Protein 2ELR (pdb70)

Solvent-accessible surface area: 3101 Å² total; per-residue (Å²): 104,93,112,44,99,129,40,191,64,50,45,3,67,100,70,49,116,136,29,191,54,141,51,76,16,124,70,19,78,113,125,71,93,84,154,100

Sequence (36 aa):
GSSGSSGKTHLCDMCGKKFKSKGTLKSHKLLHTADGGSSGSSGKTHLCDMCGKKFKSKGTLKSHKLLHTADGGSSGSSGKTHLCDMCGKKFKSKGTLKSHKLLHTADGGSSGSSGKTHLCDMCGKKFKSKGTLKSHKLLHTADGGSSGSSGKTHLCDMCGKKFKSKGTLKSHKLLHTADGGSSGSSGKTHLCDMCGKKFKSKGTLKSHKLLHTADGGSSGSSGKTHLCDMCGKKFKSKGTLKSHKLLHTADGGSSGSSGKTHLCDMCGKKFKSKGTLKSHKLLHTADGGSSGSSGKTHLCDMCGKKFKSKGTLKSHKLLHTADGGSSGSSGKTHLCDMCGKKFKSKGTLKSHKLLHTADGGSSGSSGKTHLCDMCGKKFKSKGTLKSHKLLHTADGGSSGSSGKTHLCDMCGKKFKSKGTLKSHKLLHTADGGSSGSSGKTHLCDMCGKKFKSKGTLKSHKLLHTADGGSSGSSGKTHLCDMCGKKFKSKGTLKSHKLLHTADGGSSGSSGKTHLCDMCGKKFKSKGTLKSHKLLHTADGGSSGSSGKTHLCDMCGKKFKSKGTLKSHKLLHTADGGSSGSSGKTHLCDMCGKKFKSKGTLKSHKLLHTADGGSSGSSGKTHLCDMCGKKFKSKGTLKSHKLLHTADGGSSGSSGKTHLCDMCGKKFKSKGTLKSHKLLHTADGGSSGSSGKTHLCDMCGKKFKSKGTLKSHKLLHTADG

Nearest PDB structures (foldseek):
  2rut-assembly1_A  TM=7.197E-01  e=2.600E-02  Homo sapiens
  2emf-assembly1_A  TM=7.683E-01  e=9.326E-02  Homo sapiens
  2emi-assembly1_A  TM=7.069E-01  e=5.675E-02  Homo sapiens
  2ept-assembly1_A  TM=6.782E-01  e=3.980E-02  Homo sapiens
  2ruw-assembly1_A  TM=5.891E-01  e=2.185E-01  Homo sapiens

Organism: Homo sapiens (NCBI:txid9606)

GO terms:
  GO:0005515 protein binding (F, IPI)

InterPro domains:
  IPR013087 Zinc finger C2H2-type [PF00096] (271-293)
  IPR013087 Zinc finger C2H2-type [PF00096] (909-931)
  IPR013087 Zinc finger C2H2-type [PF00096] (939-959)
  IPR013087 Zinc finger C2H2-type [PS00028] (273-293)
  IPR013087 Zinc finger C2H2-type [PS00028] (328-349)
  IPR013087 Zinc finger C2H2-type [PS00028] (356-377)
  IPR013087 Zinc finger C2H2-type [PS00028] (406-426)
  IPR013087 Zinc finger C2H2-type [PS00028] (460-481)
  IPR013087 Zinc finger C2H2-type [PS00028] (744-764)
  IPR013087 Zinc finger C2H2-type [PS00028] (832-853)
  IPR013087 Zinc finger C2H2-type [PS00028] (939-959)
  IPR013087 Zinc finger C2H2-type [PS00028] (996-1017)
  IPR013087 Zinc finger C2H2-type [PS00028] (1043-1064)
  IPR013087 Zinc finger C2H2-type [PS50157] (116-146)
  IPR013087 Zinc finger C2H2-type [PS50157] (271-298)
  IPR013087 Zinc finger C2H2-type [PS50157] (299-326)
  IPR013087 Zinc finger C2H2-type [PS50157] (354-382)
  IPR013087 Zinc finger C2H2-type [PS50157] (404-431)
  IPR013087 Zinc finger C2H2-type [PS50157] (432-454)
  IPR013087 Zinc finger C2H2-type [PS50157] (458-486)

Structure (mmCIF, N/CA/C/O backbone):
data_2ELR
#
_entry.id   2ELR
#
loop_
_entity.id
_entity.type
_entity.pdbx_description
1 polymer 'Zinc finger protein 406'
2 non-polymer 'ZINC ION'
#
loop_
_atom_site.group_PDB
_atom_site.id
_atom_site.type_symbol
_atom_site.label_atom_id
_atom_site.label_alt_id
_atom_site.label_comp_id
_atom_site.label_asym_id
_atom_site.label_entity_id
_atom_site.label_seq_id
_atom_site.pdbx_PDB_ins_code
_atom_site.Cartn_x
_atom_site.Cartn_y
_atom_site.Cartn_z
_atom_site.occupancy
_atom_site.B_iso_or_equiv
_atom_site.auth_seq_id
_atom_site.auth_comp_id
_atom_site.auth_asym_id
_atom_site.auth_atom_id
_atom_site.pdbx_PDB_model_num
ATOM 1 N N . GLY A 1 1 ? 8.840 -7.373 -5.045 1.00 0.00 1 GLY A N 1
ATOM 2 C CA . GLY A 1 1 ? 7.476 -7.302 -5.535 1.00 0.00 1 GLY A CA 1
ATOM 3 C C . GLY A 1 1 ? 7.214 -8.278 -6.665 1.00 0.00 1 GLY A C 1
ATOM 4 O O . GLY A 1 1 ? 7.763 -8.134 -7.757 1.00 0.00 1 GLY A O 1
ATOM 8 N N . SER A 1 2 ? 6.375 -9.275 -6.402 1.00 0.00 2 SER A N 1
ATOM 9 C CA . SER A 1 2 ? 6.047 -10.282 -7.404 1.00 0.00 2 SER A CA 1
ATOM 10 C C . SER A 1 2 ? 4.619 -10.099 -7.910 1.00 0.00 2 SER A C 1
ATOM 11 O O . SER A 1 2 ? 3.679 -9.986 -7.123 1.00 0.00 2 SER A O 1
ATOM 19 N N . SER A 1 3 ? 4.465 -10.070 -9.230 1.00 0.00 3 SER A N 1
ATOM 20 C CA . SER A 1 3 ? 3.154 -9.897 -9.843 1.00 0.00 3 SER A CA 1
ATOM 21 C C . SER A 1 3 ? 2.219 -11.039 -9.459 1.00 0.00 3 SER A C 1
ATOM 22 O O . SER A 1 3 ? 2.433 -12.188 -9.845 1.00 0.00 3 SER A O 1
ATOM 30 N N . GLY A 1 4 ? 1.180 -10.715 -8.695 1.00 0.00 4 GLY A N 1
ATOM 31 C CA . GLY A 1 4 ? 0.228 -11.724 -8.270 1.00 0.00 4 GLY A CA 1
ATOM 32 C C . GLY A 1 4 ? -0.767 -12.077 -9.358 1.00 0.00 4 GLY A C 1
ATOM 33 O O . GLY A 1 4 ? -0.548 -11.773 -10.531 1.00 0.00 4 GLY A O 1
ATOM 37 N N . SER A 1 5 ? -1.863 -12.721 -8.969 1.00 0.00 5 SER A N 1
ATOM 38 C CA . SER A 1 5 ? -2.893 -13.120 -9.921 1.00 0.00 5 SER A CA 1
ATOM 39 C C . SER A 1 5 ? -4.034 -12.108 -9.943 1.00 0.00 5 SER A C 1
ATOM 40 O O . SER A 1 5 ? -4.500 -11.658 -8.897 1.00 0.00 5 SER A O 1
ATOM 48 N N . SER A 1 6 ? -4.480 -11.755 -11.145 1.00 0.00 6 SER A N 1
ATOM 49 C CA . SER A 1 6 ? -5.564 -10.793 -11.305 1.00 0.00 6 SER A CA 1
ATOM 50 C C . SER A 1 6 ? -6.758 -11.169 -10.434 1.00 0.00 6 SER A C 1
ATOM 51 O O . SER A 1 6 ? -7.599 -11.976 -10.828 1.00 0.00 6 SER A O 1
ATOM 59 N N . GLY A 1 7 ? -6.825 -10.578 -9.245 1.00 0.00 7 GLY A N 1
ATOM 60 C CA . GLY A 1 7 ? -7.919 -10.864 -8.335 1.00 0.00 7 GLY A CA 1
ATOM 61 C C . GLY A 1 7 ? -8.618 -9.607 -7.856 1.00 0.00 7 GLY A C 1
ATOM 62 O O . GLY A 1 7 ? -7.985 -8.708 -7.301 1.00 0.00 7 GLY A O 1
ATOM 66 N N . LYS A 1 8 ? -9.927 -9.541 -8.071 1.00 0.00 8 LYS A N 1
ATOM 67 C CA . LYS A 1 8 ? -10.714 -8.385 -7.658 1.00 0.00 8 LYS A CA 1
ATOM 68 C C . LYS A 1 8 ? -10.170 -7.792 -6.362 1.00 0.00 8 LYS A C 1
ATOM 69 O O . LYS A 1 8 ? -9.887 -6.596 -6.285 1.00 0.00 8 LYS A O 1
ATOM 88 N N . THR A 1 9 ? -10.025 -8.636 -5.345 1.00 0.00 9 THR A N 1
ATOM 89 C CA . THR A 1 9 ? -9.515 -8.195 -4.053 1.00 0.00 9 THR A CA 1
ATOM 90 C C . THR A 1 9 ? -8.231 -7.390 -4.214 1.00 0.00 9 THR A C 1
ATOM 91 O O . THR A 1 9 ? -7.163 -7.950 -4.467 1.00 0.00 9 THR A O 1
ATOM 102 N N . HIS A 1 10 ? -8.340 -6.074 -4.065 1.00 0.00 10 HIS A N 1
ATOM 103 C CA . HIS A 1 10 ? -7.185 -5.191 -4.194 1.00 0.00 10 HIS A CA 1
ATOM 104 C C . HIS A 1 10 ? -5.957 -5.804 -3.528 1.00 0.00 10 HIS A C 1
ATOM 105 O O . HIS A 1 10 ? -5.762 -5.672 -2.318 1.00 0.00 10 HIS A O 1
ATOM 119 N N . LEU A 1 11 ? -5.132 -6.475 -4.323 1.00 0.00 11 LEU A N 1
ATOM 120 C CA . LEU A 1 11 ? -3.922 -7.109 -3.811 1.00 0.00 11 LEU A CA 1
ATOM 121 C C . LEU A 1 11 ? -2.696 -6.245 -4.087 1.00 0.00 11 LEU A C 1
ATOM 122 O O . LEU A 1 11 ? -2.574 -5.644 -5.155 1.00 0.00 11 LEU A O 1
ATOM 138 N N . CYS A 1 12 ? -1.788 -6.189 -3.118 1.00 0.00 12 CYS A N 1
ATOM 139 C CA . CYS A 1 12 ? -0.569 -5.400 -3.256 1.00 0.00 12 CYS A CA 1
ATOM 140 C C . CYS A 1 12 ? 0.616 -6.290 -3.619 1.00 0.00 12 CYS A C 1
ATOM 141 O O . CYS A 1 12 ? 1.070 -7.098 -2.809 1.00 0.00 12 CYS A O 1
ATOM 148 N N . ASP A 1 13 ? 1.112 -6.135 -4.842 1.00 0.00 13 ASP A N 1
ATOM 149 C CA . ASP A 1 13 ? 2.245 -6.923 -5.313 1.00 0.00 13 ASP A CA 1
ATOM 150 C C . ASP A 1 13 ? 3.555 -6.382 -4.748 1.00 0.00 13 ASP A C 1
ATOM 151 O O . ASP A 1 13 ? 4.594 -7.037 -4.826 1.00 0.00 13 ASP A O 1
ATOM 160 N N . MET A 1 14 ? 3.498 -5.182 -4.180 1.00 0.00 14 MET A N 1
ATOM 161 C CA . MET A 1 14 ? 4.680 -4.553 -3.602 1.00 0.00 14 MET A CA 1
ATOM 162 C C . MET A 1 14 ? 5.125 -5.287 -2.342 1.00 0.00 14 MET A C 1
ATOM 163 O O . MET A 1 14 ? 6.315 -5.534 -2.142 1.00 0.00 14 MET A O 1
ATOM 177 N N . CYS A 1 15 ? 4.162 -5.635 -1.494 1.00 0.00 15 CYS A N 1
ATOM 178 C CA . CYS A 1 15 ? 4.455 -6.340 -0.252 1.00 0.00 15 CYS A CA 1
ATOM 179 C C . CYS A 1 15 ? 3.700 -7.665 -0.188 1.00 0.00 15 CYS A C 1
ATOM 180 O O . CYS A 1 15 ? 4.254 -8.689 0.209 1.00 0.00 15 CYS A O 1
ATOM 187 N N . GLY A 1 16 ? 2.430 -7.636 -0.583 1.00 0.00 16 GLY A N 1
ATOM 188 C CA . GLY A 1 16 ? 1.620 -8.840 -0.564 1.00 0.00 16 GLY A CA 1
ATOM 189 C C . GLY A 1 16 ? 0.412 -8.710 0.342 1.00 0.00 16 GLY A C 1
ATOM 190 O O . GLY A 1 16 ? -0.074 -9.701 0.887 1.00 0.00 16 GLY A O 1
ATOM 194 N N . LYS A 1 17 ? -0.074 -7.485 0.506 1.00 0.00 17 LYS A N 1
ATOM 195 C CA . LYS A 1 17 ? -1.233 -7.227 1.353 1.00 0.00 17 LYS A CA 1
ATOM 196 C C . LYS A 1 17 ? -2.507 -7.135 0.519 1.00 0.00 17 LYS A C 1
ATOM 197 O O . LYS A 1 17 ? -2.513 -6.545 -0.561 1.00 0.00 17 LYS A O 1
ATOM 216 N N . LYS A 1 18 ? -3.586 -7.721 1.028 1.00 0.00 18 LYS A N 1
ATOM 217 C CA . LYS A 1 18 ? -4.867 -7.703 0.332 1.00 0.00 18 LYS A CA 1
ATOM 218 C C . LYS A 1 18 ? -5.849 -6.765 1.025 1.00 0.00 18 LYS A C 1
ATOM 219 O O . LYS A 1 18 ? -5.915 -6.716 2.254 1.00 0.00 18 LYS A O 1
ATOM 238 N N . PHE A 1 19 ? -6.613 -6.023 0.230 1.00 0.00 19 PHE A N 1
ATOM 239 C CA . PHE A 1 19 ? -7.593 -5.086 0.768 1.00 0.00 19 PHE A CA 1
ATOM 240 C C . PHE A 1 19 ? -8.933 -5.231 0.052 1.00 0.00 19 PHE A C 1
ATOM 241 O O . PHE A 1 19 ? -8.990 -5.637 -1.108 1.00 0.00 19 PHE A O 1
ATOM 258 N N . LYS A 1 20 ? -10.011 -4.895 0.754 1.00 0.00 20 LYS A N 1
ATOM 259 C CA . LYS A 1 20 ? -11.351 -4.986 0.188 1.00 0.00 20 LYS A CA 1
ATOM 260 C C . LYS A 1 20 ? -11.722 -3.698 -0.542 1.00 0.00 20 LYS A C 1
ATOM 261 O O . LYS A 1 20 ? -12.371 -3.731 -1.587 1.00 0.00 20 LYS A O 1
ATOM 280 N N . SER A 1 21 ? -11.304 -2.566 0.015 1.00 0.00 21 SER A N 1
ATOM 281 C CA . SER A 1 21 ? -11.594 -1.268 -0.581 1.00 0.00 21 SER A CA 1
ATOM 282 C C . SER A 1 21 ? -10.336 -0.656 -1.190 1.00 0.00 21 SER A C 1
ATOM 283 O O . SER A 1 21 ? -9.232 -1.170 -1.010 1.00 0.00 21 SER A O 1
ATOM 291 N N . LYS A 1 22 ? -10.511 0.446 -1.912 1.00 0.00 22 LYS A N 1
ATOM 292 C CA . LYS A 1 22 ? -9.392 1.131 -2.547 1.00 0.00 22 LYS A CA 1
ATOM 293 C C . LYS A 1 22 ? -8.714 2.087 -1.571 1.00 0.00 22 LYS A C 1
ATOM 294 O O . LYS A 1 22 ? -7.532 1.942 -1.265 1.00 0.00 22 LYS A O 1
ATOM 313 N N . GLY A 1 23 ? -9.473 3.065 -1.085 1.00 0.00 23 GLY A N 1
ATOM 314 C CA . GLY A 1 23 ? -8.929 4.030 -0.147 1.00 0.00 23 GLY A CA 1
ATOM 315 C C . GLY A 1 23 ? -7.958 3.402 0.833 1.00 0.00 23 GLY A C 1
ATOM 316 O O . GLY A 1 23 ? -6.909 3.972 1.132 1.00 0.00 23 GLY A O 1
ATOM 320 N N . THR A 1 24 ? -8.309 2.223 1.338 1.00 0.00 24 THR A N 1
ATOM 321 C CA . THR A 1 24 ? -7.463 1.518 2.293 1.00 0.00 24 THR A CA 1
ATOM 322 C C . THR A 1 24 ? -6.132 1.126 1.663 1.00 0.00 24 THR A C 1
ATOM 323 O O . THR A 1 24 ? -5.066 1.419 2.206 1.00 0.00 24 THR A O 1
ATOM 334 N N . LEU A 1 25 ? -6.199 0.462 0.514 1.00 0.00 25 LEU A N 1
ATOM 335 C CA . LEU A 1 25 ? -4.997 0.030 -0.191 1.00 0.00 25 LEU A CA 1
ATOM 336 C C . LEU A 1 25 ? -4.147 1.228 -0.603 1.00 0.00 25 LEU A C 1
ATOM 337 O O . LEU A 1 25 ? -2.917 1.169 -0.576 1.00 0.00 25 LEU A O 1
ATOM 353 N N . LYS A 1 26 ? -4.810 2.315 -0.982 1.00 0.00 26 LYS A N 1
ATOM 354 C CA . LYS A 1 26 ? -4.117 3.529 -1.396 1.00 0.00 26 LYS A CA 1
ATOM 355 C C . LYS A 1 26 ? -3.201 4.037 -0.288 1.00 0.00 26 LYS A C 1
ATOM 356 O O . LYS A 1 26 ? -1.982 4.089 -0.452 1.00 0.00 26 LYS A O 1
ATOM 375 N N . SER A 1 27 ? -3.795 4.411 0.841 1.00 0.00 27 SER A N 1
ATOM 376 C CA . SER A 1 27 ? -3.032 4.917 1.976 1.00 0.00 27 SER A CA 1
ATOM 377 C C . SER A 1 27 ? -1.882 3.976 2.320 1.00 0.00 27 SER A C 1
ATOM 378 O O . SER A 1 27 ? -0.805 4.414 2.725 1.00 0.00 27 SER A O 1
ATOM 386 N N . HIS A 1 28 ? -2.119 2.678 2.157 1.00 0.00 28 HIS A N 1
ATOM 387 C CA . HIS A 1 28 ? -1.103 1.673 2.450 1.00 0.00 28 HIS A CA 1
ATOM 388 C C . HIS A 1 28 ? -0.006 1.683 1.390 1.00 0.00 28 HIS A C 1
ATOM 389 O O . HIS A 1 28 ? 1.165 1.449 1.690 1.00 0.00 28 HIS A O 1
ATOM 403 N N . LYS A 1 29 ? -0.393 1.955 0.148 1.00 0.00 29 LYS A N 1
ATOM 404 C CA . LYS A 1 29 ? 0.557 1.997 -0.957 1.00 0.00 29 LYS A CA 1
ATOM 405 C C . LYS A 1 29 ? 1.511 3.178 -0.811 1.00 0.00 29 LYS A C 1
ATOM 406 O O . LYS A 1 29 ? 2.728 3.024 -0.927 1.00 0.00 29 LYS A O 1
ATOM 425 N N . LEU A 1 30 ? 0.953 4.356 -0.553 1.00 0.00 30 LEU A N 1
ATOM 426 C CA . LEU A 1 30 ? 1.755 5.563 -0.389 1.00 0.00 30 LEU A CA 1
ATOM 427 C C . LEU A 1 30 ? 2.970 5.293 0.493 1.00 0.00 30 LEU A C 1
ATOM 428 O O . LEU A 1 30 ? 4.058 5.814 0.244 1.00 0.00 30 LEU A O 1
ATOM 444 N N . LEU A 1 31 ? 2.778 4.476 1.522 1.00 0.00 31 LEU A N 1
ATOM 445 C CA . LEU A 1 31 ? 3.859 4.135 2.440 1.00 0.00 31 LEU A CA 1
ATOM 446 C C . LEU A 1 31 ? 5.033 3.511 1.691 1.00 0.00 31 LEU A C 1
ATOM 447 O O . LEU A 1 31 ? 6.194 3.787 1.995 1.00 0.00 31 LEU A O 1
ATOM 463 N N . HIS A 1 32 ? 4.722 2.670 0.710 1.00 0.00 32 HIS A N 1
ATOM 464 C CA . HIS A 1 32 ? 5.751 2.009 -0.085 1.00 0.00 32 HIS A CA 1
ATOM 465 C C . HIS A 1 32 ? 6.598 3.032 -0.837 1.00 0.00 32 HIS A C 1
ATOM 466 O O . HIS A 1 32 ? 7.806 2.856 -0.999 1.00 0.00 32 HIS A O 1
ATOM 480 N N . THR A 1 33 ? 5.956 4.103 -1.295 1.00 0.00 33 THR A N 1
ATOM 481 C CA . THR A 1 33 ? 6.649 5.153 -2.031 1.00 0.00 33 THR A CA 1
ATOM 482 C C . THR A 1 33 ? 7.302 6.150 -1.081 1.00 0.00 33 THR A C 1
ATOM 483 O O . THR A 1 33 ? 7.112 7.359 -1.210 1.00 0.00 33 THR A O 1
ATOM 494 N N . ALA A 1 34 ? 8.073 5.636 -0.128 1.00 0.00 34 ALA A N 1
ATOM 495 C CA . ALA A 1 34 ? 8.756 6.483 0.841 1.00 0.00 34 ALA A CA 1
ATOM 496 C C . ALA A 1 34 ? 10.145 6.873 0.346 1.00 0.00 34 ALA A C 1
ATOM 497 O O . ALA A 1 34 ? 10.436 8.054 0.153 1.00 0.00 34 ALA A O 1
ATOM 504 N N . ASP A 1 35 ? 10.998 5.875 0.142 1.00 0.00 35 ASP A N 1
ATOM 505 C CA . ASP A 1 35 ? 12.356 6.115 -0.331 1.00 0.00 35 ASP A CA 1
ATOM 506 C C . ASP A 1 35 ? 12.346 6.919 -1.627 1.00 0.00 35 ASP A C 1
ATOM 507 O O . ASP A 1 35 ? 13.121 7.860 -1.792 1.00 0.00 35 ASP A O 1
ATOM 516 N N . GLY A 1 36 ? 11.462 6.540 -2.546 1.00 0.00 36 GLY A N 1
ATOM 517 C CA . GLY A 1 36 ? 11.368 7.236 -3.816 1.00 0.00 36 GLY A CA 1
ATOM 518 C C . GLY A 1 36 ? 10.494 8.471 -3.738 1.00 0.00 36 GLY A C 1
ATOM 519 O O . GLY A 1 36 ? 10.813 9.472 -4.377 1.00 0.00 36 GLY A O 1
ATOM 524 N N . GLY A 1 1 ? -4.425 -21.708 -2.916 1.00 0.00 1 GLY A N 2
ATOM 525 C CA . GLY A 1 1 ? -5.733 -22.172 -3.341 1.00 0.00 1 GLY A CA 2
ATOM 526 C C . GLY A 1 1 ? -6.443 -21.171 -4.230 1.00 0.00 1 GLY A C 2
ATOM 527 O O . GLY A 1 1 ? -5.952 -20.063 -4.444 1.00 0.00 1 GLY A O 2
ATOM 531 N N . SER A 1 2 ? -7.601 -21.562 -4.752 1.00 0.00 2 SER A N 2
ATOM 532 C CA . SER A 1 2 ? -8.378 -20.692 -5.628 1.00 0.00 2 SER A CA 2
ATOM 533 C C . SER A 1 2 ? -9.874 -20.887 -5.400 1.00 0.00 2 SER A C 2
ATOM 534 O O . SER A 1 2 ? -10.340 -22.007 -5.188 1.00 0.00 2 SER A O 2
ATOM 542 N N . SER A 1 3 ? -10.621 -19.789 -5.446 1.00 0.00 3 SER A N 2
ATOM 543 C CA . SER A 1 3 ? -12.064 -19.837 -5.241 1.00 0.00 3 SER A CA 2
ATOM 544 C C . SER A 1 3 ? -12.806 -19.679 -6.564 1.00 0.00 3 SER A C 2
ATOM 545 O O . SER A 1 3 ? -13.746 -20.417 -6.854 1.00 0.00 3 SER A O 2
ATOM 553 N N . GLY A 1 4 ? -12.375 -18.708 -7.365 1.00 0.00 4 GLY A N 2
ATOM 554 C CA . GLY A 1 4 ? -13.009 -18.469 -8.648 1.00 0.00 4 GLY A CA 2
ATOM 555 C C . GLY A 1 4 ? -14.036 -17.355 -8.589 1.00 0.00 4 GLY A C 2
ATOM 556 O O . GLY A 1 4 ? -13.937 -16.371 -9.322 1.00 0.00 4 GLY A O 2
ATOM 560 N N . SER A 1 5 ? -15.025 -17.510 -7.715 1.00 0.00 5 SER A N 2
ATOM 561 C CA . SER A 1 5 ? -16.078 -16.512 -7.567 1.00 0.00 5 SER A CA 2
ATOM 562 C C . SER A 1 5 ? -15.499 -15.101 -7.618 1.00 0.00 5 SER A C 2
ATOM 563 O O . SER A 1 5 ? -14.410 -14.846 -7.104 1.00 0.00 5 SER A O 2
ATOM 571 N N . SER A 1 6 ? -16.237 -14.187 -8.240 1.00 0.00 6 SER A N 2
ATOM 572 C CA . SER A 1 6 ? -15.797 -12.803 -8.362 1.00 0.00 6 SER A CA 2
ATOM 573 C C . SER A 1 6 ? -15.149 -12.323 -7.067 1.00 0.00 6 SER A C 2
ATOM 574 O O . SER A 1 6 ? -15.529 -12.746 -5.976 1.00 0.00 6 SER A O 2
ATOM 582 N N . GLY A 1 7 ? -14.167 -11.436 -7.196 1.00 0.00 7 GLY A N 2
ATOM 583 C CA . GLY A 1 7 ? -13.481 -10.912 -6.029 1.00 0.00 7 GLY A CA 2
ATOM 584 C C . GLY A 1 7 ? -12.816 -9.577 -6.299 1.00 0.00 7 GLY A C 2
ATOM 585 O O . GLY A 1 7 ? -12.953 -8.637 -5.515 1.00 0.00 7 GLY A O 2
ATOM 589 N N . LYS A 1 8 ? -12.090 -9.492 -7.409 1.00 0.00 8 LYS A N 2
ATOM 590 C CA . LYS A 1 8 ? -11.400 -8.263 -7.780 1.00 0.00 8 LYS A CA 2
ATOM 591 C C . LYS A 1 8 ? -10.902 -7.523 -6.542 1.00 0.00 8 LYS A C 2
ATOM 592 O O . LYS A 1 8 ? -10.976 -6.296 -6.468 1.00 0.00 8 LYS A O 2
ATOM 611 N N . THR A 1 9 ? -10.394 -8.277 -5.572 1.00 0.00 9 THR A N 2
ATOM 612 C CA . THR A 1 9 ? -9.884 -7.693 -4.338 1.00 0.00 9 THR A CA 2
ATOM 613 C C . THR A 1 9 ? -8.605 -6.903 -4.592 1.00 0.00 9 THR A C 2
ATOM 614 O O . THR A 1 9 ? -7.697 -7.375 -5.276 1.00 0.00 9 THR A O 2
ATOM 625 N N . HIS A 1 10 ? -8.539 -5.698 -4.035 1.00 0.00 10 HIS A N 2
ATOM 626 C CA . HIS A 1 10 ? -7.369 -4.842 -4.199 1.00 0.00 10 HIS A CA 2
ATOM 627 C C . HIS A 1 10 ? -6.148 -5.454 -3.519 1.00 0.00 10 HIS A C 2
ATOM 628 O O . HIS A 1 10 ? -6.020 -5.410 -2.294 1.00 0.00 10 HIS A O 2
ATOM 642 N N . LEU A 1 11 ? -5.255 -6.025 -4.319 1.00 0.00 11 LEU A N 2
ATOM 643 C CA . LEU A 1 11 ? -4.044 -6.647 -3.794 1.00 0.00 11 LEU A CA 2
ATOM 644 C C . LEU A 1 11 ? -2.821 -5.780 -4.076 1.00 0.00 11 LEU A C 2
ATOM 645 O O . LEU A 1 11 ? -2.682 -5.217 -5.162 1.00 0.00 11 LEU A O 2
ATOM 661 N N . CYS A 1 12 ? -1.934 -5.680 -3.092 1.00 0.00 12 CYS A N 2
ATOM 662 C CA . CYS A 1 12 ? -0.720 -4.884 -3.233 1.00 0.00 12 CYS A CA 2
ATOM 663 C C . CYS A 1 12 ? 0.398 -5.706 -3.866 1.00 0.00 12 CYS A C 2
ATOM 664 O O . CYS A 1 12 ? 0.921 -6.638 -3.254 1.00 0.00 12 CYS A O 2
ATOM 671 N N . ASP A 1 13 ? 0.761 -5.354 -5.095 1.00 0.00 13 ASP A N 2
ATOM 672 C CA . ASP A 1 13 ? 1.819 -6.058 -5.811 1.00 0.00 13 ASP A CA 2
ATOM 673 C C . ASP A 1 13 ? 3.190 -5.502 -5.439 1.00 0.00 13 ASP A C 2
ATOM 674 O O . ASP A 1 13 ? 4.083 -5.412 -6.280 1.00 0.00 13 ASP A O 2
ATOM 683 N N . MET A 1 14 ? 3.348 -5.131 -4.173 1.00 0.00 14 MET A N 2
ATOM 684 C CA . MET A 1 14 ? 4.611 -4.584 -3.689 1.00 0.00 14 MET A CA 2
ATOM 685 C C . MET A 1 14 ? 5.065 -5.303 -2.423 1.00 0.00 14 MET A C 2
ATOM 686 O O . MET A 1 14 ? 6.253 -5.567 -2.239 1.00 0.00 14 MET A O 2
ATOM 700 N N . CYS A 1 15 ? 4.111 -5.617 -1.552 1.00 0.00 15 CYS A N 2
ATOM 701 C CA . CYS A 1 15 ? 4.413 -6.304 -0.302 1.00 0.00 15 CYS A CA 2
ATOM 702 C C . CYS A 1 15 ? 3.683 -7.642 -0.227 1.00 0.00 15 CYS A C 2
ATOM 703 O O . CYS A 1 15 ? 4.194 -8.609 0.336 1.00 0.00 15 CYS A O 2
ATOM 710 N N . GLY A 1 16 ? 2.484 -7.689 -0.800 1.00 0.00 16 GLY A N 2
ATOM 711 C CA . GLY A 1 16 ? 1.703 -8.912 -0.787 1.00 0.00 16 GLY A CA 2
ATOM 712 C C . GLY A 1 16 ? 0.555 -8.857 0.201 1.00 0.00 16 GLY A C 2
ATOM 713 O O . GLY A 1 16 ? 0.271 -9.837 0.890 1.00 0.00 16 GLY A O 2
ATOM 717 N N . LYS A 1 17 ? -0.107 -7.707 0.273 1.00 0.00 17 LYS A N 2
ATOM 718 C CA . LYS A 1 17 ? -1.231 -7.527 1.184 1.00 0.00 17 LYS A CA 2
ATOM 719 C C . LYS A 1 17 ? -2.533 -7.337 0.412 1.00 0.00 17 LYS A C 2
ATOM 720 O O . LYS A 1 17 ? -2.581 -6.599 -0.573 1.00 0.00 17 LYS A O 2
ATOM 739 N N . LYS A 1 18 ? -3.587 -8.006 0.865 1.00 0.00 18 LYS A N 2
ATOM 740 C CA . LYS A 1 18 ? -4.891 -7.909 0.219 1.00 0.00 18 LYS A CA 2
ATOM 741 C C . LYS A 1 18 ? -5.825 -7.001 1.012 1.00 0.00 18 LYS A C 2
ATOM 742 O O . LYS A 1 18 ? -5.918 -7.105 2.236 1.00 0.00 18 LYS A O 2
ATOM 761 N N . PHE A 1 19 ? -6.516 -6.111 0.308 1.00 0.00 19 PHE A N 2
ATOM 762 C CA . PHE A 1 19 ? -7.444 -5.185 0.947 1.00 0.00 19 PHE A CA 2
ATOM 763 C C . PHE A 1 19 ? -8.834 -5.292 0.326 1.00 0.00 19 PHE A C 2
ATOM 764 O O . PHE A 1 19 ? -8.975 -5.568 -0.866 1.00 0.00 19 PHE A O 2
ATOM 781 N N . LYS A 1 20 ? -9.858 -5.073 1.143 1.00 0.00 20 LYS A N 2
ATOM 782 C CA . LYS A 1 20 ? -11.238 -5.144 0.676 1.00 0.00 20 LYS A CA 2
ATOM 783 C C . LYS A 1 20 ? -11.779 -3.752 0.365 1.00 0.00 20 LYS A C 2
ATOM 784 O O . LYS A 1 20 ? -12.990 -3.555 0.264 1.00 0.00 20 LYS A O 2
ATOM 803 N N . SER A 1 21 ? -10.874 -2.791 0.213 1.00 0.00 21 SER A N 2
ATOM 804 C CA . SER A 1 21 ? -11.262 -1.417 -0.084 1.00 0.00 21 SER A CA 2
ATOM 805 C C . SER A 1 21 ? -10.093 -0.641 -0.685 1.00 0.00 21 SER A C 2
ATOM 806 O O . SER A 1 21 ? -9.071 -0.430 -0.032 1.00 0.00 21 SER A O 2
ATOM 814 N N . LYS A 1 22 ? -10.252 -0.218 -1.935 1.00 0.00 22 LYS A N 2
ATOM 815 C CA . LYS A 1 22 ? -9.213 0.536 -2.626 1.00 0.00 22 LYS A CA 2
ATOM 816 C C . LYS A 1 22 ? -8.688 1.669 -1.749 1.00 0.00 22 LYS A C 2
ATOM 817 O O . LYS A 1 22 ? -7.511 1.698 -1.395 1.00 0.00 22 LYS A O 2
ATOM 836 N N . GLY A 1 23 ? -9.572 2.600 -1.401 1.00 0.00 23 GLY A N 2
ATOM 837 C CA . GLY A 1 23 ? -9.178 3.721 -0.568 1.00 0.00 23 GLY A CA 2
ATOM 838 C C . GLY A 1 23 ? -8.269 3.305 0.572 1.00 0.00 23 GLY A C 2
ATOM 839 O O . GLY A 1 23 ? -7.276 3.974 0.860 1.00 0.00 23 GLY A O 2
ATOM 843 N N . THR A 1 24 ? -8.609 2.198 1.224 1.00 0.00 24 THR A N 2
ATOM 844 C CA . THR A 1 24 ? -7.819 1.695 2.340 1.00 0.00 24 THR A CA 2
ATOM 845 C C . THR A 1 24 ? -6.431 1.264 1.881 1.00 0.00 24 THR A C 2
ATOM 846 O O . THR A 1 24 ? -5.437 1.493 2.572 1.00 0.00 24 THR A O 2
ATOM 857 N N . LEU A 1 25 ? -6.368 0.638 0.711 1.00 0.00 25 LEU A N 2
ATOM 858 C CA . LEU A 1 25 ? -5.100 0.174 0.158 1.00 0.00 25 LEU A CA 2
ATOM 859 C C . LEU A 1 25 ? -4.237 1.351 -0.287 1.00 0.00 25 LEU A C 2
ATOM 860 O O . LEU A 1 25 ? -3.026 1.365 -0.066 1.00 0.00 25 LEU A O 2
ATOM 876 N N . LYS A 1 26 ? -4.869 2.338 -0.913 1.00 0.00 26 LYS A N 2
ATOM 877 C CA . LYS A 1 26 ? -4.162 3.522 -1.386 1.00 0.00 26 LYS A CA 2
ATOM 878 C C . LYS A 1 26 ? -3.281 4.105 -0.285 1.00 0.00 26 LYS A C 2
ATOM 879 O O . LYS A 1 26 ? -2.067 4.229 -0.449 1.00 0.00 26 LYS A O 2
ATOM 898 N N . SER A 1 27 ? -3.900 4.460 0.836 1.00 0.00 27 SER A N 2
ATOM 899 C CA . SER A 1 27 ? -3.172 5.032 1.963 1.00 0.00 27 SER A CA 2
ATOM 900 C C . SER A 1 27 ? -1.947 4.189 2.303 1.00 0.00 27 SER A C 2
ATOM 901 O O . SER A 1 27 ? -0.901 4.717 2.683 1.00 0.00 27 SER A O 2
ATOM 909 N N . HIS A 1 28 ? -2.084 2.874 2.163 1.00 0.00 28 HIS A N 2
ATOM 910 C CA . HIS A 1 28 ? -0.990 1.955 2.455 1.00 0.00 28 HIS A CA 2
ATOM 911 C C . HIS A 1 28 ? 0.107 2.064 1.400 1.00 0.00 28 HIS A C 2
ATOM 912 O O . HIS A 1 28 ? 1.272 2.298 1.721 1.00 0.00 28 HIS A O 2
ATOM 926 N N . LYS A 1 29 ? -0.274 1.892 0.138 1.00 0.00 29 LYS A N 2
ATOM 927 C CA . LYS A 1 29 ? 0.675 1.971 -0.965 1.00 0.00 29 LYS A CA 2
ATOM 928 C C . LYS A 1 29 ? 1.660 3.116 -0.755 1.00 0.00 29 LYS A C 2
ATOM 929 O O . LYS A 1 29 ? 2.875 2.912 -0.759 1.00 0.00 29 LYS A O 2
ATOM 948 N N . LEU A 1 30 ? 1.130 4.320 -0.570 1.00 0.00 30 LEU A N 2
ATOM 949 C CA . LEU A 1 30 ? 1.963 5.498 -0.356 1.00 0.00 30 LEU A CA 2
ATOM 950 C C . LEU A 1 30 ? 3.182 5.156 0.496 1.00 0.00 30 LEU A C 2
ATOM 951 O O . LEU A 1 30 ? 4.292 5.616 0.224 1.00 0.00 30 LEU A O 2
ATOM 967 N N . LEU A 1 31 ? 2.968 4.345 1.527 1.00 0.00 31 LEU A N 2
ATOM 968 C CA . LEU A 1 31 ? 4.049 3.939 2.418 1.00 0.00 31 LEU A CA 2
ATOM 969 C C . LEU A 1 31 ? 5.237 3.404 1.624 1.00 0.00 31 LEU A C 2
ATOM 970 O O . LEU A 1 31 ? 6.385 3.764 1.886 1.00 0.00 31 LEU A O 2
ATOM 986 N N . HIS A 1 32 ? 4.952 2.543 0.652 1.00 0.00 32 HIS A N 2
ATOM 987 C CA . HIS A 1 32 ? 5.997 1.960 -0.183 1.00 0.00 32 HIS A CA 2
ATOM 988 C C . HIS A 1 32 ? 6.898 3.046 -0.763 1.00 0.00 32 HIS A C 2
ATOM 989 O O . HIS A 1 32 ? 8.124 2.933 -0.733 1.00 0.00 32 HIS A O 2
ATOM 1003 N N . THR A 1 33 ? 6.283 4.099 -1.292 1.00 0.00 33 THR A N 2
ATOM 1004 C CA . THR A 1 33 ? 7.028 5.204 -1.881 1.00 0.00 33 THR A CA 2
ATOM 1005 C C . THR A 1 33 ? 7.063 6.406 -0.943 1.00 0.00 33 THR A C 2
ATOM 1006 O O . THR A 1 33 ? 6.045 7.059 -0.718 1.00 0.00 33 THR A O 2
ATOM 1017 N N . ALA A 1 34 ? 8.241 6.692 -0.398 1.00 0.00 34 ALA A N 2
ATOM 1018 C CA . ALA A 1 34 ? 8.409 7.817 0.513 1.00 0.00 34 ALA A CA 2
ATOM 1019 C C . ALA A 1 34 ? 8.180 9.143 -0.204 1.00 0.00 34 ALA A C 2
ATOM 1020 O O . ALA A 1 34 ? 8.427 9.262 -1.404 1.00 0.00 34 ALA A O 2
ATOM 1027 N N . ASP A 1 35 ? 7.705 10.137 0.539 1.00 0.00 35 ASP A N 2
ATOM 1028 C CA . ASP A 1 35 ? 7.443 11.456 -0.026 1.00 0.00 35 ASP A CA 2
ATOM 1029 C C . ASP A 1 35 ? 8.724 12.281 -0.097 1.00 0.00 35 ASP A C 2
ATOM 1030 O O . ASP A 1 35 ? 9.692 12.007 0.612 1.00 0.00 35 ASP A O 2
ATOM 1039 N N . GLY A 1 36 ? 8.723 13.295 -0.958 1.00 0.00 36 GLY A N 2
ATOM 1040 C CA . GLY A 1 36 ? 9.890 14.144 -1.106 1.00 0.00 36 GLY A CA 2
ATOM 1041 C C . GLY A 1 36 ? 9.928 15.261 -0.082 1.00 0.00 36 GLY A C 2
ATOM 1042 O O . GLY A 1 36 ? 9.353 16.320 -0.329 1.00 0.00 36 GLY A O 2
ATOM 1047 N N . GLY A 1 1 ? 5.965 -14.465 -5.433 1.00 0.00 1 GLY A N 3
ATOM 1048 C CA . GLY A 1 1 ? 5.400 -14.576 -6.765 1.00 0.00 1 GLY A CA 3
ATOM 1049 C C . GLY A 1 1 ? 5.030 -13.229 -7.352 1.00 0.00 1 GLY A C 3
ATOM 1050 O O . GLY A 1 1 ? 4.425 -12.396 -6.679 1.00 0.00 1 GLY A O 3
ATOM 1054 N N . SER A 1 2 ? 5.396 -13.013 -8.612 1.00 0.00 2 SER A N 3
ATOM 1055 C CA . SER A 1 2 ? 5.103 -11.755 -9.289 1.00 0.00 2 SER A CA 3
ATOM 1056 C C . SER A 1 2 ? 3.947 -11.922 -10.271 1.00 0.00 2 SER A C 3
ATOM 1057 O O . SER A 1 2 ? 2.918 -11.258 -10.153 1.00 0.00 2 SER A O 3
ATOM 1065 N N . SER A 1 3 ? 4.126 -12.815 -11.239 1.00 0.00 3 SER A N 3
ATOM 1066 C CA . SER A 1 3 ? 3.101 -13.068 -12.244 1.00 0.00 3 SER A CA 3
ATOM 1067 C C . SER A 1 3 ? 2.319 -14.336 -11.916 1.00 0.00 3 SER A C 3
ATOM 1068 O O . SER A 1 3 ? 2.621 -15.414 -12.426 1.00 0.00 3 SER A O 3
ATOM 1076 N N . GLY A 1 4 ? 1.312 -14.198 -11.059 1.00 0.00 4 GLY A N 3
ATOM 1077 C CA . GLY A 1 4 ? 0.501 -15.339 -10.676 1.00 0.00 4 GLY A CA 3
ATOM 1078 C C . GLY A 1 4 ? -0.967 -15.141 -10.995 1.00 0.00 4 GLY A C 3
ATOM 1079 O O . GLY A 1 4 ? -1.316 -14.670 -12.078 1.00 0.00 4 GLY A O 3
ATOM 1083 N N . SER A 1 5 ? -1.830 -15.501 -10.051 1.00 0.00 5 SER A N 3
ATOM 1084 C CA . SER A 1 5 ? -3.270 -15.366 -10.240 1.00 0.00 5 SER A CA 3
ATOM 1085 C C . SER A 1 5 ? -3.808 -14.163 -9.471 1.00 0.00 5 SER A C 3
ATOM 1086 O O . SER A 1 5 ? -3.165 -13.666 -8.545 1.00 0.00 5 SER A O 3
ATOM 1094 N N . SER A 1 6 ? -4.991 -13.700 -9.861 1.00 0.00 6 SER A N 3
ATOM 1095 C CA . SER A 1 6 ? -5.615 -12.552 -9.211 1.00 0.00 6 SER A CA 3
ATOM 1096 C C . SER A 1 6 ? -7.133 -12.699 -9.190 1.00 0.00 6 SER A C 3
ATOM 1097 O O . SER A 1 6 ? -7.709 -13.424 -10.000 1.00 0.00 6 SER A O 3
ATOM 1105 N N . GLY A 1 7 ? -7.776 -12.005 -8.256 1.00 0.00 7 GLY A N 3
ATOM 1106 C CA . GLY A 1 7 ? -9.221 -12.072 -8.145 1.00 0.00 7 GLY A CA 3
ATOM 1107 C C . GLY A 1 7 ? -9.862 -10.699 -8.092 1.00 0.00 7 GLY A C 3
ATOM 1108 O O . GLY A 1 7 ? -9.390 -9.760 -8.732 1.00 0.00 7 GLY A O 3
ATOM 1112 N N . LYS A 1 8 ? -10.942 -10.582 -7.327 1.00 0.00 8 LYS A N 3
ATOM 1113 C CA . LYS A 1 8 ? -11.650 -9.314 -7.192 1.00 0.00 8 LYS A CA 3
ATOM 1114 C C . LYS A 1 8 ? -11.377 -8.680 -5.832 1.00 0.00 8 LYS A C 3
ATOM 1115 O O . LYS A 1 8 ? -12.272 -8.572 -4.994 1.00 0.00 8 LYS A O 3
ATOM 1134 N N . THR A 1 9 ? -10.133 -8.260 -5.619 1.00 0.00 9 THR A N 3
ATOM 1135 C CA . THR A 1 9 ? -9.742 -7.636 -4.362 1.00 0.00 9 THR A CA 3
ATOM 1136 C C . THR A 1 9 ? -8.421 -6.891 -4.505 1.00 0.00 9 THR A C 3
ATOM 1137 O O . THR A 1 9 ? -7.420 -7.459 -4.944 1.00 0.00 9 THR A O 3
ATOM 1148 N N . HIS A 1 10 ? -8.423 -5.614 -4.134 1.00 0.00 10 HIS A N 3
ATOM 1149 C CA . HIS A 1 10 ? -7.222 -4.791 -4.220 1.00 0.00 10 HIS A CA 3
ATOM 1150 C C . HIS A 1 10 ? -6.047 -5.468 -3.521 1.00 0.00 10 HIS A C 3
ATOM 1151 O O . HIS A 1 10 ? -5.996 -5.532 -2.292 1.00 0.00 10 HIS A O 3
ATOM 1165 N N . LEU A 1 11 ? -5.105 -5.971 -4.311 1.00 0.00 11 LEU A N 3
ATOM 1166 C CA . LEU A 1 11 ? -3.931 -6.644 -3.768 1.00 0.00 11 LEU A CA 3
ATOM 1167 C C . LEU A 1 11 ? -2.672 -5.814 -4.000 1.00 0.00 11 LEU A C 3
ATOM 1168 O O . LEU A 1 11 ? -2.523 -5.169 -5.039 1.00 0.00 11 LEU A O 3
ATOM 1184 N N . CYS A 1 12 ? -1.767 -5.837 -3.028 1.00 0.00 12 CYS A N 3
ATOM 1185 C CA . CYS A 1 12 ? -0.519 -5.089 -3.126 1.00 0.00 12 CYS A CA 3
ATOM 1186 C C . CYS A 1 12 ? 0.636 -6.006 -3.518 1.00 0.00 12 CYS A C 3
ATOM 1187 O O . CYS A 1 12 ? 1.173 -6.736 -2.684 1.00 0.00 12 CYS A O 3
ATOM 1194 N N . ASP A 1 13 ? 1.012 -5.964 -4.791 1.00 0.00 13 ASP A N 3
ATOM 1195 C CA . ASP A 1 13 ? 2.103 -6.789 -5.295 1.00 0.00 13 ASP A CA 3
ATOM 1196 C C . ASP A 1 13 ? 3.434 -6.363 -4.681 1.00 0.00 13 ASP A C 3
ATOM 1197 O O . ASP A 1 13 ? 4.409 -7.114 -4.707 1.00 0.00 13 ASP A O 3
ATOM 1206 N N . MET A 1 14 ? 3.466 -5.153 -4.133 1.00 0.00 14 MET A N 3
ATOM 1207 C CA . MET A 1 14 ? 4.677 -4.628 -3.513 1.00 0.00 14 MET A CA 3
ATOM 1208 C C . MET A 1 14 ? 5.083 -5.472 -2.309 1.00 0.00 14 MET A C 3
ATOM 1209 O O . MET A 1 14 ? 6.240 -5.873 -2.181 1.00 0.00 14 MET A O 3
ATOM 1223 N N . CYS A 1 15 ? 4.123 -5.739 -1.430 1.00 0.00 15 CYS A N 3
ATOM 1224 C CA . CYS A 1 15 ? 4.380 -6.535 -0.235 1.00 0.00 15 CYS A CA 3
ATOM 1225 C C . CYS A 1 15 ? 3.548 -7.814 -0.245 1.00 0.00 15 CYS A C 3
ATOM 1226 O O . CYS A 1 15 ? 4.028 -8.883 0.130 1.00 0.00 15 CYS A O 3
ATOM 1233 N N . GLY A 1 16 ? 2.296 -7.696 -0.678 1.00 0.00 16 GLY A N 3
ATOM 1234 C CA . GLY A 1 16 ? 1.417 -8.850 -0.728 1.00 0.00 16 GLY A CA 3
ATOM 1235 C C . GLY A 1 16 ? 0.249 -8.731 0.231 1.00 0.00 16 GLY A C 3
ATOM 1236 O O . GLY A 1 16 ? -0.165 -9.717 0.841 1.00 0.00 16 GLY A O 3
ATOM 1240 N N . LYS A 1 17 ? -0.283 -7.521 0.367 1.00 0.00 17 LYS A N 3
ATOM 1241 C CA . LYS A 1 17 ? -1.409 -7.276 1.259 1.00 0.00 17 LYS A CA 3
ATOM 1242 C C . LYS A 1 17 ? -2.720 -7.228 0.480 1.00 0.00 17 LYS A C 3
ATOM 1243 O O . LYS A 1 17 ? -2.769 -6.722 -0.641 1.00 0.00 17 LYS A O 3
ATOM 1262 N N . LYS A 1 18 ? -3.780 -7.756 1.082 1.00 0.00 18 LYS A N 3
ATOM 1263 C CA . LYS A 1 18 ? -5.093 -7.771 0.447 1.00 0.00 18 LYS A CA 3
ATOM 1264 C C . LYS A 1 18 ? -6.031 -6.770 1.113 1.00 0.00 18 LYS A C 3
ATOM 1265 O O . LYS A 1 18 ? -6.130 -6.718 2.339 1.00 0.00 18 LYS A O 3
ATOM 1284 N N . PHE A 1 19 ? -6.720 -5.978 0.298 1.00 0.00 19 PHE A N 3
ATOM 1285 C CA . PHE A 1 19 ? -7.651 -4.979 0.809 1.00 0.00 19 PHE A CA 3
ATOM 1286 C C . PHE A 1 19 ? -9.000 -5.083 0.104 1.00 0.00 19 PHE A C 3
ATOM 1287 O O . PHE A 1 19 ? -9.068 -5.326 -1.101 1.00 0.00 19 PHE A O 3
ATOM 1304 N N . LYS A 1 20 ? -10.074 -4.897 0.865 1.00 0.00 20 LYS A N 3
ATOM 1305 C CA . LYS A 1 20 ? -11.423 -4.968 0.315 1.00 0.00 20 LYS A CA 3
ATOM 1306 C C . LYS A 1 20 ? -11.738 -3.730 -0.517 1.00 0.00 20 LYS A C 3
ATOM 1307 O O . LYS A 1 20 ? -12.448 -3.808 -1.519 1.00 0.00 20 LYS A O 3
ATOM 1326 N N . SER A 1 21 ? -11.203 -2.588 -0.096 1.00 0.00 21 SER A N 3
ATOM 1327 C CA . SER A 1 21 ? -11.430 -1.332 -0.802 1.00 0.00 21 SER A CA 3
ATOM 1328 C C . SER A 1 21 ? -10.107 -0.698 -1.221 1.00 0.00 21 SER A C 3
ATOM 1329 O O . SER A 1 21 ? -9.126 -0.730 -0.477 1.00 0.00 21 SER A O 3
ATOM 1337 N N . LYS A 1 22 ? -10.087 -0.123 -2.419 1.00 0.00 22 LYS A N 3
ATOM 1338 C CA . LYS A 1 22 ? -8.886 0.519 -2.940 1.00 0.00 22 LYS A CA 3
ATOM 1339 C C . LYS A 1 22 ? -8.463 1.684 -2.050 1.00 0.00 22 LYS A C 3
ATOM 1340 O O . LYS A 1 22 ? -7.274 1.955 -1.889 1.00 0.00 22 LYS A O 3
ATOM 1359 N N . GLY A 1 23 ? -9.445 2.370 -1.473 1.00 0.00 23 GLY A N 3
ATOM 1360 C CA . GLY A 1 23 ? -9.154 3.496 -0.606 1.00 0.00 23 GLY A CA 3
ATOM 1361 C C . GLY A 1 23 ? -8.243 3.120 0.546 1.00 0.00 23 GLY A C 3
ATOM 1362 O O . GLY A 1 23 ? -7.210 3.753 0.764 1.00 0.00 23 GLY A O 3
ATOM 1366 N N . THR A 1 24 ? -8.628 2.087 1.290 1.00 0.00 24 THR A N 3
ATOM 1367 C CA . THR A 1 24 ? -7.841 1.630 2.428 1.00 0.00 24 THR A CA 3
ATOM 1368 C C . THR A 1 24 ? -6.451 1.182 1.991 1.00 0.00 24 THR A C 3
ATOM 1369 O O . THR A 1 24 ? -5.470 1.374 2.710 1.00 0.00 24 THR A O 3
ATOM 1380 N N . LEU A 1 25 ? -6.372 0.583 0.807 1.00 0.00 25 LEU A N 3
ATOM 1381 C CA . LEU A 1 25 ? -5.101 0.108 0.273 1.00 0.00 25 LEU A CA 3
ATOM 1382 C C . LEU A 1 25 ? -4.202 1.278 -0.115 1.00 0.00 25 LEU A C 3
ATOM 1383 O O . LEU A 1 25 ? -3.000 1.266 0.150 1.00 0.00 25 LEU A O 3
ATOM 1399 N N . LYS A 1 26 ? -4.793 2.288 -0.743 1.00 0.00 26 LYS A N 3
ATOM 1400 C CA . LYS A 1 26 ? -4.048 3.468 -1.165 1.00 0.00 26 LYS A CA 3
ATOM 1401 C C . LYS A 1 26 ? -3.163 3.986 -0.035 1.00 0.00 26 LYS A C 3
ATOM 1402 O O . LYS A 1 26 ? -1.937 3.994 -0.148 1.00 0.00 26 LYS A O 3
ATOM 1421 N N . SER A 1 27 ? -3.792 4.415 1.054 1.00 0.00 27 SER A N 3
ATOM 1422 C CA . SER A 1 27 ? -3.062 4.937 2.203 1.00 0.00 27 SER A CA 3
ATOM 1423 C C . SER A 1 27 ? -1.882 4.034 2.552 1.00 0.00 27 SER A C 3
ATOM 1424 O O . SER A 1 27 ? -0.845 4.503 3.023 1.00 0.00 27 SER A O 3
ATOM 1432 N N . HIS A 1 28 ? -2.049 2.736 2.318 1.00 0.00 28 HIS A N 3
ATOM 1433 C CA . HIS A 1 28 ? -0.998 1.766 2.606 1.00 0.00 28 HIS A CA 3
ATOM 1434 C C . HIS A 1 28 ? 0.061 1.770 1.508 1.00 0.00 28 HIS A C 3
ATOM 1435 O O . HIS A 1 28 ? 1.247 1.576 1.775 1.00 0.00 28 HIS A O 3
ATOM 1449 N N . LYS A 1 29 ? -0.375 1.991 0.273 1.00 0.00 29 LYS A N 3
ATOM 1450 C CA . LYS A 1 29 ? 0.534 2.021 -0.866 1.00 0.00 29 LYS A CA 3
ATOM 1451 C C . LYS A 1 29 ? 1.521 3.178 -0.745 1.00 0.00 29 LYS A C 3
ATOM 1452 O O . LYS A 1 29 ? 2.731 2.992 -0.884 1.00 0.00 29 LYS A O 3
ATOM 1471 N N . LEU A 1 30 ? 0.998 4.370 -0.483 1.00 0.00 30 LEU A N 3
ATOM 1472 C CA . LEU A 1 30 ? 1.834 5.558 -0.341 1.00 0.00 30 LEU A CA 3
ATOM 1473 C C . LEU A 1 30 ? 3.131 5.226 0.390 1.00 0.00 30 LEU A C 3
ATOM 1474 O O . LEU A 1 30 ? 4.211 5.663 -0.010 1.00 0.00 30 LEU A O 3
ATOM 1490 N N . LEU A 1 31 ? 3.018 4.450 1.462 1.00 0.00 31 LEU A N 3
ATOM 1491 C CA . LEU A 1 31 ? 4.182 4.058 2.249 1.00 0.00 31 LEU A CA 3
ATOM 1492 C C . LEU A 1 31 ? 5.275 3.482 1.354 1.00 0.00 31 LEU A C 3
ATOM 1493 O O . LEU A 1 31 ? 6.452 3.814 1.501 1.00 0.00 31 LEU A O 3
ATOM 1509 N N . HIS A 1 32 ? 4.878 2.620 0.423 1.00 0.00 32 HIS A N 3
ATOM 1510 C CA . HIS A 1 32 ? 5.823 2.000 -0.498 1.00 0.00 32 HIS A CA 3
ATOM 1511 C C . HIS A 1 32 ? 6.586 3.060 -1.288 1.00 0.00 32 HIS A C 3
ATOM 1512 O O . HIS A 1 32 ? 7.807 2.988 -1.427 1.00 0.00 32 HIS A O 3
ATOM 1526 N N . THR A 1 33 ? 5.857 4.044 -1.806 1.00 0.00 33 THR A N 3
ATOM 1527 C CA . THR A 1 33 ? 6.464 5.117 -2.583 1.00 0.00 33 THR A CA 3
ATOM 1528 C C . THR A 1 33 ? 7.035 6.199 -1.674 1.00 0.00 33 THR A C 3
ATOM 1529 O O . THR A 1 33 ? 6.647 6.316 -0.513 1.00 0.00 33 THR A O 3
ATOM 1540 N N . ALA A 1 34 ? 7.960 6.988 -2.211 1.00 0.00 34 ALA A N 3
ATOM 1541 C CA . ALA A 1 34 ? 8.583 8.063 -1.449 1.00 0.00 34 ALA A CA 3
ATOM 1542 C C . ALA A 1 34 ? 8.058 9.425 -1.890 1.00 0.00 34 ALA A C 3
ATOM 1543 O O . ALA A 1 34 ? 8.711 10.135 -2.654 1.00 0.00 34 ALA A O 3
ATOM 1550 N N . ASP A 1 35 ? 6.874 9.783 -1.404 1.00 0.00 35 ASP A N 3
ATOM 1551 C CA . ASP A 1 35 ? 6.261 11.061 -1.748 1.00 0.00 35 ASP A CA 3
ATOM 1552 C C . ASP A 1 35 ? 5.237 11.473 -0.696 1.00 0.00 35 ASP A C 3
ATOM 1553 O O . ASP A 1 35 ? 4.437 10.656 -0.241 1.00 0.00 35 ASP A O 3
ATOM 1562 N N . GLY A 1 36 ? 5.268 12.746 -0.312 1.00 0.00 36 GLY A N 3
ATOM 1563 C CA . GLY A 1 36 ? 4.338 13.243 0.685 1.00 0.00 36 GLY A CA 3
ATOM 1564 C C . GLY A 1 36 ? 4.883 14.438 1.441 1.00 0.00 36 GLY A C 3
ATOM 1565 O O . GLY A 1 36 ? 5.447 15.336 0.817 1.00 0.00 36 GLY A O 3
ATOM 1570 N N . GLY A 1 1 ? -17.226 -17.250 -11.991 1.00 0.00 1 GLY A N 4
ATOM 1571 C CA . GLY A 1 1 ? -15.875 -17.680 -11.679 1.00 0.00 1 GLY A CA 4
ATOM 1572 C C . GLY A 1 1 ? -14.918 -16.515 -11.519 1.00 0.00 1 GLY A C 4
ATOM 1573 O O . GLY A 1 1 ? -14.744 -15.993 -10.418 1.00 0.00 1 GLY A O 4
ATOM 1577 N N . SER A 1 2 ? -14.295 -16.108 -12.620 1.00 0.00 2 SER A N 4
ATOM 1578 C CA . SER A 1 2 ? -13.346 -15.001 -12.597 1.00 0.00 2 SER A CA 4
ATOM 1579 C C . SER A 1 2 ? -14.075 -13.661 -12.571 1.00 0.00 2 SER A C 4
ATOM 1580 O O . SER A 1 2 ? -13.841 -12.831 -11.693 1.00 0.00 2 SER A O 4
ATOM 1588 N N . SER A 1 3 ? -14.959 -13.457 -13.542 1.00 0.00 3 SER A N 4
ATOM 1589 C CA . SER A 1 3 ? -15.720 -12.217 -13.635 1.00 0.00 3 SER A CA 4
ATOM 1590 C C . SER A 1 3 ? -16.377 -11.882 -12.300 1.00 0.00 3 SER A C 4
ATOM 1591 O O . SER A 1 3 ? -16.221 -10.779 -11.778 1.00 0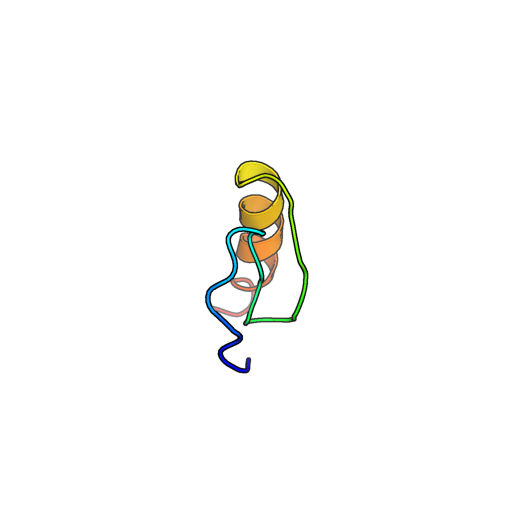.00 3 SER A O 4
ATOM 1599 N N . GLY A 1 4 ? -17.114 -12.843 -11.751 1.00 0.00 4 GLY A N 4
ATOM 1600 C CA . GLY A 1 4 ? -17.784 -12.632 -10.482 1.00 0.00 4 GLY A CA 4
ATOM 1601 C C . GLY A 1 4 ? -17.147 -13.416 -9.352 1.00 0.00 4 GLY A C 4
ATOM 1602 O O . GLY A 1 4 ? -15.945 -13.308 -9.112 1.00 0.00 4 GLY A O 4
ATOM 1606 N N . SER A 1 5 ? -17.955 -14.208 -8.654 1.00 0.00 5 SER A N 4
ATOM 1607 C CA . SER A 1 5 ? -17.464 -15.010 -7.540 1.00 0.00 5 SER A CA 4
ATOM 1608 C C . SER A 1 5 ? -16.634 -14.160 -6.583 1.00 0.00 5 SER A C 4
ATOM 1609 O O . SER A 1 5 ? -15.588 -14.593 -6.099 1.00 0.00 5 SER A O 4
ATOM 1617 N N . SER A 1 6 ? -17.107 -12.947 -6.316 1.00 0.00 6 SER A N 4
ATOM 1618 C CA . SER A 1 6 ? -16.407 -12.033 -5.421 1.00 0.00 6 SER A CA 4
ATOM 1619 C C . SER A 1 6 ? -14.898 -12.119 -5.628 1.00 0.00 6 SER A C 4
ATOM 1620 O O . SER A 1 6 ? -14.128 -12.132 -4.669 1.00 0.00 6 SER A O 4
ATOM 1628 N N . GLY A 1 7 ? -14.483 -12.178 -6.890 1.00 0.00 7 GLY A N 4
ATOM 1629 C CA . GLY A 1 7 ? -13.068 -12.263 -7.202 1.00 0.00 7 GLY A CA 4
ATOM 1630 C C . GLY A 1 7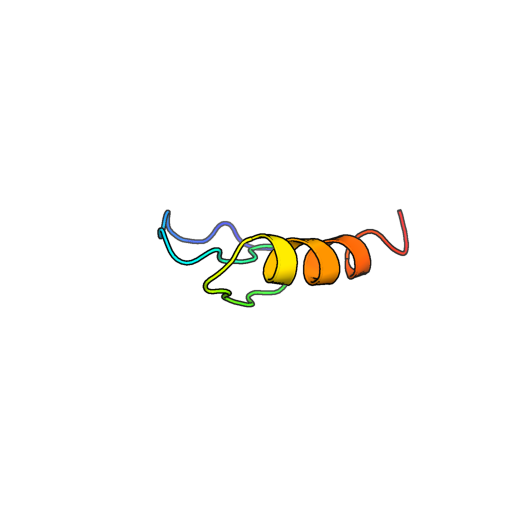 ? -12.450 -10.904 -7.466 1.00 0.00 7 GLY A C 4
ATOM 1631 O O . GLY A 1 7 ? -11.660 -10.743 -8.397 1.00 0.00 7 GLY A O 4
ATOM 1635 N N . LYS A 1 8 ? -12.812 -9.922 -6.648 1.00 0.00 8 LYS A N 4
ATOM 1636 C CA . LYS A 1 8 ? -12.289 -8.569 -6.797 1.00 0.00 8 LYS A CA 4
ATOM 1637 C C . LYS A 1 8 ? -11.737 -8.050 -5.473 1.00 0.00 8 LYS A C 4
ATOM 1638 O O . LYS A 1 8 ? -12.449 -7.410 -4.699 1.00 0.00 8 LYS A O 4
ATOM 1657 N N . THR A 1 9 ? -10.462 -8.328 -5.219 1.00 0.00 9 THR A N 4
ATOM 1658 C CA . THR A 1 9 ? -9.814 -7.889 -3.990 1.00 0.00 9 THR A CA 4
ATOM 1659 C C . THR A 1 9 ? -8.563 -7.072 -4.289 1.00 0.00 9 THR A C 4
ATOM 1660 O O . THR A 1 9 ? -7.587 -7.589 -4.834 1.00 0.00 9 THR A O 4
ATOM 1671 N N . HIS A 1 10 ? -8.597 -5.793 -3.930 1.00 0.00 10 HIS A N 4
ATOM 1672 C CA . HIS A 1 10 ? -7.463 -4.903 -4.159 1.00 0.00 10 HIS A CA 4
ATOM 1673 C C . HIS A 1 10 ? -6.205 -5.443 -3.487 1.00 0.00 10 HIS A C 4
ATOM 1674 O O . HIS A 1 10 ? -6.009 -5.273 -2.283 1.00 0.00 10 HIS A O 4
ATOM 1688 N N . LEU A 1 11 ? -5.354 -6.096 -4.272 1.00 0.00 11 LEU A N 4
ATOM 1689 C CA . LEU A 1 11 ? -4.114 -6.662 -3.753 1.00 0.00 11 LEU A CA 4
ATOM 1690 C C . LEU A 1 11 ? -2.932 -5.743 -4.045 1.00 0.00 11 LEU A C 4
ATOM 1691 O O . LEU A 1 11 ? -2.907 -5.049 -5.062 1.00 0.00 11 LEU A O 4
ATOM 1707 N N . CYS A 1 12 ? -1.953 -5.744 -3.147 1.00 0.00 12 CYS A N 4
ATOM 1708 C CA . CYS A 1 12 ? -0.766 -4.912 -3.307 1.00 0.00 12 CYS A CA 4
ATOM 1709 C C . CYS A 1 12 ? 0.368 -5.702 -3.953 1.00 0.00 12 CYS A C 4
ATOM 1710 O O . CYS A 1 12 ? 0.936 -6.607 -3.341 1.00 0.00 12 CYS A O 4
ATOM 1717 N N . ASP A 1 13 ? 0.693 -5.353 -5.193 1.00 0.00 13 ASP A N 4
ATOM 1718 C CA . ASP A 1 13 ? 1.761 -6.028 -5.922 1.00 0.00 13 ASP A CA 4
ATOM 1719 C C . ASP A 1 13 ? 3.121 -5.438 -5.564 1.00 0.00 13 ASP A C 4
ATOM 1720 O O . ASP A 1 13 ? 4.010 -5.343 -6.410 1.00 0.00 13 ASP A O 4
ATOM 1729 N N . MET A 1 14 ? 3.276 -5.041 -4.305 1.00 0.00 14 MET A N 4
ATOM 1730 C CA . MET A 1 14 ? 4.528 -4.460 -3.835 1.00 0.00 14 MET A CA 4
ATOM 1731 C C . MET A 1 14 ? 5.042 -5.199 -2.604 1.00 0.00 14 MET A C 4
ATOM 1732 O O . MET A 1 14 ? 6.245 -5.421 -2.458 1.00 0.00 14 MET A O 4
ATOM 1746 N N . CYS A 1 15 ? 4.125 -5.579 -1.721 1.00 0.00 15 CYS A N 4
ATOM 1747 C CA . CYS A 1 15 ? 4.486 -6.292 -0.502 1.00 0.00 15 CYS A CA 4
ATOM 1748 C C . CYS A 1 15 ? 3.717 -7.606 -0.393 1.00 0.00 15 CYS A C 4
ATOM 1749 O O . CYS A 1 15 ? 4.220 -8.589 0.150 1.00 0.00 15 CYS A O 4
ATOM 1756 N N . GLY A 1 16 ? 2.493 -7.614 -0.914 1.00 0.00 16 GLY A N 4
ATOM 1757 C CA . GLY A 1 16 ? 1.675 -8.812 -0.866 1.00 0.00 16 GLY A CA 4
ATOM 1758 C C . GLY A 1 16 ? 0.546 -8.702 0.140 1.00 0.00 16 GLY A C 4
ATOM 1759 O O . GLY A 1 16 ? 0.252 -9.655 0.862 1.00 0.00 16 GLY A O 4
ATOM 1763 N N . LYS A 1 17 ? -0.088 -7.535 0.191 1.00 0.00 17 LYS A N 4
ATOM 1764 C CA . LYS A 1 17 ? -1.191 -7.303 1.116 1.00 0.00 17 LYS A CA 4
ATOM 1765 C C . LYS A 1 17 ? -2.512 -7.167 0.365 1.00 0.00 17 LYS A C 4
ATOM 1766 O O . LYS A 1 17 ? -2.593 -6.476 -0.650 1.00 0.00 17 LYS A O 4
ATOM 1785 N N . LYS A 1 18 ? -3.546 -7.831 0.871 1.00 0.00 18 LYS A N 4
ATOM 1786 C CA . LYS A 1 18 ? -4.864 -7.783 0.250 1.00 0.00 18 LYS A CA 4
ATOM 1787 C C . LYS A 1 18 ? -5.793 -6.848 1.018 1.00 0.00 18 LYS A C 4
ATOM 1788 O O . LYS A 1 18 ? -5.856 -6.890 2.247 1.00 0.00 18 LYS A O 4
ATOM 1807 N N . PHE A 1 19 ? -6.514 -6.005 0.285 1.00 0.00 19 PHE A N 4
ATOM 1808 C CA . PHE A 1 19 ? -7.440 -5.060 0.897 1.00 0.00 19 PHE A CA 4
ATOM 1809 C C . PHE A 1 19 ? -8.823 -5.165 0.262 1.00 0.00 19 PHE A C 4
ATOM 1810 O O . PHE A 1 19 ? -8.958 -5.178 -0.962 1.00 0.00 19 PHE A O 4
ATOM 1827 N N . LYS A 1 20 ? -9.849 -5.240 1.103 1.00 0.00 20 LYS A N 4
ATOM 1828 C CA . LYS A 1 20 ? -11.223 -5.344 0.627 1.00 0.00 20 LYS A CA 4
ATOM 1829 C C . LYS A 1 20 ? -11.577 -4.166 -0.276 1.00 0.00 20 LYS A C 4
ATOM 1830 O O . LYS A 1 20 ? -12.157 -4.345 -1.347 1.00 0.00 20 LYS A O 4
ATOM 1849 N N . SER A 1 21 ? -11.221 -2.963 0.162 1.00 0.00 21 SER A N 4
ATOM 1850 C CA . SER A 1 21 ? -11.502 -1.755 -0.605 1.00 0.00 21 SER A CA 4
ATOM 1851 C C . SER A 1 21 ? -10.220 -1.175 -1.194 1.00 0.00 21 SER A C 4
ATOM 1852 O O . SER A 1 21 ? -9.121 -1.650 -0.910 1.00 0.00 21 SER A O 4
ATOM 1860 N N . LYS A 1 22 ? -10.370 -0.143 -2.018 1.00 0.00 22 LYS A N 4
ATOM 1861 C CA . LYS A 1 22 ? -9.226 0.506 -2.648 1.00 0.00 22 LYS A CA 4
ATOM 1862 C C . LYS A 1 22 ? -8.686 1.630 -1.769 1.00 0.00 22 LYS A C 4
ATOM 1863 O O . LYS A 1 22 ? -7.495 1.674 -1.463 1.00 0.00 22 LYS A O 4
ATOM 1882 N N . GLY A 1 23 ? -9.571 2.537 -1.366 1.00 0.00 23 GLY A N 4
ATOM 1883 C CA . GLY A 1 23 ? -9.163 3.647 -0.525 1.00 0.00 23 GLY A CA 4
ATOM 1884 C C . GLY A 1 23 ? -8.214 3.222 0.578 1.00 0.00 23 GLY A C 4
ATOM 1885 O O . GLY A 1 23 ? -7.200 3.877 0.822 1.00 0.00 23 GLY A O 4
ATOM 1889 N N . THR A 1 24 ? -8.543 2.122 1.248 1.00 0.00 24 THR A N 4
ATOM 1890 C CA . THR A 1 24 ? -7.714 1.612 2.333 1.00 0.00 24 THR A CA 4
ATOM 1891 C C . THR A 1 24 ? -6.336 1.202 1.826 1.00 0.00 24 THR A C 4
ATOM 1892 O O . THR A 1 24 ? -5.322 1.466 2.473 1.00 0.00 24 THR A O 4
ATOM 1903 N N . LEU A 1 25 ? -6.306 0.557 0.665 1.00 0.00 25 LEU A N 4
ATOM 1904 C CA . LEU A 1 25 ? -5.050 0.112 0.071 1.00 0.00 25 LEU A CA 4
ATOM 1905 C C . LEU A 1 25 ? -4.197 1.302 -0.357 1.00 0.00 25 LEU A C 4
ATOM 1906 O O . LEU A 1 25 ? -2.994 1.341 -0.102 1.00 0.00 25 LEU A O 4
ATOM 1922 N N . LYS A 1 26 ? -4.830 2.272 -1.008 1.00 0.00 26 LYS A N 4
ATOM 1923 C CA . LYS A 1 26 ? -4.131 3.467 -1.469 1.00 0.00 26 LYS A CA 4
ATOM 1924 C C . LYS A 1 26 ? -3.267 4.054 -0.358 1.00 0.00 26 LYS A C 4
ATOM 1925 O O . LYS A 1 26 ? -2.045 4.132 -0.484 1.00 0.00 26 LYS A O 4
ATOM 1944 N N . SER A 1 27 ? -3.910 4.466 0.731 1.00 0.00 27 SER A N 4
ATOM 1945 C CA . SER A 1 27 ? -3.201 5.049 1.863 1.00 0.00 27 SER A CA 4
ATOM 1946 C C . SER A 1 27 ? -1.982 4.208 2.232 1.00 0.00 27 SER A C 4
ATOM 1947 O O . SER A 1 27 ? -0.940 4.739 2.618 1.00 0.00 27 SER A O 4
ATOM 1955 N N . HIS A 1 28 ? -2.121 2.891 2.110 1.00 0.00 28 HIS A N 4
ATOM 1956 C CA . HIS A 1 28 ? -1.031 1.975 2.430 1.00 0.00 28 HIS A CA 4
ATOM 1957 C C . HIS A 1 28 ? 0.080 2.069 1.389 1.00 0.00 28 HIS A C 4
ATOM 1958 O O . HIS A 1 28 ? 1.245 2.281 1.726 1.00 0.00 28 HIS A O 4
ATOM 1972 N N . LYS A 1 29 ? -0.287 1.908 0.122 1.00 0.00 29 LYS A N 4
ATOM 1973 C CA . LYS A 1 29 ? 0.677 1.975 -0.969 1.00 0.00 29 LYS A CA 4
ATOM 1974 C C . LYS A 1 29 ? 1.618 3.162 -0.793 1.00 0.00 29 LYS A C 4
ATOM 1975 O O . LYS A 1 29 ? 2.804 3.082 -1.117 1.00 0.00 29 LYS A O 4
ATOM 1994 N N . LEU A 1 30 ? 1.083 4.263 -0.276 1.00 0.00 30 LEU A N 4
ATOM 1995 C CA . LEU A 1 30 ? 1.875 5.468 -0.054 1.00 0.00 30 LEU A CA 4
ATOM 1996 C C . LEU A 1 30 ? 3.147 5.147 0.724 1.00 0.00 30 LEU A C 4
ATOM 1997 O O . LEU A 1 30 ? 4.210 5.708 0.455 1.00 0.00 30 LEU A O 4
ATOM 2013 N N . LEU A 1 31 ? 3.032 4.240 1.688 1.00 0.00 31 LEU A N 4
ATOM 2014 C CA . LEU A 1 31 ? 4.174 3.843 2.505 1.00 0.00 31 LEU A CA 4
ATOM 2015 C C . LEU A 1 31 ? 5.331 3.372 1.630 1.00 0.00 31 LEU A C 4
ATOM 2016 O O . LEU A 1 31 ? 6.490 3.704 1.884 1.00 0.00 31 LEU A O 4
ATOM 2032 N N . HIS A 1 32 ? 5.010 2.599 0.597 1.00 0.00 32 HIS A N 4
ATOM 2033 C CA . HIS A 1 32 ? 6.024 2.086 -0.318 1.00 0.00 32 HIS A CA 4
ATOM 2034 C C . HIS A 1 32 ? 6.860 3.223 -0.896 1.00 0.00 32 HIS A C 4
ATOM 2035 O O . HIS A 1 32 ? 8.090 3.192 -0.845 1.00 0.00 32 HIS A O 4
ATOM 2049 N N . THR A 1 33 ? 6.185 4.227 -1.447 1.00 0.00 33 THR A N 4
ATOM 2050 C CA . THR A 1 33 ? 6.866 5.373 -2.036 1.00 0.00 33 THR A CA 4
ATOM 2051 C C . THR A 1 33 ? 7.153 6.441 -0.988 1.00 0.00 33 THR A C 4
ATOM 2052 O O . THR A 1 33 ? 6.332 6.696 -0.107 1.00 0.00 33 THR A O 4
ATOM 2063 N N . ALA A 1 34 ? 8.322 7.064 -1.089 1.00 0.00 34 ALA A N 4
ATOM 2064 C CA . ALA A 1 34 ? 8.716 8.107 -0.150 1.00 0.00 34 ALA A CA 4
ATOM 2065 C C . ALA A 1 34 ? 8.029 9.429 -0.478 1.00 0.00 34 ALA A C 4
ATOM 2066 O O . ALA A 1 34 ? 8.300 10.040 -1.513 1.00 0.00 34 ALA A O 4
ATOM 2073 N N . ASP A 1 35 ? 7.140 9.864 0.408 1.00 0.00 35 ASP A N 4
ATOM 2074 C CA . ASP A 1 35 ? 6.415 11.114 0.212 1.00 0.00 35 ASP A CA 4
ATOM 2075 C C . ASP A 1 35 ? 7.378 12.261 -0.079 1.00 0.00 35 ASP A C 4
ATOM 2076 O O . ASP A 1 35 ? 8.023 12.788 0.825 1.00 0.00 35 ASP A O 4
ATOM 2085 N N . GLY A 1 36 ? 7.469 12.642 -1.350 1.00 0.00 36 GLY A N 4
ATOM 2086 C CA . GLY A 1 36 ? 8.356 13.723 -1.738 1.00 0.00 36 GLY A CA 4
ATOM 2087 C C . GLY A 1 36 ? 8.495 13.847 -3.243 1.00 0.00 36 GLY A C 4
ATOM 2088 O O . GLY A 1 36 ? 9.344 13.171 -3.823 1.00 0.00 36 GLY A O 4
ATOM 2093 N N . GLY A 1 1 ? 1.069 -22.365 -7.499 1.00 0.00 1 GLY A N 5
ATOM 2094 C CA . GLY A 1 1 ? 0.776 -21.061 -6.934 1.00 0.00 1 GLY A CA 5
ATOM 2095 C C . GLY A 1 1 ? -0.625 -20.979 -6.360 1.00 0.00 1 GLY A C 5
ATOM 2096 O O . GLY A 1 1 ? -1.516 -20.380 -6.962 1.00 0.00 1 GLY A O 5
ATOM 2100 N N . SER A 1 2 ? -0.820 -21.583 -5.192 1.00 0.00 2 SER A N 5
ATOM 2101 C CA . SER A 1 2 ? -2.124 -21.580 -4.539 1.00 0.00 2 SER A CA 5
ATOM 2102 C C . SER A 1 2 ? -2.268 -20.372 -3.619 1.00 0.00 2 SER A C 5
ATOM 2103 O O . SER A 1 2 ? -1.916 -20.429 -2.441 1.00 0.00 2 SER A O 5
ATOM 2111 N N . SER A 1 3 ? -2.789 -19.278 -4.167 1.00 0.00 3 SER A N 5
ATOM 2112 C CA . SER A 1 3 ? -2.977 -18.054 -3.398 1.00 0.00 3 SER A CA 5
ATOM 2113 C C . SER A 1 3 ? -4.197 -18.165 -2.489 1.00 0.00 3 SER A C 5
ATOM 2114 O O . SER A 1 3 ? -4.098 -17.996 -1.274 1.00 0.00 3 SER A O 5
ATOM 2122 N N . GLY A 1 4 ? -5.349 -18.451 -3.087 1.00 0.00 4 GLY A N 5
ATOM 2123 C CA . GLY A 1 4 ? -6.573 -18.580 -2.318 1.00 0.00 4 GLY A CA 5
ATOM 2124 C C . GLY A 1 4 ? -7.304 -17.261 -2.166 1.00 0.00 4 GLY A C 5
ATOM 2125 O O . GLY A 1 4 ? -7.571 -16.817 -1.049 1.00 0.00 4 GLY A O 5
ATOM 2129 N N . SER A 1 5 ? -7.626 -16.631 -3.291 1.00 0.00 5 SER A N 5
ATOM 2130 C CA . SER A 1 5 ? -8.326 -15.352 -3.277 1.00 0.00 5 SER A CA 5
ATOM 2131 C C . SER A 1 5 ? -9.789 -15.528 -3.671 1.00 0.00 5 SER A C 5
ATOM 2132 O O . SER A 1 5 ? -10.148 -16.485 -4.358 1.00 0.00 5 SER A O 5
ATOM 2140 N N . SER A 1 6 ? -10.630 -14.598 -3.231 1.00 0.00 6 SER A N 5
ATOM 2141 C CA . SER A 1 6 ? -12.056 -14.652 -3.533 1.00 0.00 6 SER A CA 5
ATOM 2142 C C . SER A 1 6 ? -12.349 -14.010 -4.886 1.00 0.00 6 SER A C 5
ATOM 2143 O O . SER A 1 6 ? -13.068 -14.572 -5.710 1.00 0.00 6 SER A O 5
ATOM 2151 N N . GLY A 1 7 ? -11.784 -12.826 -5.107 1.00 0.00 7 GLY A N 5
ATOM 2152 C CA . GLY A 1 7 ? -11.996 -12.126 -6.360 1.00 0.00 7 GLY A CA 5
ATOM 2153 C C . GLY A 1 7 ? -12.064 -10.622 -6.180 1.00 0.00 7 GLY A C 5
ATOM 2154 O O . GLY A 1 7 ? -12.406 -10.133 -5.104 1.00 0.00 7 GLY A O 5
ATOM 2158 N N . LYS A 1 8 ? -11.735 -9.886 -7.236 1.00 0.00 8 LYS A N 5
ATOM 2159 C CA . LYS A 1 8 ? -11.759 -8.429 -7.191 1.00 0.00 8 LYS A CA 5
ATOM 2160 C C . LYS A 1 8 ? -11.222 -7.917 -5.859 1.00 0.00 8 LYS A C 5
ATOM 2161 O O . LYS A 1 8 ? -11.772 -6.984 -5.272 1.00 0.00 8 LYS A O 5
ATOM 2180 N N . THR A 1 9 ? -10.141 -8.531 -5.386 1.00 0.00 9 THR A N 5
ATOM 2181 C CA . THR A 1 9 ? -9.529 -8.137 -4.124 1.00 0.00 9 THR A CA 5
ATOM 2182 C C . THR A 1 9 ? -8.270 -7.310 -4.357 1.00 0.00 9 THR A C 5
ATOM 2183 O O . THR A 1 9 ? -7.282 -7.805 -4.901 1.00 0.00 9 THR A O 5
ATOM 2194 N N . HIS A 1 10 ? -8.311 -6.048 -3.943 1.00 0.00 10 HIS A N 5
ATOM 2195 C CA . HIS A 1 10 ? -7.172 -5.152 -4.107 1.00 0.00 10 HIS A CA 5
ATOM 2196 C C . HIS A 1 10 ? -5.921 -5.741 -3.461 1.00 0.00 10 HIS A C 5
ATOM 2197 O O . HIS A 1 10 ? -5.726 -5.635 -2.250 1.00 0.00 10 HIS A O 5
ATOM 2211 N N . LEU A 1 11 ? -5.076 -6.361 -4.278 1.00 0.00 11 LEU A N 5
ATOM 2212 C CA . LEU A 1 11 ? -3.844 -6.967 -3.787 1.00 0.00 11 LEU A CA 5
ATOM 2213 C C . LEU A 1 11 ? -2.649 -6.054 -4.040 1.00 0.00 11 LEU A C 5
ATOM 2214 O O . LEU A 1 11 ? -2.569 -5.390 -5.075 1.00 0.00 11 LEU A O 5
ATOM 2230 N N . CYS A 1 12 ? -1.720 -6.026 -3.091 1.00 0.00 12 CYS A N 5
ATOM 2231 C CA . CYS A 1 12 ? -0.527 -5.196 -3.211 1.00 0.00 12 CYS A CA 5
ATOM 2232 C C . CYS A 1 12 ? 0.681 -6.036 -3.614 1.00 0.00 12 CYS A C 5
ATOM 2233 O O . CYS A 1 12 ? 1.214 -6.802 -2.811 1.00 0.00 12 CYS A O 5
ATOM 2240 N N . ASP A 1 13 ? 1.109 -5.885 -4.863 1.00 0.00 13 ASP A N 5
ATOM 2241 C CA . ASP A 1 13 ? 2.255 -6.627 -5.373 1.00 0.00 13 ASP A CA 5
ATOM 2242 C C . ASP A 1 13 ? 3.541 -6.187 -4.680 1.00 0.00 13 ASP A C 5
ATOM 2243 O O . ASP A 1 13 ? 4.538 -6.908 -4.684 1.00 0.00 13 ASP A O 5
ATOM 2252 N N . MET A 1 14 ? 3.509 -4.999 -4.086 1.00 0.00 14 MET A N 5
ATOM 2253 C CA . MET A 1 14 ? 4.672 -4.462 -3.388 1.00 0.00 14 MET A CA 5
ATOM 2254 C C . MET A 1 14 ? 5.088 -5.378 -2.241 1.00 0.00 14 MET A C 5
ATOM 2255 O O . MET A 1 14 ? 6.227 -5.842 -2.186 1.00 0.00 14 MET A O 5
ATOM 2269 N N . CYS A 1 15 ? 4.158 -5.635 -1.328 1.00 0.00 15 CYS A N 5
ATOM 2270 C CA . CYS A 1 15 ? 4.427 -6.495 -0.182 1.00 0.00 15 CYS A CA 5
ATOM 2271 C C . CYS A 1 15 ? 3.620 -7.787 -0.269 1.00 0.00 15 CYS A C 5
ATOM 2272 O O . CYS A 1 15 ? 4.088 -8.852 0.132 1.00 0.00 15 CYS A O 5
ATOM 2279 N N . GLY A 1 16 ? 2.405 -7.685 -0.798 1.00 0.00 16 GLY A N 5
ATOM 2280 C CA . GLY A 1 16 ? 1.552 -8.852 -0.929 1.00 0.00 16 GLY A CA 5
ATOM 2281 C C . GLY A 1 16 ? 0.373 -8.818 0.023 1.00 0.00 16 GLY A C 5
ATOM 2282 O O . GLY A 1 16 ? -0.039 -9.852 0.550 1.00 0.00 16 GLY A O 5
ATOM 2286 N N . LYS A 1 17 ? -0.173 -7.627 0.245 1.00 0.00 17 LYS A N 5
ATOM 2287 C CA . LYS A 1 17 ? -1.312 -7.461 1.140 1.00 0.00 17 LYS A CA 5
ATOM 2288 C C . LYS A 1 17 ? -2.611 -7.343 0.351 1.00 0.00 17 LYS A C 5
ATOM 2289 O O . LYS A 1 17 ? -2.660 -6.689 -0.691 1.00 0.00 17 LYS A O 5
ATOM 2308 N N . LYS A 1 18 ? -3.664 -7.980 0.854 1.00 0.00 18 LYS A N 5
ATOM 2309 C CA . LYS A 1 18 ? -4.965 -7.944 0.198 1.00 0.00 18 LYS A CA 5
ATOM 2310 C C . LYS A 1 18 ? -5.929 -7.033 0.951 1.00 0.00 18 LYS A C 5
ATOM 2311 O O . LYS A 1 18 ? -6.005 -7.073 2.179 1.00 0.00 18 LYS A O 5
ATOM 2330 N N . PHE A 1 19 ? -6.666 -6.214 0.207 1.00 0.00 19 PHE A N 5
ATOM 2331 C CA . PHE A 1 19 ? -7.625 -5.293 0.805 1.00 0.00 19 PHE A CA 5
ATOM 2332 C C . PHE A 1 19 ? -8.977 -5.385 0.103 1.00 0.00 19 PHE A C 5
ATOM 2333 O O . PHE A 1 19 ? -9.063 -5.804 -1.052 1.00 0.00 19 PHE A O 5
ATOM 2350 N N . LYS A 1 20 ? -10.032 -4.990 0.808 1.00 0.00 20 LYS A N 5
ATOM 2351 C CA . LYS A 1 20 ? -11.380 -5.026 0.255 1.00 0.00 20 LYS A CA 5
ATOM 2352 C C . LYS A 1 20 ? -11.816 -3.639 -0.207 1.00 0.00 20 LYS A C 5
ATOM 2353 O O . LYS A 1 20 ? -12.753 -3.502 -0.993 1.00 0.00 20 LYS A O 5
ATOM 2372 N N . SER A 1 21 ? -11.129 -2.614 0.287 1.00 0.00 21 SER A N 5
ATOM 2373 C CA . SER A 1 21 ? -11.447 -1.237 -0.073 1.00 0.00 21 SER A CA 5
ATOM 2374 C C . SER A 1 21 ? -10.274 -0.579 -0.794 1.00 0.00 21 SER A C 5
ATOM 2375 O O . SER A 1 21 ? -9.113 -0.818 -0.462 1.00 0.00 21 SER A O 5
ATOM 2383 N N . LYS A 1 22 ? -10.587 0.251 -1.784 1.00 0.00 22 LYS A N 5
ATOM 2384 C CA . LYS A 1 22 ? -9.561 0.946 -2.553 1.00 0.00 22 LYS A CA 5
ATOM 2385 C C . LYS A 1 22 ? -8.828 1.965 -1.687 1.00 0.00 22 LYS A C 5
ATOM 2386 O O . LYS A 1 22 ? -7.625 1.849 -1.459 1.00 0.00 22 LYS A O 5
ATOM 2405 N N . GLY A 1 23 ? -9.563 2.963 -1.205 1.00 0.00 23 GLY A N 5
ATOM 2406 C CA . GLY A 1 23 ? -8.965 3.987 -0.368 1.00 0.00 23 GLY A CA 5
ATOM 2407 C C . GLY A 1 23 ? -7.978 3.416 0.631 1.00 0.00 23 GLY A C 5
ATOM 2408 O O . GLY A 1 23 ? -6.866 3.924 0.776 1.00 0.00 23 GLY A O 5
ATOM 2412 N N . THR A 1 24 ? -8.385 2.357 1.323 1.00 0.00 24 THR A N 5
ATOM 2413 C CA . THR A 1 24 ? -7.529 1.718 2.316 1.00 0.00 24 THR A CA 5
ATOM 2414 C C . THR A 1 24 ? -6.204 1.283 1.701 1.00 0.00 24 THR A C 5
ATOM 2415 O O . THR A 1 24 ? -5.134 1.567 2.242 1.00 0.00 24 THR A O 5
ATOM 2426 N N . LEU A 1 25 ? -6.281 0.594 0.568 1.00 0.00 25 LEU A N 5
ATOM 2427 C CA . LEU A 1 25 ? -5.086 0.120 -0.122 1.00 0.00 25 LEU A CA 5
ATOM 2428 C C . LEU A 1 25 ? -4.197 1.289 -0.537 1.00 0.00 25 LEU A C 5
ATOM 2429 O O . LEU A 1 25 ? -2.971 1.207 -0.463 1.00 0.00 25 LEU A O 5
ATOM 2445 N N . LYS A 1 26 ? -4.824 2.376 -0.972 1.00 0.00 26 LYS A N 5
ATOM 2446 C CA . LYS A 1 26 ? -4.091 3.564 -1.395 1.00 0.00 26 LYS A CA 5
ATOM 2447 C C . LYS A 1 26 ? -3.177 4.065 -0.282 1.00 0.00 26 LYS A C 5
ATOM 2448 O O . LYS A 1 26 ? -1.953 4.027 -0.408 1.00 0.00 26 LYS A O 5
ATOM 2467 N N . SER A 1 27 ? -3.778 4.532 0.807 1.00 0.00 27 SER A N 5
ATOM 2468 C CA . SER A 1 27 ? -3.017 5.042 1.942 1.00 0.00 27 SER A CA 5
ATOM 2469 C C . SER A 1 27 ? -1.871 4.099 2.295 1.00 0.00 27 SER A C 5
ATOM 2470 O O . SER A 1 27 ? -0.780 4.538 2.660 1.00 0.00 27 SER A O 5
ATOM 2478 N N . HIS A 1 28 ? -2.128 2.799 2.185 1.00 0.00 28 HIS A N 5
ATOM 2479 C CA . HIS A 1 28 ? -1.118 1.792 2.493 1.00 0.00 28 HIS A CA 5
ATOM 2480 C C . HIS A 1 28 ? -0.001 1.808 1.454 1.00 0.00 28 HIS A C 5
ATOM 2481 O O . HIS A 1 28 ? 1.176 1.675 1.790 1.00 0.00 28 HIS A O 5
ATOM 2495 N N . LYS A 1 29 ? -0.378 1.970 0.190 1.00 0.00 29 LYS A N 5
ATOM 2496 C CA . LYS A 1 29 ? 0.591 2.004 -0.899 1.00 0.00 29 LYS A CA 5
ATOM 2497 C C . LYS A 1 29 ? 1.534 3.194 -0.752 1.00 0.00 29 LYS A C 5
ATOM 2498 O O . LYS A 1 29 ? 2.741 3.074 -0.967 1.00 0.00 29 LYS A O 5
ATOM 2517 N N . LEU A 1 30 ? 0.977 4.342 -0.384 1.00 0.00 30 LEU A N 5
ATOM 2518 C CA . LEU A 1 30 ? 1.768 5.555 -0.207 1.00 0.00 30 LEU A CA 5
ATOM 2519 C C . LEU A 1 30 ? 3.037 5.265 0.588 1.00 0.00 30 LEU A C 5
ATOM 2520 O O . LEU A 1 30 ? 4.101 5.815 0.301 1.00 0.00 30 LEU A O 5
ATOM 2536 N N . LEU A 1 31 ? 2.919 4.397 1.586 1.00 0.00 31 LEU A N 5
ATOM 2537 C CA . LEU A 1 31 ? 4.057 4.031 2.422 1.00 0.00 31 LEU A CA 5
ATOM 2538 C C . LEU A 1 31 ? 5.203 3.487 1.574 1.00 0.00 31 LEU A C 5
ATOM 2539 O O . LEU A 1 31 ? 6.359 3.869 1.755 1.00 0.00 31 LEU A O 5
ATOM 2555 N N . HIS A 1 32 ? 4.873 2.594 0.646 1.00 0.00 32 HIS A N 5
ATOM 2556 C CA . HIS A 1 32 ? 5.873 1.999 -0.233 1.00 0.00 32 HIS A CA 5
ATOM 2557 C C . HIS A 1 32 ? 6.646 3.079 -0.985 1.00 0.00 32 HIS A C 5
ATOM 2558 O O . HIS A 1 32 ? 7.877 3.063 -1.026 1.00 0.00 32 HIS A O 5
ATOM 2572 N N . THR A 1 33 ? 5.916 4.016 -1.581 1.00 0.00 33 THR A N 5
ATOM 2573 C CA . THR A 1 33 ? 6.532 5.101 -2.334 1.00 0.00 33 THR A CA 5
ATOM 2574 C C . THR A 1 33 ? 6.577 6.384 -1.512 1.00 0.00 33 THR A C 5
ATOM 2575 O O . THR A 1 33 ? 6.333 7.474 -2.030 1.00 0.00 33 THR A O 5
ATOM 2586 N N . ALA A 1 34 ? 6.891 6.248 -0.227 1.00 0.00 34 ALA A N 5
ATOM 2587 C CA . ALA A 1 34 ? 6.970 7.397 0.666 1.00 0.00 34 ALA A CA 5
ATOM 2588 C C . ALA A 1 34 ? 8.204 8.241 0.366 1.00 0.00 34 ALA A C 5
ATOM 2589 O O . ALA A 1 34 ? 9.218 7.728 -0.109 1.00 0.00 34 ALA A O 5
ATOM 2596 N N . ASP A 1 35 ? 8.112 9.536 0.647 1.00 0.00 35 ASP A N 5
ATOM 2597 C CA . ASP A 1 35 ? 9.223 10.451 0.408 1.00 0.00 35 ASP A CA 5
ATOM 2598 C C . ASP A 1 35 ? 10.263 10.345 1.519 1.00 0.00 35 ASP A C 5
ATOM 2599 O O . ASP A 1 35 ? 9.923 10.311 2.701 1.00 0.00 35 ASP A O 5
ATOM 2608 N N . GLY A 1 36 ? 11.533 10.291 1.130 1.00 0.00 36 GLY A N 5
ATOM 2609 C CA . GLY A 1 36 ? 12.604 10.187 2.104 1.00 0.00 36 GLY A CA 5
ATOM 2610 C C . GLY A 1 36 ? 13.060 8.757 2.315 1.00 0.00 36 GLY A C 5
ATOM 2611 O O . GLY A 1 36 ? 12.251 7.924 2.721 1.00 0.00 36 GLY A O 5
ATOM 2616 N N . GLY A 1 1 ? -6.690 -22.444 -9.888 1.00 0.00 1 GLY A N 6
ATOM 2617 C CA . GLY A 1 1 ? -5.968 -21.496 -9.059 1.00 0.00 1 GLY A CA 6
ATOM 2618 C C . GLY A 1 1 ? -5.928 -21.912 -7.602 1.00 0.00 1 GLY A C 6
ATOM 2619 O O . GLY A 1 1 ? -6.484 -21.233 -6.740 1.00 0.00 1 GLY A O 6
ATOM 2623 N N . SER A 1 2 ? -5.269 -23.033 -7.327 1.00 0.00 2 SER A N 6
ATOM 2624 C CA . SER A 1 2 ? -5.163 -23.543 -5.965 1.00 0.00 2 SER A CA 6
ATOM 2625 C C . SER A 1 2 ? -4.688 -22.451 -5.012 1.00 0.00 2 SER A C 6
ATOM 2626 O O . SER A 1 2 ? -5.242 -22.273 -3.927 1.00 0.00 2 SER A O 6
ATOM 2634 N N . SER A 1 3 ? -3.656 -21.721 -5.425 1.00 0.00 3 SER A N 6
ATOM 2635 C CA . SER A 1 3 ? -3.102 -20.648 -4.608 1.00 0.00 3 SER A CA 6
ATOM 2636 C C . SER A 1 3 ? -3.742 -19.309 -4.962 1.00 0.00 3 SER A C 6
ATOM 2637 O O . SER A 1 3 ? -4.150 -18.551 -4.083 1.00 0.00 3 SER A O 6
ATOM 2645 N N . GLY A 1 4 ? -3.827 -19.025 -6.258 1.00 0.00 4 GLY A N 6
ATOM 2646 C CA . GLY A 1 4 ? -4.418 -17.778 -6.708 1.00 0.00 4 GLY A CA 6
ATOM 2647 C C . GLY A 1 4 ? -5.859 -17.627 -6.265 1.00 0.00 4 GLY A C 6
ATOM 2648 O O . GLY A 1 4 ? -6.757 -18.259 -6.821 1.00 0.00 4 GLY A O 6
ATOM 2652 N N . SER A 1 5 ? -6.082 -16.788 -5.258 1.00 0.00 5 SER A N 6
ATOM 2653 C CA . SER A 1 5 ? -7.425 -16.560 -4.736 1.00 0.00 5 SER A CA 6
ATOM 2654 C C . SER A 1 5 ? -8.345 -16.016 -5.825 1.00 0.00 5 SER A C 6
ATOM 2655 O O . SER A 1 5 ? -7.916 -15.259 -6.695 1.00 0.00 5 SER A O 6
ATOM 2663 N N . SER A 1 6 ? -9.614 -16.409 -5.768 1.00 0.00 6 SER A N 6
ATOM 2664 C CA . SER A 1 6 ? -10.596 -15.965 -6.751 1.00 0.00 6 SER A CA 6
ATOM 2665 C C . SER A 1 6 ? -11.418 -14.800 -6.209 1.00 0.00 6 SER A C 6
ATOM 2666 O O . SER A 1 6 ? -11.724 -14.742 -5.018 1.00 0.00 6 SER A O 6
ATOM 2674 N N . GLY A 1 7 ? -11.773 -13.872 -7.093 1.00 0.00 7 GLY A N 6
ATOM 2675 C CA . GLY A 1 7 ? -12.556 -12.720 -6.685 1.00 0.00 7 GLY A CA 6
ATOM 2676 C C . GLY A 1 7 ? -11.763 -11.430 -6.743 1.00 0.00 7 GLY A C 6
ATOM 2677 O O . GLY A 1 7 ? -10.691 -11.324 -6.146 1.00 0.00 7 GLY A O 6
ATOM 2681 N N . LYS A 1 8 ? -12.289 -10.446 -7.465 1.00 0.00 8 LYS A N 6
ATOM 2682 C CA . LYS A 1 8 ? -11.623 -9.156 -7.600 1.00 0.00 8 LYS A CA 6
ATOM 2683 C C . LYS A 1 8 ? -11.371 -8.528 -6.232 1.00 0.00 8 LYS A C 6
ATOM 2684 O O . LYS A 1 8 ? -12.306 -8.123 -5.541 1.00 0.00 8 LYS A O 6
ATOM 2703 N N . THR A 1 9 ? -10.101 -8.449 -5.847 1.00 0.00 9 THR A N 6
ATOM 2704 C CA . THR A 1 9 ? -9.726 -7.870 -4.563 1.00 0.00 9 THR A CA 6
ATOM 2705 C C . THR A 1 9 ? -8.476 -7.008 -4.693 1.00 0.00 9 THR A C 6
ATOM 2706 O O . THR A 1 9 ? -7.483 -7.423 -5.291 1.00 0.00 9 THR A O 6
ATOM 2717 N N . HIS A 1 10 ? -8.530 -5.806 -4.128 1.00 0.00 10 HIS A N 6
ATOM 2718 C CA . HIS A 1 10 ? -7.400 -4.885 -4.179 1.00 0.00 10 HIS A CA 6
ATOM 2719 C C . HIS A 1 10 ? -6.162 -5.508 -3.541 1.00 0.00 10 HIS A C 6
ATOM 2720 O O . HIS A 1 10 ? -6.021 -5.520 -2.318 1.00 0.00 10 HIS A O 6
ATOM 2734 N N . LEU A 1 11 ? -5.269 -6.025 -4.378 1.00 0.00 11 LEU A N 6
ATOM 2735 C CA . LEU A 1 11 ? -4.042 -6.651 -3.895 1.00 0.00 11 LEU A CA 6
ATOM 2736 C C . LEU A 1 11 ? -2.835 -5.756 -4.156 1.00 0.00 11 LEU A C 6
ATOM 2737 O O . LEU A 1 11 ? -2.705 -5.168 -5.231 1.00 0.00 11 LEU A O 6
ATOM 2753 N N . CYS A 1 12 ? -1.953 -5.658 -3.168 1.00 0.00 12 CYS A N 6
ATOM 2754 C CA . CYS A 1 12 ? -0.755 -4.836 -3.290 1.00 0.00 12 CYS A CA 6
ATOM 2755 C C . CYS A 1 12 ? 0.382 -5.625 -3.932 1.00 0.00 12 CYS A C 6
ATOM 2756 O O . CYS A 1 12 ? 0.893 -6.583 -3.352 1.00 0.00 12 CYS A O 6
ATOM 2763 N N . ASP A 1 13 ? 0.773 -5.216 -5.134 1.00 0.00 13 ASP A N 6
ATOM 2764 C CA . ASP A 1 13 ? 1.851 -5.882 -5.856 1.00 0.00 13 ASP A CA 6
ATOM 2765 C C . ASP A 1 13 ? 3.210 -5.332 -5.434 1.00 0.00 13 ASP A C 6
ATOM 2766 O O . ASP A 1 13 ? 4.140 -5.266 -6.237 1.00 0.00 13 ASP A O 6
ATOM 2775 N N . MET A 1 14 ? 3.316 -4.937 -4.169 1.00 0.00 14 MET A N 6
ATOM 2776 C CA . MET A 1 14 ? 4.561 -4.393 -3.641 1.00 0.00 14 MET A CA 6
ATOM 2777 C C . MET A 1 14 ? 5.030 -5.187 -2.426 1.00 0.00 14 MET A C 6
ATOM 2778 O O . MET A 1 14 ? 6.223 -5.444 -2.263 1.00 0.00 14 MET A O 6
ATOM 2792 N N . CYS A 1 15 ? 4.084 -5.574 -1.577 1.00 0.00 15 CYS A N 6
ATOM 2793 C CA . CYS A 1 15 ? 4.400 -6.339 -0.377 1.00 0.00 15 CYS A CA 6
ATOM 2794 C C . CYS A 1 15 ? 3.600 -7.638 -0.333 1.00 0.00 15 CYS A C 6
ATOM 2795 O O . CYS A 1 15 ? 4.064 -8.648 0.195 1.00 0.00 15 CYS A O 6
ATOM 2802 N N . GLY A 1 16 ? 2.395 -7.604 -0.893 1.00 0.00 16 GLY A N 6
ATOM 2803 C CA . GLY A 1 16 ? 1.550 -8.783 -0.908 1.00 0.00 16 GLY A CA 6
ATOM 2804 C C . GLY A 1 16 ? 0.426 -8.704 0.106 1.00 0.00 16 GLY A C 6
ATOM 2805 O O . GLY A 1 16 ? 0.125 -9.683 0.788 1.00 0.00 16 GLY A O 6
ATOM 2809 N N . LYS A 1 17 ? -0.196 -7.534 0.207 1.00 0.00 17 LYS A N 6
ATOM 2810 C CA . LYS A 1 17 ? -1.293 -7.329 1.145 1.00 0.00 17 LYS A CA 6
ATOM 2811 C C . LYS A 1 17 ? -2.624 -7.209 0.409 1.00 0.00 17 LYS A C 6
ATOM 2812 O O . LYS A 1 17 ? -2.709 -6.571 -0.641 1.00 0.00 17 LYS A O 6
ATOM 2831 N N . LYS A 1 18 ? -3.661 -7.825 0.966 1.00 0.00 18 LYS A N 6
ATOM 2832 C CA . LYS A 1 18 ? -4.988 -7.786 0.364 1.00 0.00 18 LYS A CA 6
ATOM 2833 C C . LYS A 1 18 ? -5.899 -6.823 1.119 1.00 0.00 18 LYS A C 6
ATOM 2834 O O . LYS A 1 18 ? -5.948 -6.834 2.349 1.00 0.00 18 LYS A O 6
ATOM 2853 N N . PHE A 1 19 ? -6.621 -5.992 0.375 1.00 0.00 19 PHE A N 6
ATOM 2854 C CA . PHE A 1 19 ? -7.531 -5.022 0.974 1.00 0.00 19 PHE A CA 6
ATOM 2855 C C . PHE A 1 19 ? -8.907 -5.091 0.318 1.00 0.00 19 PHE A C 6
ATOM 2856 O O . PHE A 1 19 ? -9.031 -5.000 -0.903 1.00 0.00 19 PHE A O 6
ATOM 2873 N N . LYS A 1 20 ? -9.939 -5.253 1.139 1.00 0.00 20 LYS A N 6
ATOM 2874 C CA . LYS A 1 20 ? -11.308 -5.333 0.642 1.00 0.00 20 LYS A CA 6
ATOM 2875 C C . LYS A 1 20 ? -11.705 -4.043 -0.068 1.00 0.00 20 LYS A C 6
ATOM 2876 O O . LYS A 1 20 ? -12.468 -4.064 -1.034 1.00 0.00 20 LYS A O 6
ATOM 2895 N N . SER A 1 21 ? -11.183 -2.921 0.417 1.00 0.00 21 SER A N 6
ATOM 2896 C CA . SER A 1 21 ? -11.485 -1.621 -0.170 1.00 0.00 21 SER A CA 6
ATOM 2897 C C . SER A 1 21 ? -10.249 -1.024 -0.836 1.00 0.00 21 SER A C 6
ATOM 2898 O O . SER A 1 21 ? -9.118 -1.395 -0.519 1.00 0.00 21 SER A O 6
ATOM 2906 N N . LYS A 1 22 ? -10.472 -0.098 -1.762 1.00 0.00 22 LYS A N 6
ATOM 2907 C CA . LYS A 1 22 ? -9.378 0.552 -2.474 1.00 0.00 22 LYS A CA 6
ATOM 2908 C C . LYS A 1 22 ? -8.742 1.640 -1.615 1.00 0.00 22 LYS A C 6
ATOM 2909 O O . LYS A 1 22 ? -7.536 1.626 -1.373 1.00 0.00 22 LYS A O 6
ATOM 2928 N N . GLY A 1 23 ? -9.561 2.582 -1.157 1.00 0.00 23 GLY A N 6
ATOM 2929 C CA . GLY A 1 23 ? -9.059 3.663 -0.329 1.00 0.00 23 GLY A CA 6
ATOM 2930 C C . GLY A 1 23 ? -8.019 3.194 0.670 1.00 0.00 23 GLY A C 6
ATOM 2931 O O . GLY A 1 23 ? -6.970 3.820 0.826 1.00 0.00 23 GLY A O 6
ATOM 2935 N N . THR A 1 24 ? -8.311 2.090 1.350 1.00 0.00 24 THR A N 6
ATOM 2936 C CA . THR A 1 24 ? -7.395 1.539 2.341 1.00 0.00 24 THR A CA 6
ATOM 2937 C C . THR A 1 24 ? -6.076 1.123 1.700 1.00 0.00 24 THR A C 6
ATOM 2938 O O . THR A 1 24 ? -5.001 1.396 2.235 1.00 0.00 24 THR A O 6
ATOM 2949 N N . LEU A 1 25 ? -6.165 0.462 0.551 1.00 0.00 25 LEU A N 6
ATOM 2950 C CA . LEU A 1 25 ? -4.977 0.009 -0.165 1.00 0.00 25 LEU A CA 6
ATOM 2951 C C . LEU A 1 25 ? -4.145 1.194 -0.645 1.00 0.00 25 LEU A C 6
ATOM 2952 O O . LEU A 1 25 ? -2.915 1.147 -0.638 1.00 0.00 25 LEU A O 6
ATOM 2968 N N . LYS A 1 26 ? -4.825 2.258 -1.060 1.00 0.00 26 LYS A N 6
ATOM 2969 C CA . LYS A 1 26 ? -4.150 3.458 -1.540 1.00 0.00 26 LYS A CA 6
ATOM 2970 C C . LYS A 1 26 ? -3.301 4.083 -0.437 1.00 0.00 26 LYS A C 6
ATOM 2971 O O . LYS A 1 26 ? -2.087 4.224 -0.581 1.00 0.00 26 LYS A O 6
ATOM 2990 N N . SER A 1 27 ? -3.948 4.454 0.663 1.00 0.00 27 SER A N 6
ATOM 2991 C CA . SER A 1 27 ? -3.252 5.066 1.789 1.00 0.00 27 SER A CA 6
ATOM 2992 C C . SER A 1 27 ? -2.064 4.213 2.222 1.00 0.00 27 SER A C 6
ATOM 2993 O O . SER A 1 27 ? -1.075 4.726 2.746 1.00 0.00 27 SER A O 6
ATOM 3001 N N . HIS A 1 28 ? -2.168 2.907 1.999 1.00 0.00 28 HIS A N 6
ATOM 3002 C CA . HIS A 1 28 ? -1.102 1.981 2.365 1.00 0.00 28 HIS A CA 6
ATOM 3003 C C . HIS A 1 28 ? 0.045 2.049 1.361 1.00 0.00 28 HIS A C 6
ATOM 3004 O O . HIS A 1 28 ? 1.204 2.224 1.737 1.00 0.00 28 HIS A O 6
ATOM 3018 N N . LYS A 1 29 ? -0.286 1.909 0.082 1.00 0.00 29 LYS A N 6
ATOM 3019 C CA . LYS A 1 29 ? 0.715 1.954 -0.977 1.00 0.00 29 LYS A CA 6
ATOM 3020 C C . LYS A 1 29 ? 1.656 3.140 -0.786 1.00 0.00 29 LYS A C 6
ATOM 3021 O O . LYS A 1 29 ? 2.873 3.009 -0.927 1.00 0.00 29 LYS A O 6
ATOM 3040 N N . LEU A 1 30 ? 1.086 4.295 -0.463 1.00 0.00 30 LEU A N 6
ATOM 3041 C CA . LEU A 1 30 ? 1.874 5.504 -0.250 1.00 0.00 30 LEU A CA 6
ATOM 3042 C C . LEU A 1 30 ? 3.085 5.217 0.632 1.00 0.00 30 LEU A C 6
ATOM 3043 O O . LEU A 1 30 ? 4.160 5.785 0.434 1.00 0.00 30 LEU A O 6
ATOM 3059 N N . LEU A 1 31 ? 2.905 4.329 1.604 1.00 0.00 31 LEU A N 6
ATOM 3060 C CA . LEU A 1 31 ? 3.983 3.964 2.515 1.00 0.00 31 LEU A CA 6
ATOM 3061 C C . LEU A 1 31 ? 5.191 3.436 1.747 1.00 0.00 31 LEU A C 6
ATOM 3062 O O . LEU A 1 31 ? 6.332 3.790 2.044 1.00 0.00 31 LEU A O 6
ATOM 3078 N N . HIS A 1 32 ? 4.931 2.590 0.756 1.00 0.00 32 HIS A N 6
ATOM 3079 C CA . HIS A 1 32 ? 5.997 2.015 -0.058 1.00 0.00 32 HIS A CA 6
ATOM 3080 C C . HIS A 1 32 ? 6.908 3.108 -0.609 1.00 0.00 32 HIS A C 6
ATOM 3081 O O . HIS A 1 32 ? 8.131 3.033 -0.485 1.00 0.00 32 HIS A O 6
ATOM 3095 N N . THR A 1 33 ? 6.305 4.123 -1.220 1.00 0.00 33 THR A N 6
ATOM 3096 C CA . THR A 1 33 ? 7.061 5.229 -1.792 1.00 0.00 33 THR A CA 6
ATOM 3097 C C . THR A 1 33 ? 7.267 6.341 -0.770 1.00 0.00 33 THR A C 6
ATOM 3098 O O . THR A 1 33 ? 6.541 6.430 0.219 1.00 0.00 33 THR A O 6
ATOM 3109 N N . ALA A 1 34 ? 8.263 7.187 -1.015 1.00 0.00 34 ALA A N 6
ATOM 3110 C CA . ALA A 1 34 ? 8.562 8.295 -0.117 1.00 0.00 34 ALA A CA 6
ATOM 3111 C C . ALA A 1 34 ? 7.719 9.519 -0.455 1.00 0.00 34 ALA A C 6
ATOM 3112 O O . ALA A 1 34 ? 8.164 10.656 -0.292 1.00 0.00 34 ALA A O 6
ATOM 3119 N N . ASP A 1 35 ? 6.500 9.281 -0.925 1.00 0.00 35 ASP A N 6
ATOM 3120 C CA . ASP A 1 35 ? 5.593 10.365 -1.286 1.00 0.00 35 ASP A CA 6
ATOM 3121 C C . ASP A 1 35 ? 4.292 10.270 -0.495 1.00 0.00 35 ASP A C 6
ATOM 3122 O O . ASP A 1 35 ? 4.059 9.299 0.223 1.00 0.00 35 ASP A O 6
ATOM 3131 N N . GLY A 1 36 ? 3.447 11.287 -0.633 1.00 0.00 36 GLY A N 6
ATOM 3132 C CA . GLY A 1 36 ? 2.180 11.300 0.075 1.00 0.00 36 GLY A CA 6
ATOM 3133 C C . GLY A 1 36 ? 2.151 12.324 1.193 1.00 0.00 36 GLY A C 6
ATOM 3134 O O . GLY A 1 36 ? 2.366 13.506 0.929 1.00 0.00 36 GLY A O 6
ATOM 3139 N N . GLY A 1 1 ? -2.730 -17.155 -15.527 1.00 0.00 1 GLY A N 7
ATOM 3140 C CA . GLY A 1 1 ? -2.044 -17.552 -14.311 1.00 0.00 1 GLY A CA 7
ATOM 3141 C C . GLY A 1 1 ? -2.533 -18.884 -13.778 1.00 0.00 1 GLY A C 7
ATOM 3142 O O . GLY A 1 1 ? -3.686 -19.260 -13.990 1.00 0.00 1 GLY A O 7
ATOM 3146 N N . SER A 1 2 ? -1.653 -19.601 -13.086 1.00 0.00 2 SER A N 7
ATOM 3147 C CA . SER A 1 2 ? -2.000 -20.902 -12.526 1.00 0.00 2 SER A CA 7
ATOM 3148 C C . SER A 1 2 ? -2.843 -20.743 -11.264 1.00 0.00 2 SER A C 7
ATOM 3149 O O . SER A 1 2 ? -3.875 -21.395 -11.108 1.00 0.00 2 SER A O 7
ATOM 3157 N N . SER A 1 3 ? -2.394 -19.872 -10.366 1.00 0.00 3 SER A N 7
ATOM 3158 C CA . SER A 1 3 ? -3.104 -19.629 -9.116 1.00 0.00 3 SER A CA 7
ATOM 3159 C C . SER A 1 3 ? -3.460 -18.153 -8.971 1.00 0.00 3 SER A C 7
ATOM 3160 O O . SER A 1 3 ? -2.594 -17.283 -9.054 1.00 0.00 3 SER A O 7
ATOM 3168 N N . GLY A 1 4 ? -4.743 -17.878 -8.753 1.00 0.00 4 GLY A N 7
ATOM 3169 C CA . GLY A 1 4 ? -5.192 -16.506 -8.600 1.00 0.00 4 GLY A CA 7
ATOM 3170 C C . GLY A 1 4 ? -6.512 -16.408 -7.861 1.00 0.00 4 GLY A C 7
ATOM 3171 O O . GLY A 1 4 ? -7.559 -16.769 -8.397 1.00 0.00 4 GLY A O 7
ATOM 3175 N N . SER A 1 5 ? -6.461 -15.918 -6.626 1.00 0.00 5 SER A N 7
ATOM 3176 C CA . SER A 1 5 ? -7.662 -15.778 -5.810 1.00 0.00 5 SER A CA 7
ATOM 3177 C C . SER A 1 5 ? -8.454 -14.539 -6.218 1.00 0.00 5 SER A C 7
ATOM 3178 O O . SER A 1 5 ? -8.300 -13.469 -5.629 1.00 0.00 5 SER A O 7
ATOM 3186 N N . SER A 1 6 ? -9.303 -14.694 -7.229 1.00 0.00 6 SER A N 7
ATOM 3187 C CA . SER A 1 6 ? -10.117 -13.588 -7.719 1.00 0.00 6 SER A CA 7
ATOM 3188 C C . SER A 1 6 ? -11.164 -13.184 -6.685 1.00 0.00 6 SER A C 7
ATOM 3189 O O . SER A 1 6 ? -11.535 -13.976 -5.819 1.00 0.00 6 SER A O 7
ATOM 3197 N N . GLY A 1 7 ? -11.636 -11.945 -6.783 1.00 0.00 7 GLY A N 7
ATOM 3198 C CA . GLY A 1 7 ? -12.635 -11.457 -5.851 1.00 0.00 7 GLY A CA 7
ATOM 3199 C C . GLY A 1 7 ? -12.557 -9.956 -5.650 1.00 0.00 7 GLY A C 7
ATOM 3200 O O . GLY A 1 7 ? -12.729 -9.461 -4.536 1.00 0.00 7 GLY A O 7
ATOM 3204 N N . LYS A 1 8 ? -12.294 -9.230 -6.731 1.00 0.00 8 LYS A N 7
ATOM 3205 C CA . LYS A 1 8 ? -12.192 -7.776 -6.670 1.00 0.00 8 LYS A CA 7
ATOM 3206 C C . LYS A 1 8 ? -11.537 -7.331 -5.367 1.00 0.00 8 LYS A C 7
ATOM 3207 O O . LYS A 1 8 ? -11.978 -6.372 -4.734 1.00 0.00 8 LYS A O 7
ATOM 3226 N N . THR A 1 9 ? -10.478 -8.032 -4.973 1.00 0.00 9 THR A N 7
ATOM 3227 C CA . THR A 1 9 ? -9.761 -7.709 -3.746 1.00 0.00 9 THR A CA 7
ATOM 3228 C C . THR A 1 9 ? -8.457 -6.980 -4.047 1.00 0.00 9 THR A C 7
ATOM 3229 O O . THR A 1 9 ? -7.474 -7.593 -4.464 1.00 0.00 9 THR A O 7
ATOM 3240 N N . HIS A 1 10 ? -8.454 -5.668 -3.833 1.00 0.00 10 HIS A N 7
ATOM 3241 C CA . HIS A 1 10 ? -7.268 -4.855 -4.080 1.00 0.00 10 HIS A CA 7
ATOM 3242 C C . HIS A 1 10 ? -6.046 -5.454 -3.391 1.00 0.00 10 HIS A C 7
ATOM 3243 O O . HIS A 1 10 ? -5.859 -5.294 -2.184 1.00 0.00 10 HIS A O 7
ATOM 3257 N N . LEU A 1 11 ? -5.216 -6.145 -4.165 1.00 0.00 11 LEU A N 7
ATOM 3258 C CA . LEU A 1 11 ? -4.011 -6.769 -3.629 1.00 0.00 11 LEU A CA 7
ATOM 3259 C C . LEU A 1 11 ? -2.778 -5.924 -3.936 1.00 0.00 11 LEU A C 7
ATOM 3260 O O . LEU A 1 11 ? -2.703 -5.272 -4.977 1.00 0.00 11 LEU A O 7
ATOM 3276 N N . CYS A 1 12 ? -1.813 -5.943 -3.023 1.00 0.00 12 CYS A N 7
ATOM 3277 C CA . CYS A 1 12 ? -0.582 -5.181 -3.195 1.00 0.00 12 CYS A CA 7
ATOM 3278 C C . CYS A 1 12 ? 0.556 -6.084 -3.661 1.00 0.00 12 CYS A C 7
ATOM 3279 O O . CYS A 1 12 ? 0.846 -7.106 -3.039 1.00 0.00 12 CYS A O 7
ATOM 3286 N N . ASP A 1 13 ? 1.198 -5.699 -4.759 1.00 0.00 13 ASP A N 7
ATOM 3287 C CA . ASP A 1 13 ? 2.305 -6.473 -5.308 1.00 0.00 13 ASP A CA 7
ATOM 3288 C C . ASP A 1 13 ? 3.628 -6.052 -4.675 1.00 0.00 13 ASP A C 7
ATOM 3289 O O . ASP A 1 13 ? 4.646 -6.725 -4.837 1.00 0.00 13 ASP A O 7
ATOM 3298 N N . MET A 1 14 ? 3.606 -4.936 -3.955 1.00 0.00 14 MET A N 7
ATOM 3299 C CA . MET A 1 14 ? 4.803 -4.426 -3.298 1.00 0.00 14 MET A CA 7
ATOM 3300 C C . MET A 1 14 ? 5.204 -5.320 -2.128 1.00 0.00 14 MET A C 7
ATOM 3301 O O . MET A 1 14 ? 6.344 -5.778 -2.046 1.00 0.00 14 MET A O 7
ATOM 3315 N N . CYS A 1 15 ? 4.260 -5.564 -1.225 1.00 0.00 15 CYS A N 7
ATOM 3316 C CA . CYS A 1 15 ? 4.514 -6.402 -0.060 1.00 0.00 15 CYS A CA 7
ATOM 3317 C C . CYS A 1 15 ? 3.693 -7.687 -0.125 1.00 0.00 15 CYS A C 7
ATOM 3318 O O . CYS A 1 15 ? 4.174 -8.762 0.231 1.00 0.00 15 CYS A O 7
ATOM 3325 N N . GLY A 1 16 ? 2.450 -7.566 -0.582 1.00 0.00 16 GLY A N 7
ATOM 3326 C CA . GLY A 1 16 ? 1.582 -8.725 -0.686 1.00 0.00 16 GLY A CA 7
ATOM 3327 C C . GLY A 1 16 ? 0.380 -8.632 0.232 1.00 0.00 16 GLY A C 7
ATOM 3328 O O . GLY A 1 16 ? -0.136 -9.648 0.697 1.00 0.00 16 GLY A O 7
ATOM 3332 N N . LYS A 1 17 ? -0.068 -7.409 0.497 1.00 0.00 17 LYS A N 7
ATOM 3333 C CA . LYS A 1 17 ? -1.217 -7.185 1.366 1.00 0.00 17 LYS A CA 7
ATOM 3334 C C . LYS A 1 17 ? -2.509 -7.133 0.557 1.00 0.00 17 LYS A C 7
ATOM 3335 O O . LYS A 1 17 ? -2.555 -6.540 -0.521 1.00 0.00 17 LYS A O 7
ATOM 3354 N N . LYS A 1 18 ? -3.558 -7.756 1.084 1.00 0.00 18 LYS A N 7
ATOM 3355 C CA . LYS A 1 18 ? -4.852 -7.778 0.413 1.00 0.00 18 LYS A CA 7
ATOM 3356 C C . LYS A 1 18 ? -5.830 -6.819 1.085 1.00 0.00 18 LYS A C 7
ATOM 3357 O O . LYS A 1 18 ? -5.928 -6.775 2.311 1.00 0.00 18 LYS A O 7
ATOM 3376 N N . PHE A 1 19 ? -6.552 -6.053 0.274 1.00 0.00 19 PHE A N 7
ATOM 3377 C CA . PHE A 1 19 ? -7.523 -5.095 0.790 1.00 0.00 19 PHE A CA 7
ATOM 3378 C C . PHE A 1 19 ? -8.884 -5.289 0.128 1.00 0.00 19 PHE A C 7
ATOM 3379 O O . PHE A 1 19 ? -8.980 -5.834 -0.972 1.00 0.00 19 PHE A O 7
ATOM 3396 N N . LYS A 1 20 ? -9.934 -4.840 0.806 1.00 0.00 20 LYS A N 7
ATOM 3397 C CA . LYS A 1 20 ? -11.291 -4.963 0.286 1.00 0.00 20 LYS A CA 7
ATOM 3398 C C . LYS A 1 20 ? -11.613 -3.817 -0.668 1.00 0.00 20 LYS A C 7
ATOM 3399 O O . LYS A 1 20 ? -12.170 -4.030 -1.745 1.00 0.00 20 LYS A O 7
ATOM 3418 N N . SER A 1 21 ? -11.259 -2.601 -0.265 1.00 0.00 21 SER A N 7
ATOM 3419 C CA . SER A 1 21 ? -11.513 -1.420 -1.083 1.00 0.00 21 SER A CA 7
ATOM 3420 C C . SER A 1 21 ? -10.204 -0.783 -1.538 1.00 0.00 21 SER A C 7
ATOM 3421 O O . SER A 1 21 ? -9.126 -1.145 -1.067 1.00 0.00 21 SER A O 7
ATOM 3429 N N . LYS A 1 22 ? -10.306 0.170 -2.459 1.00 0.00 22 LYS A N 7
ATOM 3430 C CA . LYS A 1 22 ? -9.132 0.861 -2.979 1.00 0.00 22 LYS A CA 7
ATOM 3431 C C . LYS A 1 22 ? -8.546 1.802 -1.931 1.00 0.00 22 LYS A C 7
ATOM 3432 O O . LYS A 1 22 ? -7.401 1.641 -1.510 1.00 0.00 22 LYS A O 7
ATOM 3451 N N . GLY A 1 23 ? -9.339 2.783 -1.512 1.00 0.00 23 GLY A N 7
ATOM 3452 C CA . GLY A 1 23 ? -8.881 3.733 -0.516 1.00 0.00 23 GLY A CA 7
ATOM 3453 C C . GLY A 1 23 ? -8.011 3.088 0.544 1.00 0.00 23 GLY A C 7
ATOM 3454 O O . GLY A 1 23 ? -6.850 3.461 0.718 1.00 0.00 23 GLY A O 7
ATOM 3458 N N . THR A 1 24 ? -8.572 2.116 1.257 1.00 0.00 24 THR A N 7
ATOM 3459 C CA . THR A 1 24 ? -7.841 1.419 2.308 1.00 0.00 24 THR A CA 7
ATOM 3460 C C . THR A 1 24 ? -6.450 1.012 1.833 1.00 0.00 24 THR A C 7
ATOM 3461 O O . THR A 1 24 ? -5.474 1.118 2.576 1.00 0.00 24 THR A O 7
ATOM 3472 N N . LEU A 1 25 ? -6.367 0.547 0.591 1.00 0.00 25 LEU A N 7
ATOM 3473 C CA . LEU A 1 25 ? -5.095 0.124 0.016 1.00 0.00 25 LEU A CA 7
ATOM 3474 C C . LEU A 1 25 ? -4.238 1.330 -0.355 1.00 0.00 25 LEU A C 7
ATOM 3475 O O . LEU A 1 25 ? -3.013 1.298 -0.228 1.00 0.00 25 LEU A O 7
ATOM 3491 N N . LYS A 1 26 ? -4.889 2.394 -0.812 1.00 0.00 26 LYS A N 7
ATOM 3492 C CA . LYS A 1 26 ? -4.188 3.613 -1.198 1.00 0.00 26 LYS A CA 7
ATOM 3493 C C . LYS A 1 26 ? -3.352 4.150 -0.041 1.00 0.00 26 LYS A C 7
ATOM 3494 O O . LYS A 1 26 ? -2.151 4.380 -0.185 1.00 0.00 26 LYS A O 7
ATOM 3513 N N . SER A 1 27 ? -3.994 4.347 1.106 1.00 0.00 27 SER A N 7
ATOM 3514 C CA . SER A 1 27 ? -3.309 4.859 2.287 1.00 0.00 27 SER A CA 7
ATOM 3515 C C . SER A 1 27 ? -2.136 3.960 2.668 1.00 0.00 27 SER A C 7
ATOM 3516 O O . SER A 1 27 ? -1.269 4.349 3.450 1.00 0.00 27 SER A O 7
ATOM 3524 N N . HIS A 1 28 ? -2.117 2.754 2.108 1.00 0.00 28 HIS A N 7
ATOM 3525 C CA . HIS A 1 28 ? -1.051 1.798 2.387 1.00 0.00 28 HIS A CA 7
ATOM 3526 C C . HIS A 1 28 ? 0.067 1.915 1.356 1.00 0.00 28 HIS A C 7
ATOM 3527 O O . HIS A 1 28 ? 1.244 2.002 1.707 1.00 0.00 28 HIS A O 7
ATOM 3541 N N . LYS A 1 29 ? -0.309 1.914 0.081 1.00 0.00 29 LYS A N 7
ATOM 3542 C CA . LYS A 1 29 ? 0.661 2.020 -1.003 1.00 0.00 29 LYS A CA 7
ATOM 3543 C C . LYS A 1 29 ? 1.598 3.203 -0.781 1.00 0.00 29 LYS A C 7
ATOM 3544 O O . LYS A 1 29 ? 2.807 3.099 -0.990 1.00 0.00 29 LYS A O 7
ATOM 3563 N N . LEU A 1 30 ? 1.033 4.328 -0.354 1.00 0.00 30 LEU A N 7
ATOM 3564 C CA . LEU A 1 30 ? 1.818 5.531 -0.102 1.00 0.00 30 LEU A CA 7
ATOM 3565 C C . LEU A 1 30 ? 3.122 5.190 0.613 1.00 0.00 30 LEU A C 7
ATOM 3566 O O . LEU A 1 30 ? 4.183 5.719 0.278 1.00 0.00 30 LEU A O 7
ATOM 3582 N N . LEU A 1 31 ? 3.036 4.302 1.597 1.00 0.00 31 LEU A N 7
ATOM 3583 C CA . LEU A 1 31 ? 4.210 3.888 2.358 1.00 0.00 31 LEU A CA 7
ATOM 3584 C C . LEU A 1 31 ? 5.313 3.390 1.430 1.00 0.00 31 LEU A C 7
ATOM 3585 O O . LEU A 1 31 ? 6.484 3.734 1.600 1.00 0.00 31 LEU A O 7
ATOM 3601 N N . HIS A 1 32 ? 4.933 2.581 0.447 1.00 0.00 32 HIS A N 7
ATOM 3602 C CA . HIS A 1 32 ? 5.890 2.038 -0.510 1.00 0.00 32 HIS A CA 7
ATOM 3603 C C . HIS A 1 32 ? 6.541 3.155 -1.320 1.00 0.00 32 HIS A C 7
ATOM 3604 O O . HIS A 1 32 ? 7.759 3.176 -1.502 1.00 0.00 32 HIS A O 7
ATOM 3618 N N . THR A 1 33 ? 5.723 4.083 -1.805 1.00 0.00 33 THR A N 7
ATOM 3619 C CA . THR A 1 33 ? 6.219 5.202 -2.596 1.00 0.00 33 THR A CA 7
ATOM 3620 C C . THR A 1 33 ? 6.774 6.305 -1.702 1.00 0.00 33 THR A C 7
ATOM 3621 O O . THR A 1 33 ? 6.577 6.290 -0.487 1.00 0.00 33 THR A O 7
ATOM 3632 N N . ALA A 1 34 ? 7.469 7.260 -2.311 1.00 0.00 34 ALA A N 7
ATOM 3633 C CA . ALA A 1 34 ? 8.051 8.372 -1.569 1.00 0.00 34 ALA A CA 7
ATOM 3634 C C . ALA A 1 34 ? 7.701 9.707 -2.218 1.00 0.00 34 ALA A C 7
ATOM 3635 O O . ALA A 1 34 ? 7.865 9.884 -3.425 1.00 0.00 34 ALA A O 7
ATOM 3642 N N . ASP A 1 35 ? 7.217 10.643 -1.409 1.00 0.00 35 ASP A N 7
ATOM 3643 C CA . ASP A 1 35 ? 6.844 11.963 -1.904 1.00 0.00 35 ASP A CA 7
ATOM 3644 C C . ASP A 1 35 ? 7.792 12.417 -3.009 1.00 0.00 35 ASP A C 7
ATOM 3645 O O . ASP A 1 35 ? 8.923 12.822 -2.743 1.00 0.00 35 ASP A O 7
ATOM 3654 N N . GLY A 1 36 ? 7.323 12.346 -4.251 1.00 0.00 36 GLY A N 7
ATOM 3655 C CA . GLY A 1 36 ? 8.143 12.752 -5.378 1.00 0.00 36 GLY A CA 7
ATOM 3656 C C . GLY A 1 36 ? 8.639 14.179 -5.250 1.00 0.00 36 GLY A C 7
ATOM 3657 O O . GLY A 1 36 ? 8.767 14.862 -6.265 1.00 0.00 36 GLY A O 7
ATOM 3662 N N . GLY A 1 1 ? -10.097 -13.351 -22.439 1.00 0.00 1 GLY A N 8
ATOM 3663 C CA . GLY A 1 1 ? -10.730 -14.487 -21.795 1.00 0.00 1 GLY A CA 8
ATOM 3664 C C . GLY A 1 1 ? -10.910 -14.282 -20.304 1.00 0.00 1 GLY A C 8
ATOM 3665 O O . GLY A 1 1 ? -10.107 -13.603 -19.663 1.00 0.00 1 GLY A O 8
ATOM 3669 N N . SER A 1 2 ? -11.966 -14.870 -19.750 1.00 0.00 2 SER A N 8
ATOM 3670 C CA . SER A 1 2 ? -12.251 -14.744 -18.326 1.00 0.00 2 SER A CA 8
ATOM 3671 C C . SER A 1 2 ? -12.019 -16.069 -17.606 1.00 0.00 2 SER A C 8
ATOM 3672 O O . SER A 1 2 ? -12.428 -17.127 -18.084 1.00 0.00 2 SER A O 8
ATOM 3680 N N . SER A 1 3 ? -11.360 -16.002 -16.454 1.00 0.00 3 SER A N 8
ATOM 3681 C CA . SER A 1 3 ? -11.069 -17.196 -15.669 1.00 0.00 3 SER A CA 8
ATOM 3682 C C . SER A 1 3 ? -11.730 -17.118 -14.296 1.00 0.00 3 SER A C 8
ATOM 3683 O O . SER A 1 3 ? -11.189 -16.518 -13.368 1.00 0.00 3 SER A O 8
ATOM 3691 N N . GLY A 1 4 ? -12.905 -17.729 -14.175 1.00 0.00 4 GLY A N 8
ATOM 3692 C CA . GLY A 1 4 ? -13.621 -17.717 -12.913 1.00 0.00 4 GLY A CA 8
ATOM 3693 C C . GLY A 1 4 ? -13.627 -16.347 -12.263 1.00 0.00 4 GLY A C 8
ATOM 3694 O O . GLY A 1 4 ? -12.851 -16.085 -11.345 1.00 0.00 4 GLY A O 8
ATOM 3698 N N . SER A 1 5 ? -14.505 -15.471 -12.741 1.00 0.00 5 SER A N 8
ATOM 3699 C CA . SER A 1 5 ? -14.606 -14.119 -12.205 1.00 0.00 5 SER A CA 8
ATOM 3700 C C . SER A 1 5 ? -15.070 -14.145 -10.752 1.00 0.00 5 SER A C 8
ATOM 3701 O O . SER A 1 5 ? -16.265 -14.052 -10.469 1.00 0.00 5 SER A O 8
ATOM 3709 N N . SER A 1 6 ? -14.117 -14.271 -9.834 1.00 0.00 6 SER A N 8
ATOM 3710 C CA . SER A 1 6 ? -14.427 -14.312 -8.410 1.00 0.00 6 SER A CA 8
ATOM 3711 C C . SER A 1 6 ? -14.306 -12.925 -7.787 1.00 0.00 6 SER A C 8
ATOM 3712 O O . SER A 1 6 ? -13.763 -12.768 -6.694 1.00 0.00 6 SER A O 8
ATOM 3720 N N . GLY A 1 7 ? -14.818 -11.920 -8.491 1.00 0.00 7 GLY A N 8
ATOM 3721 C CA . GLY A 1 7 ? -14.758 -10.558 -7.992 1.00 0.00 7 GLY A CA 8
ATOM 3722 C C . GLY A 1 7 ? -13.407 -9.913 -8.230 1.00 0.00 7 GLY A C 8
ATOM 3723 O O . GLY A 1 7 ? -12.800 -10.095 -9.286 1.00 0.00 7 GLY A O 8
ATOM 3727 N N . LYS A 1 8 ? -12.934 -9.155 -7.247 1.00 0.00 8 LYS A N 8
ATOM 3728 C CA . LYS A 1 8 ? -11.646 -8.479 -7.353 1.00 0.00 8 LYS A CA 8
ATOM 3729 C C . LYS A 1 8 ? -11.192 -7.956 -5.994 1.00 0.00 8 LYS A C 8
ATOM 3730 O O . LYS A 1 8 ? -11.833 -7.084 -5.407 1.00 0.00 8 LYS A O 8
ATOM 3749 N N . THR A 1 9 ? -10.082 -8.494 -5.498 1.00 0.00 9 THR A N 8
ATOM 3750 C CA . THR A 1 9 ? -9.542 -8.082 -4.209 1.00 0.00 9 THR A CA 8
ATOM 3751 C C . THR A 1 9 ? -8.255 -7.285 -4.381 1.00 0.00 9 THR A C 8
ATOM 3752 O O . THR A 1 9 ? -7.245 -7.810 -4.852 1.00 0.00 9 THR A O 8
ATOM 3763 N N . HIS A 1 10 ? -8.296 -6.013 -3.997 1.00 0.00 10 HIS A N 8
ATOM 3764 C CA . HIS A 1 10 ? -7.130 -5.143 -4.108 1.00 0.00 10 HIS A CA 8
ATOM 3765 C C . HIS A 1 10 ? -5.907 -5.789 -3.465 1.00 0.00 10 HIS A C 8
ATOM 3766 O O . HIS A 1 10 ? -5.725 -5.724 -2.248 1.00 0.00 10 HIS A O 8
ATOM 3780 N N . LEU A 1 11 ? -5.071 -6.412 -4.288 1.00 0.00 11 LEU A N 8
ATOM 3781 C CA . LEU A 1 11 ? -3.865 -7.071 -3.800 1.00 0.00 11 LEU A CA 8
ATOM 3782 C C . LEU A 1 11 ? -2.625 -6.239 -4.113 1.00 0.00 11 LEU A C 8
ATOM 3783 O O . LEU A 1 11 ? -2.462 -5.746 -5.229 1.00 0.00 11 LEU A O 8
ATOM 3799 N N . CYS A 1 12 ? -1.753 -6.090 -3.122 1.00 0.00 12 CYS A N 8
ATOM 3800 C CA . CYS A 1 12 ? -0.527 -5.320 -3.292 1.00 0.00 12 CYS A CA 8
ATOM 3801 C C . CYS A 1 12 ? 0.655 -6.238 -3.591 1.00 0.00 12 CYS A C 8
ATOM 3802 O O . CYS A 1 12 ? 1.210 -6.867 -2.689 1.00 0.00 12 CYS A O 8
ATOM 3809 N N . ASP A 1 13 ? 1.034 -6.310 -4.862 1.00 0.00 13 ASP A N 8
ATOM 3810 C CA . ASP A 1 13 ? 2.150 -7.150 -5.281 1.00 0.00 13 ASP A CA 8
ATOM 3811 C C . ASP A 1 13 ? 3.465 -6.633 -4.705 1.00 0.00 13 ASP A C 8
ATOM 3812 O O . ASP A 1 13 ? 4.461 -7.354 -4.664 1.00 0.00 13 ASP A O 8
ATOM 3821 N N . MET A 1 14 ? 3.459 -5.380 -4.263 1.00 0.00 14 MET A N 8
ATOM 3822 C CA . MET A 1 14 ? 4.652 -4.767 -3.689 1.00 0.00 14 MET A CA 8
ATOM 3823 C C . MET A 1 14 ? 5.074 -5.490 -2.414 1.00 0.00 14 MET A C 8
ATOM 3824 O O . MET A 1 14 ? 6.246 -5.825 -2.238 1.00 0.00 14 MET A O 8
ATOM 3838 N N . CYS A 1 15 ? 4.114 -5.726 -1.527 1.00 0.00 15 CYS A N 8
ATOM 3839 C CA . CYS A 1 15 ? 4.386 -6.407 -0.267 1.00 0.00 15 CYS A CA 8
ATOM 3840 C C . CYS A 1 15 ? 3.588 -7.704 -0.167 1.00 0.00 15 CYS A C 8
ATOM 3841 O O . CYS A 1 15 ? 4.093 -8.721 0.307 1.00 0.00 15 CYS A O 8
ATOM 3848 N N . GLY A 1 16 ? 2.338 -7.660 -0.617 1.00 0.00 16 GLY A N 8
ATOM 3849 C CA . GLY A 1 16 ? 1.490 -8.837 -0.570 1.00 0.00 16 GLY A CA 8
ATOM 3850 C C . GLY A 1 16 ? 0.292 -8.652 0.341 1.00 0.00 16 GLY A C 8
ATOM 3851 O O . GLY A 1 16 ? -0.224 -9.618 0.904 1.00 0.00 16 GLY A O 8
ATOM 3855 N N . LYS A 1 17 ? -0.151 -7.408 0.489 1.00 0.00 17 LYS A N 8
ATOM 3856 C CA . LYS A 1 17 ? -1.295 -7.099 1.338 1.00 0.00 17 LYS A CA 8
ATOM 3857 C C . LYS A 1 17 ? -2.593 -7.141 0.539 1.00 0.00 17 LYS A C 8
ATOM 3858 O O . LYS A 1 17 ? -2.643 -6.696 -0.608 1.00 0.00 17 LYS A O 8
ATOM 3877 N N . LYS A 1 18 ? -3.642 -7.678 1.152 1.00 0.00 18 LYS A N 8
ATOM 3878 C CA . LYS A 1 18 ? -4.943 -7.777 0.500 1.00 0.00 18 LYS A CA 8
ATOM 3879 C C . LYS A 1 18 ? -5.932 -6.786 1.105 1.00 0.00 18 LYS A C 8
ATOM 3880 O O . LYS A 1 18 ? -6.036 -6.664 2.326 1.00 0.00 18 LYS A O 8
ATOM 3899 N N . PHE A 1 19 ? -6.657 -6.081 0.243 1.00 0.00 19 PHE A N 8
ATOM 3900 C CA . PHE A 1 19 ? -7.639 -5.100 0.693 1.00 0.00 19 PHE A CA 8
ATOM 3901 C C . PHE A 1 19 ? -8.952 -5.258 -0.066 1.00 0.00 19 PHE A C 8
ATOM 3902 O O . PHE A 1 19 ? -8.968 -5.686 -1.221 1.00 0.00 19 PHE A O 8
ATOM 3919 N N . LYS A 1 20 ? -10.054 -4.909 0.590 1.00 0.00 20 LYS A N 8
ATOM 3920 C CA . LYS A 1 20 ? -11.374 -5.010 -0.022 1.00 0.00 20 LYS A CA 8
ATOM 3921 C C . LYS A 1 20 ? -11.763 -3.698 -0.696 1.00 0.00 20 LYS A C 8
ATOM 3922 O O . LYS A 1 20 ? -12.395 -3.696 -1.752 1.00 0.00 20 LYS A O 8
ATOM 3941 N N . SER A 1 21 ? -11.379 -2.584 -0.080 1.00 0.00 21 SER A N 8
ATOM 3942 C CA . SER A 1 21 ? -11.690 -1.266 -0.620 1.00 0.00 21 SER A CA 8
ATOM 3943 C C . SER A 1 21 ? -10.468 -0.655 -1.298 1.00 0.00 21 SER A C 8
ATOM 3944 O O . SER A 1 21 ? -9.369 -1.207 -1.239 1.00 0.00 21 SER A O 8
ATOM 3952 N N . LYS A 1 22 ? -10.667 0.490 -1.942 1.00 0.00 22 LYS A N 8
ATOM 3953 C CA . LYS A 1 22 ? -9.583 1.180 -2.631 1.00 0.00 22 LYS A CA 8
ATOM 3954 C C . LYS A 1 22 ? -8.812 2.078 -1.670 1.00 0.00 22 LYS A C 8
ATOM 3955 O O . LYS A 1 22 ? -7.605 1.921 -1.492 1.00 0.00 22 LYS A O 8
ATOM 3974 N N . GLY A 1 23 ? -9.518 3.020 -1.052 1.00 0.00 23 GLY A N 8
ATOM 3975 C CA . GLY A 1 23 ? -8.882 3.929 -0.115 1.00 0.00 23 GLY A CA 8
ATOM 3976 C C . GLY A 1 23 ? -7.841 3.240 0.745 1.00 0.00 23 GLY A C 8
ATOM 3977 O O . GLY A 1 23 ? -6.675 3.635 0.758 1.00 0.00 23 GLY A O 8
ATOM 3981 N N . THR A 1 24 ? -8.263 2.207 1.468 1.00 0.00 24 THR A N 8
ATOM 3982 C CA . THR A 1 24 ? -7.359 1.463 2.337 1.00 0.00 24 THR A CA 8
ATOM 3983 C C . THR A 1 24 ? -6.056 1.131 1.620 1.00 0.00 24 THR A C 8
ATOM 3984 O O . THR A 1 24 ? -4.976 1.532 2.056 1.00 0.00 24 THR A O 8
ATOM 3995 N N . LEU A 1 25 ? -6.163 0.396 0.519 1.00 0.00 25 LEU A N 8
ATOM 3996 C CA . LEU A 1 25 ? -4.991 0.010 -0.260 1.00 0.00 25 LEU A CA 8
ATOM 3997 C C . LEU A 1 25 ? -4.177 1.236 -0.663 1.00 0.00 25 LEU A C 8
ATOM 3998 O O . LEU A 1 25 ? -2.947 1.222 -0.612 1.00 0.00 25 LEU A O 8
ATOM 4014 N N . LYS A 1 26 ? -4.871 2.296 -1.061 1.00 0.00 26 LYS A N 8
ATOM 4015 C CA . LYS A 1 26 ? -4.214 3.532 -1.470 1.00 0.00 26 LYS A CA 8
ATOM 4016 C C . LYS A 1 26 ? -3.356 4.091 -0.339 1.00 0.00 26 LYS A C 8
ATOM 4017 O O . LYS A 1 26 ? -2.139 4.214 -0.474 1.00 0.00 26 LYS A O 8
ATOM 4036 N N . SER A 1 27 ? -3.999 4.427 0.775 1.00 0.00 27 SER A N 8
ATOM 4037 C CA . SER A 1 27 ? -3.294 4.975 1.928 1.00 0.00 27 SER A CA 8
ATOM 4038 C C . SER A 1 27 ? -2.114 4.090 2.315 1.00 0.00 27 SER A C 8
ATOM 4039 O O . SER A 1 27 ? -1.115 4.567 2.855 1.00 0.00 27 SER A O 8
ATOM 4047 N N . HIS A 1 28 ? -2.235 2.796 2.034 1.00 0.00 28 HIS A N 8
ATOM 4048 C CA . HIS A 1 28 ? -1.179 1.842 2.351 1.00 0.00 28 HIS A CA 8
ATOM 4049 C C . HIS A 1 28 ? -0.023 1.963 1.363 1.00 0.00 28 HIS A C 8
ATOM 4050 O O . HIS A 1 28 ? 1.136 2.090 1.759 1.00 0.00 28 HIS A O 8
ATOM 4064 N N . LYS A 1 29 ? -0.345 1.922 0.075 1.00 0.00 29 LYS A N 8
ATOM 4065 C CA . LYS A 1 29 ? 0.665 2.027 -0.971 1.00 0.00 29 LYS A CA 8
ATOM 4066 C C . LYS A 1 29 ? 1.589 3.214 -0.717 1.00 0.00 29 LYS A C 8
ATOM 4067 O O . LYS A 1 29 ? 2.805 3.116 -0.894 1.00 0.00 29 LYS A O 8
ATOM 4086 N N . LEU A 1 30 ? 1.007 4.333 -0.301 1.00 0.00 30 LEU A N 8
ATOM 4087 C CA . LEU A 1 30 ? 1.779 5.538 -0.021 1.00 0.00 30 LEU A CA 8
ATOM 4088 C C . LEU A 1 30 ? 3.055 5.202 0.744 1.00 0.00 30 LEU A C 8
ATOM 4089 O O . LEU A 1 30 ? 4.117 5.769 0.482 1.00 0.00 30 LEU A O 8
ATOM 4105 N N . LEU A 1 31 ? 2.945 4.276 1.691 1.00 0.00 31 LEU A N 8
ATOM 4106 C CA . LEU A 1 31 ? 4.090 3.862 2.493 1.00 0.00 31 LEU A CA 8
ATOM 4107 C C . LEU A 1 31 ? 5.226 3.364 1.605 1.00 0.00 31 LEU A C 8
ATOM 4108 O O . LEU A 1 31 ? 6.397 3.647 1.860 1.00 0.00 31 LEU A O 8
ATOM 4124 N N . HIS A 1 32 ? 4.872 2.623 0.560 1.00 0.00 32 HIS A N 8
ATOM 4125 C CA . HIS A 1 32 ? 5.862 2.088 -0.368 1.00 0.00 32 HIS A CA 8
ATOM 4126 C C . HIS A 1 32 ? 6.640 3.215 -1.041 1.00 0.00 32 HIS A C 8
ATOM 4127 O O . HIS A 1 32 ? 7.869 3.180 -1.109 1.00 0.00 32 HIS A O 8
ATOM 4141 N N . THR A 1 33 ? 5.917 4.213 -1.538 1.00 0.00 33 THR A N 8
ATOM 4142 C CA . THR A 1 33 ? 6.539 5.349 -2.207 1.00 0.00 33 THR A CA 8
ATOM 4143 C C . THR A 1 33 ? 7.172 6.301 -1.200 1.00 0.00 33 THR A C 8
ATOM 4144 O O . THR A 1 33 ? 6.473 7.035 -0.501 1.00 0.00 33 THR A O 8
ATOM 4155 N N . ALA A 1 34 ? 8.499 6.285 -1.130 1.00 0.00 34 ALA A N 8
ATOM 4156 C CA . ALA A 1 34 ? 9.226 7.150 -0.209 1.00 0.00 34 ALA A CA 8
ATOM 4157 C C . ALA A 1 34 ? 10.662 7.364 -0.675 1.00 0.00 34 ALA A C 8
ATOM 4158 O O . ALA A 1 34 ? 11.401 6.405 -0.898 1.00 0.00 34 ALA A O 8
ATOM 4165 N N . ASP A 1 35 ? 11.051 8.626 -0.820 1.00 0.00 35 ASP A N 8
ATOM 4166 C CA . ASP A 1 35 ? 12.400 8.965 -1.258 1.00 0.00 35 ASP A CA 8
ATOM 4167 C C . ASP A 1 35 ? 12.899 10.224 -0.556 1.00 0.00 35 ASP A C 8
ATOM 4168 O O . ASP A 1 35 ? 12.116 11.109 -0.215 1.00 0.00 35 ASP A O 8
ATOM 4177 N N . GLY A 1 36 ? 14.209 10.296 -0.342 1.00 0.00 36 GLY A N 8
ATOM 4178 C CA . GLY A 1 36 ? 14.791 11.449 0.319 1.00 0.00 36 GLY A CA 8
ATOM 4179 C C . GLY A 1 36 ? 16.191 11.178 0.832 1.00 0.00 36 GLY A C 8
ATOM 4180 O O . GLY A 1 36 ? 16.509 11.584 1.949 1.00 0.00 36 GLY A O 8
ATOM 4185 N N . GLY A 1 1 ? -3.104 -26.037 -3.437 1.00 0.00 1 GLY A N 9
ATOM 4186 C CA . GLY A 1 1 ? -2.925 -24.640 -3.086 1.00 0.00 1 GLY A CA 9
ATOM 4187 C C . GLY A 1 1 ? -3.213 -24.368 -1.623 1.00 0.00 1 GLY A C 9
ATOM 4188 O O . GLY A 1 1 ? -3.213 -25.285 -0.803 1.00 0.00 1 GLY A O 9
ATOM 4192 N N . SER A 1 2 ? -3.457 -23.103 -1.295 1.00 0.00 2 SER A N 9
ATOM 4193 C CA . SER A 1 2 ? -3.742 -22.711 0.080 1.00 0.00 2 SER A CA 9
ATOM 4194 C C . SER A 1 2 ? -5.086 -21.995 0.174 1.00 0.00 2 SER A C 9
ATOM 4195 O O . SER A 1 2 ? -5.707 -21.683 -0.842 1.00 0.00 2 SER A O 9
ATOM 4203 N N . SER A 1 3 ? -5.528 -21.738 1.400 1.00 0.00 3 SER A N 9
ATOM 4204 C CA . SER A 1 3 ? -6.800 -21.063 1.628 1.00 0.00 3 SER A CA 9
ATOM 4205 C C . SER A 1 3 ? -6.664 -19.559 1.408 1.00 0.00 3 SER A C 9
ATOM 4206 O O . SER A 1 3 ? -5.858 -18.895 2.059 1.00 0.00 3 SER A O 9
ATOM 4214 N N . GLY A 1 4 ? -7.459 -19.028 0.484 1.00 0.00 4 GLY A N 9
ATOM 4215 C CA . GLY A 1 4 ? -7.412 -17.607 0.193 1.00 0.00 4 GLY A CA 9
ATOM 4216 C C . GLY A 1 4 ? -8.697 -17.101 -0.432 1.00 0.00 4 GLY A C 9
ATOM 4217 O O . GLY A 1 4 ? -9.620 -17.875 -0.684 1.00 0.00 4 GLY A O 9
ATOM 4221 N N . SER A 1 5 ? -8.758 -15.796 -0.681 1.00 0.00 5 SER A N 9
ATOM 4222 C CA . SER A 1 5 ? -9.942 -15.186 -1.275 1.00 0.00 5 SER A CA 9
ATOM 4223 C C . SER A 1 5 ? -9.664 -14.747 -2.710 1.00 0.00 5 SER A C 9
ATOM 4224 O O . SER A 1 5 ? -8.511 -14.589 -3.110 1.00 0.00 5 SER A O 9
ATOM 4232 N N . SER A 1 6 ? -10.730 -14.549 -3.478 1.00 0.00 6 SER A N 9
ATOM 4233 C CA . SER A 1 6 ? -10.603 -14.131 -4.870 1.00 0.00 6 SER A CA 9
ATOM 4234 C C . SER A 1 6 ? -11.898 -13.497 -5.367 1.00 0.00 6 SER A C 9
ATOM 4235 O O . SER A 1 6 ? -12.983 -14.044 -5.177 1.00 0.00 6 SER A O 9
ATOM 4243 N N . GLY A 1 7 ? -11.775 -12.338 -6.007 1.00 0.00 7 GLY A N 9
ATOM 4244 C CA . GLY A 1 7 ? -12.942 -11.647 -6.522 1.00 0.00 7 GLY A CA 9
ATOM 4245 C C . GLY A 1 7 ? -12.808 -10.140 -6.438 1.00 0.00 7 GLY A C 9
ATOM 4246 O O . GLY A 1 7 ? -13.455 -9.496 -5.612 1.00 0.00 7 GLY A O 9
ATOM 4250 N N . LYS A 1 8 ? -11.964 -9.574 -7.295 1.00 0.00 8 LYS A N 9
ATOM 4251 C CA . LYS A 1 8 ? -11.745 -8.132 -7.315 1.00 0.00 8 LYS A CA 9
ATOM 4252 C C . LYS A 1 8 ? -11.229 -7.642 -5.966 1.00 0.00 8 LYS A C 9
ATOM 4253 O O . LYS A 1 8 ? -11.747 -6.675 -5.405 1.00 0.00 8 LYS A O 9
ATOM 4272 N N . THR A 1 9 ? -10.203 -8.312 -5.450 1.00 0.00 9 THR A N 9
ATOM 4273 C CA . THR A 1 9 ? -9.616 -7.944 -4.168 1.00 0.00 9 THR A CA 9
ATOM 4274 C C . THR A 1 9 ? -8.291 -7.215 -4.359 1.00 0.00 9 THR A C 9
ATOM 4275 O O . THR A 1 9 ? -7.290 -7.817 -4.749 1.00 0.00 9 THR A O 9
ATOM 4286 N N . HIS A 1 10 ? -8.291 -5.915 -4.082 1.00 0.00 10 HIS A N 9
ATOM 4287 C CA . HIS A 1 10 ? -7.088 -5.103 -4.222 1.00 0.00 10 HIS A CA 9
ATOM 4288 C C . HIS A 1 10 ? -5.902 -5.765 -3.526 1.00 0.00 10 HIS A C 9
ATOM 4289 O O . HIS A 1 10 ? -5.826 -5.792 -2.297 1.00 0.00 10 HIS A O 9
ATOM 4303 N N . LEU A 1 11 ? -4.979 -6.298 -4.318 1.00 0.00 11 LEU A N 9
ATOM 4304 C CA . LEU A 1 11 ? -3.797 -6.961 -3.778 1.00 0.00 11 LEU A CA 9
ATOM 4305 C C . LEU A 1 11 ? -2.545 -6.124 -4.021 1.00 0.00 11 LEU A C 9
ATOM 4306 O O . LEU A 1 11 ? -2.375 -5.537 -5.090 1.00 0.00 11 LEU A O 9
ATOM 4322 N N . CYS A 1 12 ? -1.670 -6.074 -3.022 1.00 0.00 12 CYS A N 9
ATOM 4323 C CA . CYS A 1 12 ? -0.433 -5.311 -3.125 1.00 0.00 12 CYS A CA 9
ATOM 4324 C C . CYS A 1 12 ? 0.727 -6.210 -3.543 1.00 0.00 12 CYS A C 9
ATOM 4325 O O . CYS A 1 12 ? 1.245 -6.986 -2.739 1.00 0.00 12 CYS A O 9
ATOM 4332 N N . ASP A 1 13 ? 1.130 -6.100 -4.804 1.00 0.00 13 ASP A N 9
ATOM 4333 C CA . ASP A 1 13 ? 2.229 -6.901 -5.329 1.00 0.00 13 ASP A CA 9
ATOM 4334 C C . ASP A 1 13 ? 3.555 -6.481 -4.702 1.00 0.00 13 ASP A C 9
ATOM 4335 O O . ASP A 1 13 ? 4.543 -7.213 -4.766 1.00 0.00 13 ASP A O 9
ATOM 4344 N N . MET A 1 14 ? 3.570 -5.298 -4.097 1.00 0.00 14 MET A N 9
ATOM 4345 C CA . MET A 1 14 ? 4.775 -4.781 -3.458 1.00 0.00 14 MET A CA 9
ATOM 4346 C C . MET A 1 14 ? 5.164 -5.639 -2.258 1.00 0.00 14 MET A C 9
ATOM 4347 O O . MET A 1 14 ? 6.303 -6.097 -2.153 1.00 0.00 14 MET A O 9
ATOM 4361 N N . CYS A 1 15 ? 4.213 -5.852 -1.355 1.00 0.00 15 CYS A N 9
ATOM 4362 C CA . CYS A 1 15 ? 4.457 -6.654 -0.162 1.00 0.00 15 CYS A CA 9
ATOM 4363 C C . CYS A 1 15 ? 3.632 -7.938 -0.192 1.00 0.00 15 CYS A C 9
ATOM 4364 O O . CYS A 1 15 ? 4.103 -9.000 0.213 1.00 0.00 15 CYS A O 9
ATOM 4371 N N . GLY A 1 16 ? 2.398 -7.831 -0.675 1.00 0.00 16 GLY A N 9
ATOM 4372 C CA . GLY A 1 16 ? 1.528 -8.990 -0.749 1.00 0.00 16 GLY A CA 9
ATOM 4373 C C . GLY A 1 16 ? 0.355 -8.896 0.207 1.00 0.00 16 GLY A C 9
ATOM 4374 O O . GLY A 1 16 ? -0.099 -9.906 0.746 1.00 0.00 16 GLY A O 9
ATOM 4378 N N . LYS A 1 17 ? -0.136 -7.681 0.421 1.00 0.00 17 LYS A N 9
ATOM 4379 C CA . LYS A 1 17 ? -1.263 -7.457 1.319 1.00 0.00 17 LYS A CA 9
ATOM 4380 C C . LYS A 1 17 ? -2.572 -7.378 0.540 1.00 0.00 17 LYS A C 9
ATOM 4381 O O . LYS A 1 17 ? -2.631 -6.785 -0.537 1.00 0.00 17 LYS A O 9
ATOM 4400 N N . LYS A 1 18 ? -3.621 -7.976 1.093 1.00 0.00 18 LYS A N 9
ATOM 4401 C CA . LYS A 1 18 ? -4.931 -7.971 0.453 1.00 0.00 18 LYS A CA 9
ATOM 4402 C C . LYS A 1 18 ? -5.867 -6.979 1.136 1.00 0.00 18 LYS A C 9
ATOM 4403 O O . LYS A 1 18 ? -5.971 -6.952 2.362 1.00 0.00 18 LYS A O 9
ATOM 4422 N N . PHE A 1 19 ? -6.547 -6.166 0.334 1.00 0.00 19 PHE A N 9
ATOM 4423 C CA . PHE A 1 19 ? -7.474 -5.172 0.861 1.00 0.00 19 PHE A CA 9
ATOM 4424 C C . PHE A 1 19 ? -8.823 -5.258 0.153 1.00 0.00 19 PHE A C 9
ATOM 4425 O O . PHE A 1 19 ? -8.918 -5.752 -0.970 1.00 0.00 19 PHE A O 9
ATOM 4442 N N . LYS A 1 20 ? -9.866 -4.773 0.819 1.00 0.00 20 LYS A N 9
ATOM 4443 C CA . LYS A 1 20 ? -11.211 -4.793 0.256 1.00 0.00 20 LYS A CA 9
ATOM 4444 C C . LYS A 1 20 ? -11.746 -3.376 0.076 1.00 0.00 20 LYS A C 9
ATOM 4445 O O . LYS A 1 20 ? -12.928 -3.115 0.304 1.00 0.00 20 LYS A O 9
ATOM 4464 N N . SER A 1 21 ? -10.870 -2.464 -0.335 1.00 0.00 21 SER A N 9
ATOM 4465 C CA . SER A 1 21 ? -11.255 -1.073 -0.543 1.00 0.00 21 SER A CA 9
ATOM 4466 C C . SER A 1 21 ? -10.104 -0.276 -1.148 1.00 0.00 21 SER A C 9
ATOM 4467 O O . SER A 1 21 ? -8.960 -0.378 -0.703 1.00 0.00 21 SER A O 9
ATOM 4475 N N . LYS A 1 22 ? -10.414 0.519 -2.166 1.00 0.00 22 LYS A N 9
ATOM 4476 C CA . LYS A 1 22 ? -9.407 1.336 -2.834 1.00 0.00 22 LYS A CA 9
ATOM 4477 C C . LYS A 1 22 ? -8.714 2.264 -1.841 1.00 0.00 22 LYS A C 9
ATOM 4478 O O . LYS A 1 22 ? -7.511 2.151 -1.607 1.00 0.00 22 LYS A O 9
ATOM 4497 N N . GLY A 1 23 ? -9.481 3.181 -1.259 1.00 0.00 23 GLY A N 9
ATOM 4498 C CA . GLY A 1 23 ? -8.923 4.113 -0.298 1.00 0.00 23 GLY A CA 9
ATOM 4499 C C . GLY A 1 23 ? -8.012 3.435 0.706 1.00 0.00 23 GLY A C 9
ATOM 4500 O O . GLY A 1 23 ? -6.904 3.905 0.969 1.00 0.00 23 GLY A O 9
ATOM 4504 N N . THR A 1 24 ? -8.479 2.326 1.272 1.00 0.00 24 THR A N 9
ATOM 4505 C CA . THR A 1 24 ? -7.700 1.583 2.255 1.00 0.00 24 THR A CA 9
ATOM 4506 C C . THR A 1 24 ? -6.338 1.191 1.695 1.00 0.00 24 THR A C 9
ATOM 4507 O O . THR A 1 24 ? -5.300 1.532 2.263 1.00 0.00 24 THR A O 9
ATOM 4518 N N . LEU A 1 25 ? -6.347 0.473 0.577 1.00 0.00 25 LEU A N 9
ATOM 4519 C CA . LEU A 1 25 ? -5.111 0.035 -0.062 1.00 0.00 25 LEU A CA 9
ATOM 4520 C C . LEU A 1 25 ? -4.211 1.225 -0.379 1.00 0.00 25 LEU A C 9
ATOM 4521 O O . LEU A 1 25 ? -2.995 1.164 -0.197 1.00 0.00 25 LEU A O 9
ATOM 4537 N N . LYS A 1 26 ? -4.816 2.308 -0.854 1.00 0.00 26 LYS A N 9
ATOM 4538 C CA . LYS A 1 26 ? -4.071 3.515 -1.194 1.00 0.00 26 LYS A CA 9
ATOM 4539 C C . LYS A 1 26 ? -3.170 3.941 -0.040 1.00 0.00 26 LYS A C 9
ATOM 4540 O O . LYS A 1 26 ? -1.945 3.857 -0.132 1.00 0.00 26 LYS A O 9
ATOM 4559 N N . SER A 1 27 ? -3.784 4.397 1.047 1.00 0.00 27 SER A N 9
ATOM 4560 C CA . SER A 1 27 ? -3.037 4.839 2.219 1.00 0.00 27 SER A CA 9
ATOM 4561 C C . SER A 1 27 ? -1.851 3.918 2.486 1.00 0.00 27 SER A C 9
ATOM 4562 O O . SER A 1 27 ? -0.773 4.370 2.874 1.00 0.00 27 SER A O 9
ATOM 4570 N N . HIS A 1 28 ? -2.057 2.622 2.274 1.00 0.00 28 HIS A N 9
ATOM 4571 C CA . HIS A 1 28 ? -1.005 1.635 2.491 1.00 0.00 28 HIS A CA 9
ATOM 4572 C C . HIS A 1 28 ? 0.053 1.719 1.395 1.00 0.00 28 HIS A C 9
ATOM 4573 O O . HIS A 1 28 ? 1.252 1.656 1.669 1.00 0.00 28 HIS A O 9
ATOM 4587 N N . LYS A 1 29 ? -0.398 1.861 0.154 1.00 0.00 29 LYS A N 9
ATOM 4588 C CA . LYS A 1 29 ? 0.509 1.955 -0.984 1.00 0.00 29 LYS A CA 9
ATOM 4589 C C . LYS A 1 29 ? 1.452 3.144 -0.832 1.00 0.00 29 LYS A C 9
ATOM 4590 O O . LYS A 1 29 ? 2.670 3.003 -0.952 1.00 0.00 29 LYS A O 9
ATOM 4609 N N . LEU A 1 30 ? 0.883 4.315 -0.566 1.00 0.00 30 LEU A N 9
ATOM 4610 C CA . LEU A 1 30 ? 1.673 5.529 -0.395 1.00 0.00 30 LEU A CA 9
ATOM 4611 C C . LEU A 1 30 ? 2.922 5.253 0.436 1.00 0.00 30 LEU A C 9
ATOM 4612 O O . LEU A 1 30 ? 3.994 5.795 0.163 1.00 0.00 30 LEU A O 9
ATOM 4628 N N . LEU A 1 31 ? 2.777 4.407 1.449 1.00 0.00 31 LEU A N 9
ATOM 4629 C CA . LEU A 1 31 ? 3.894 4.057 2.319 1.00 0.00 31 LEU A CA 9
ATOM 4630 C C . LEU A 1 31 ? 5.065 3.510 1.509 1.00 0.00 31 LEU A C 9
ATOM 4631 O O . LEU A 1 31 ? 6.219 3.872 1.743 1.00 0.00 31 LEU A O 9
ATOM 4647 N N . HIS A 1 32 ? 4.761 2.637 0.554 1.00 0.00 32 HIS A N 9
ATOM 4648 C CA . HIS A 1 32 ? 5.789 2.042 -0.293 1.00 0.00 32 HIS A CA 9
ATOM 4649 C C . HIS A 1 32 ? 6.542 3.117 -1.069 1.00 0.00 32 HIS A C 9
ATOM 4650 O O . HIS A 1 32 ? 7.773 3.127 -1.103 1.00 0.00 32 HIS A O 9
ATOM 4664 N N . THR A 1 33 ? 5.795 4.023 -1.694 1.00 0.00 33 THR A N 9
ATOM 4665 C CA . THR A 1 33 ? 6.392 5.102 -2.471 1.00 0.00 33 THR A CA 9
ATOM 4666 C C . THR A 1 33 ? 5.492 6.331 -2.487 1.00 0.00 33 THR A C 9
ATOM 4667 O O . THR A 1 33 ? 4.317 6.247 -2.842 1.00 0.00 33 THR A O 9
ATOM 4678 N N . ALA A 1 34 ? 6.052 7.474 -2.101 1.00 0.00 34 ALA A N 9
ATOM 4679 C CA . ALA A 1 34 ? 5.299 8.722 -2.074 1.00 0.00 34 ALA A CA 9
ATOM 4680 C C . ALA A 1 34 ? 5.311 9.400 -3.440 1.00 0.00 34 ALA A C 9
ATOM 4681 O O . ALA A 1 34 ? 6.281 9.289 -4.190 1.00 0.00 34 ALA A O 9
ATOM 4688 N N . ASP A 1 35 ? 4.228 10.101 -3.757 1.00 0.00 35 ASP A N 9
ATOM 4689 C CA . ASP A 1 35 ? 4.115 10.797 -5.033 1.00 0.00 35 ASP A CA 9
ATOM 4690 C C . ASP A 1 35 ? 5.339 11.671 -5.286 1.00 0.00 35 ASP A C 9
ATOM 4691 O O . ASP A 1 35 ? 5.417 12.802 -4.808 1.00 0.00 35 ASP A O 9
ATOM 4700 N N . GLY A 1 36 ? 6.296 11.138 -6.040 1.00 0.00 36 GLY A N 9
ATOM 4701 C CA . GLY A 1 36 ? 7.504 11.882 -6.343 1.00 0.00 36 GLY A CA 9
ATOM 4702 C C . GLY A 1 36 ? 8.662 11.499 -5.442 1.00 0.00 36 GLY A C 9
ATOM 4703 O O . GLY A 1 36 ? 9.660 10.979 -5.938 1.00 0.00 36 GLY A O 9
ATOM 4708 N N . GLY A 1 1 ? -0.276 -18.322 -21.105 1.00 0.00 1 GLY A N 10
ATOM 4709 C CA . GLY A 1 1 ? -1.080 -18.455 -19.904 1.00 0.00 1 GLY A CA 10
ATOM 4710 C C . GLY A 1 1 ? -1.016 -17.221 -19.025 1.00 0.00 1 GLY A C 10
ATOM 4711 O O . GLY A 1 1 ? -0.591 -17.293 -17.872 1.00 0.00 1 GLY A O 10
ATOM 4715 N N . SER A 1 2 ? -1.440 -16.086 -19.571 1.00 0.00 2 SER A N 10
ATOM 4716 C CA . SER A 1 2 ? -1.424 -14.829 -18.830 1.00 0.00 2 SER A CA 10
ATOM 4717 C C . SER A 1 2 ? -2.674 -14.692 -17.967 1.00 0.00 2 SER A C 10
ATOM 4718 O O . SER A 1 2 ? -2.586 -14.522 -16.751 1.00 0.00 2 SER A O 10
ATOM 4726 N N . SER A 1 3 ? -3.838 -14.768 -18.605 1.00 0.00 3 SER A N 10
ATOM 4727 C CA . SER A 1 3 ? -5.107 -14.648 -17.897 1.00 0.00 3 SER A CA 10
ATOM 4728 C C . SER A 1 3 ? -5.064 -13.499 -16.895 1.00 0.00 3 SER A C 10
ATOM 4729 O O . SER A 1 3 ? -5.500 -13.639 -15.753 1.00 0.00 3 SER A O 10
ATOM 4737 N N . GLY A 1 4 ? -4.534 -12.360 -17.332 1.00 0.00 4 GLY A N 10
ATOM 4738 C CA . GLY A 1 4 ? -4.443 -11.202 -16.461 1.00 0.00 4 GLY A CA 10
ATOM 4739 C C . GLY A 1 4 ? -5.772 -10.492 -16.301 1.00 0.00 4 GLY A C 10
ATOM 4740 O O . GLY A 1 4 ? -5.859 -9.276 -16.474 1.00 0.00 4 GLY A O 10
ATOM 4744 N N . SER A 1 5 ? -6.812 -11.251 -15.970 1.00 0.00 5 SER A N 10
ATOM 4745 C CA . SER A 1 5 ? -8.144 -10.687 -15.792 1.00 0.00 5 SER A CA 10
ATOM 4746 C C . SER A 1 5 ? -8.679 -10.987 -14.395 1.00 0.00 5 SER A C 10
ATOM 4747 O O . SER A 1 5 ? -9.243 -10.116 -13.734 1.00 0.00 5 SER A O 10
ATOM 4755 N N . SER A 1 6 ? -8.496 -12.227 -13.952 1.00 0.00 6 SER A N 10
ATOM 4756 C CA . SER A 1 6 ? -8.963 -12.645 -12.635 1.00 0.00 6 SER A CA 10
ATOM 4757 C C . SER A 1 6 ? -8.414 -11.726 -11.548 1.00 0.00 6 SER A C 10
ATOM 4758 O O . SER A 1 6 ? -7.241 -11.353 -11.568 1.00 0.00 6 SER A O 10
ATOM 4766 N N . GLY A 1 7 ? -9.271 -11.365 -10.598 1.00 0.00 7 GLY A N 10
ATOM 4767 C CA . GLY A 1 7 ? -8.855 -10.493 -9.515 1.00 0.00 7 GLY A CA 10
ATOM 4768 C C . GLY A 1 7 ? -9.929 -9.497 -9.127 1.00 0.00 7 GLY A C 10
ATOM 4769 O O . GLY A 1 7 ? -10.332 -8.661 -9.936 1.00 0.00 7 GLY A O 10
ATOM 4773 N N . LYS A 1 8 ? -10.396 -9.585 -7.886 1.00 0.00 8 LYS A N 10
ATOM 4774 C CA . LYS A 1 8 ? -11.431 -8.685 -7.392 1.00 0.00 8 LYS A CA 10
ATOM 4775 C C . LYS A 1 8 ? -10.949 -7.929 -6.158 1.00 0.00 8 LYS A C 10
ATOM 4776 O O . LYS A 1 8 ? -11.184 -6.727 -6.022 1.00 0.00 8 LYS A O 10
ATOM 4795 N N . THR A 1 9 ? -10.274 -8.639 -5.260 1.00 0.00 9 THR A N 10
ATOM 4796 C CA . THR A 1 9 ? -9.759 -8.035 -4.038 1.00 0.00 9 THR A CA 10
ATOM 4797 C C . THR A 1 9 ? -8.478 -7.253 -4.308 1.00 0.00 9 THR A C 10
ATOM 4798 O O . THR A 1 9 ? -7.493 -7.806 -4.797 1.00 0.00 9 THR A O 10
ATOM 4809 N N . HIS A 1 10 ? -8.499 -5.963 -3.985 1.00 0.00 10 HIS A N 10
ATOM 4810 C CA . HIS A 1 10 ? -7.338 -5.105 -4.192 1.00 0.00 10 HIS A CA 10
ATOM 4811 C C . HIS A 1 10 ? -6.095 -5.706 -3.541 1.00 0.00 10 HIS A C 10
ATOM 4812 O O . HIS A 1 10 ? -5.939 -5.664 -2.320 1.00 0.00 10 HIS A O 10
ATOM 4826 N N . LEU A 1 11 ? -5.215 -6.266 -4.364 1.00 0.00 11 LEU A N 10
ATOM 4827 C CA . LEU A 1 11 ? -3.986 -6.876 -3.869 1.00 0.00 11 LEU A CA 10
ATOM 4828 C C . LEU A 1 11 ? -2.783 -5.981 -4.147 1.00 0.00 11 LEU A C 10
ATOM 4829 O O . LEU A 1 11 ? -2.728 -5.296 -5.169 1.00 0.00 11 LEU A O 10
ATOM 4845 N N . CYS A 1 12 ? -1.818 -5.994 -3.233 1.00 0.00 12 CYS A N 10
ATOM 4846 C CA . CYS A 1 12 ? -0.614 -5.185 -3.380 1.00 0.00 12 CYS A CA 10
ATOM 4847 C C . CYS A 1 12 ? 0.566 -6.043 -3.825 1.00 0.00 12 CYS A C 10
ATOM 4848 O O . CYS A 1 12 ? 1.139 -6.790 -3.031 1.00 0.00 12 CYS A O 10
ATOM 4855 N N . ASP A 1 13 ? 0.925 -5.931 -5.099 1.00 0.00 13 ASP A N 10
ATOM 4856 C CA . ASP A 1 13 ? 2.038 -6.695 -5.650 1.00 0.00 13 ASP A CA 10
ATOM 4857 C C . ASP A 1 13 ? 3.364 -6.226 -5.060 1.00 0.00 13 ASP A C 10
ATOM 4858 O O . ASP A 1 13 ? 4.373 -6.926 -5.141 1.00 0.00 13 ASP A O 10
ATOM 4867 N N . MET A 1 14 ? 3.355 -5.036 -4.468 1.00 0.00 14 MET A N 10
ATOM 4868 C CA . MET A 1 14 ? 4.557 -4.474 -3.864 1.00 0.00 14 MET A CA 10
ATOM 4869 C C . MET A 1 14 ? 5.015 -5.317 -2.678 1.00 0.00 14 MET A C 10
ATOM 4870 O O . MET A 1 14 ? 6.187 -5.684 -2.580 1.00 0.00 14 MET A O 10
ATOM 4884 N N . CYS A 1 15 ? 4.085 -5.621 -1.779 1.00 0.00 15 CYS A N 10
ATOM 4885 C CA . CYS A 1 15 ? 4.393 -6.420 -0.599 1.00 0.00 15 CYS A CA 10
ATOM 4886 C C . CYS A 1 15 ? 3.598 -7.723 -0.602 1.00 0.00 15 CYS A C 10
ATOM 4887 O O . CYS A 1 15 ? 4.111 -8.776 -0.227 1.00 0.00 15 CYS A O 10
ATOM 4894 N N . GLY A 1 16 ? 2.341 -7.642 -1.028 1.00 0.00 16 GLY A N 10
ATOM 4895 C CA . GLY A 1 16 ? 1.495 -8.820 -1.072 1.00 0.00 16 GLY A CA 10
ATOM 4896 C C . GLY A 1 16 ? 0.364 -8.760 -0.064 1.00 0.00 16 GLY A C 10
ATOM 4897 O O . GLY A 1 16 ? -0.014 -9.777 0.518 1.00 0.00 16 GLY A O 10
ATOM 4901 N N . LYS A 1 17 ? -0.176 -7.564 0.147 1.00 0.00 17 LYS A N 10
ATOM 4902 C CA . LYS A 1 17 ? -1.269 -7.374 1.092 1.00 0.00 17 LYS A CA 10
ATOM 4903 C C . LYS A 1 17 ? -2.610 -7.308 0.367 1.00 0.00 17 LYS A C 10
ATOM 4904 O O . LYS A 1 17 ? -2.713 -6.735 -0.718 1.00 0.00 17 LYS A O 10
ATOM 4923 N N . LYS A 1 18 ? -3.635 -7.896 0.974 1.00 0.00 18 LYS A N 10
ATOM 4924 C CA . LYS A 1 18 ? -4.970 -7.902 0.389 1.00 0.00 18 LYS A CA 10
ATOM 4925 C C . LYS A 1 18 ? -5.889 -6.927 1.119 1.00 0.00 18 LYS A C 10
ATOM 4926 O O . LYS A 1 18 ? -5.949 -6.918 2.349 1.00 0.00 18 LYS A O 10
ATOM 4945 N N . PHE A 1 19 ? -6.604 -6.109 0.354 1.00 0.00 19 PHE A N 10
ATOM 4946 C CA . PHE A 1 19 ? -7.520 -5.131 0.929 1.00 0.00 19 PHE A CA 10
ATOM 4947 C C . PHE A 1 19 ? -8.933 -5.324 0.385 1.00 0.00 19 PHE A C 10
ATOM 4948 O O . PHE A 1 19 ? -9.124 -5.882 -0.696 1.00 0.00 19 PHE A O 10
ATOM 4965 N N . LYS A 1 20 ? -9.921 -4.858 1.142 1.00 0.00 20 LYS A N 10
ATOM 4966 C CA . LYS A 1 20 ? -11.316 -4.977 0.738 1.00 0.00 20 LYS A CA 10
ATOM 4967 C C . LYS A 1 20 ? -11.707 -3.847 -0.210 1.00 0.00 20 LYS A C 10
ATOM 4968 O O . LYS A 1 20 ? -12.505 -4.041 -1.127 1.00 0.00 20 LYS A O 10
ATOM 4987 N N . SER A 1 21 ? -11.138 -2.668 0.017 1.00 0.00 21 SER A N 10
ATOM 4988 C CA . SER A 1 21 ? -11.429 -1.506 -0.816 1.00 0.00 21 SER A CA 10
ATOM 4989 C C . SER A 1 21 ? -10.140 -0.848 -1.299 1.00 0.00 21 SER A C 10
ATOM 4990 O O . SER A 1 21 ? -9.048 -1.182 -0.840 1.00 0.00 21 SER A O 10
ATOM 4998 N N . LYS A 1 22 ? -10.276 0.092 -2.228 1.00 0.00 22 LYS A N 10
ATOM 4999 C CA . LYS A 1 22 ? -9.124 0.800 -2.775 1.00 0.00 22 LYS A CA 10
ATOM 5000 C C . LYS A 1 22 ? -8.619 1.854 -1.795 1.00 0.00 22 LYS A C 10
ATOM 5001 O O . LYS A 1 22 ? -7.441 1.870 -1.438 1.00 0.00 22 LYS A O 10
ATOM 5020 N N . GLY A 1 23 ? -9.518 2.733 -1.361 1.00 0.00 23 GLY A N 10
ATOM 5021 C CA . GLY A 1 23 ? -9.143 3.776 -0.425 1.00 0.00 23 GLY A CA 10
ATOM 5022 C C . GLY A 1 23 ? -8.136 3.300 0.602 1.00 0.00 23 GLY A C 10
ATOM 5023 O O . GLY A 1 23 ? -7.079 3.908 0.777 1.00 0.00 23 GLY A O 10
ATOM 5027 N N . THR A 1 24 ? -8.462 2.208 1.287 1.00 0.00 24 THR A N 10
ATOM 5028 C CA . THR A 1 24 ? -7.580 1.652 2.305 1.00 0.00 24 THR A CA 10
ATOM 5029 C C . THR A 1 24 ? -6.238 1.246 1.706 1.00 0.00 24 THR A C 10
ATOM 5030 O O . THR A 1 24 ? -5.182 1.525 2.277 1.00 0.00 24 THR A O 10
ATOM 5041 N N . LEU A 1 25 ? -6.285 0.586 0.554 1.00 0.00 25 LEU A N 10
ATOM 5042 C CA . LEU A 1 25 ? -5.071 0.142 -0.123 1.00 0.00 25 LEU A CA 10
ATOM 5043 C C . LEU A 1 25 ? -4.187 1.330 -0.490 1.00 0.00 25 LEU A C 10
ATOM 5044 O O . LEU A 1 25 ? -2.961 1.258 -0.396 1.00 0.00 25 LEU A O 10
ATOM 5060 N N . LYS A 1 26 ? -4.817 2.423 -0.908 1.00 0.00 26 LYS A N 10
ATOM 5061 C CA . LYS A 1 26 ? -4.089 3.628 -1.286 1.00 0.00 26 LYS A CA 10
ATOM 5062 C C . LYS A 1 26 ? -3.191 4.102 -0.147 1.00 0.00 26 LYS A C 10
ATOM 5063 O O . LYS A 1 26 ? -1.967 4.118 -0.275 1.00 0.00 26 LYS A O 10
ATOM 5082 N N . SER A 1 27 ? -3.807 4.485 0.966 1.00 0.00 27 SER A N 10
ATOM 5083 C CA . SER A 1 27 ? -3.064 4.961 2.127 1.00 0.00 27 SER A CA 10
ATOM 5084 C C . SER A 1 27 ? -1.893 4.034 2.439 1.00 0.00 27 SER A C 10
ATOM 5085 O O . SER A 1 27 ? -0.836 4.479 2.887 1.00 0.00 27 SER A O 10
ATOM 5093 N N . HIS A 1 28 ? -2.089 2.741 2.199 1.00 0.00 28 HIS A N 10
ATOM 5094 C CA . HIS A 1 28 ? -1.050 1.750 2.454 1.00 0.00 28 HIS A CA 10
ATOM 5095 C C . HIS A 1 28 ? 0.038 1.817 1.387 1.00 0.00 28 HIS A C 10
ATOM 5096 O O . HIS A 1 28 ? 1.223 1.662 1.682 1.00 0.00 28 HIS A O 10
ATOM 5110 N N . LYS A 1 29 ? -0.371 2.050 0.144 1.00 0.00 29 LYS A N 10
ATOM 5111 C CA . LYS A 1 29 ? 0.567 2.138 -0.968 1.00 0.00 29 LYS A CA 10
ATOM 5112 C C . LYS A 1 29 ? 1.538 3.298 -0.769 1.00 0.00 29 LYS A C 10
ATOM 5113 O O . LYS A 1 29 ? 2.743 3.156 -0.986 1.00 0.00 29 LYS A O 10
ATOM 5132 N N . LEU A 1 30 ? 1.008 4.443 -0.354 1.00 0.00 30 LEU A N 10
ATOM 5133 C CA . LEU A 1 30 ? 1.829 5.627 -0.124 1.00 0.00 30 LEU A CA 10
ATOM 5134 C C . LEU A 1 30 ? 3.103 5.268 0.633 1.00 0.00 30 LEU A C 10
ATOM 5135 O O . LEU A 1 30 ? 4.185 5.766 0.320 1.00 0.00 30 LEU A O 10
ATOM 5151 N N . LEU A 1 31 ? 2.969 4.399 1.629 1.00 0.00 31 LEU A N 10
ATOM 5152 C CA . LEU A 1 31 ? 4.110 3.970 2.430 1.00 0.00 31 LEU A CA 10
ATOM 5153 C C . LEU A 1 31 ? 5.222 3.419 1.543 1.00 0.00 31 LEU A C 10
ATOM 5154 O O . LEU A 1 31 ? 6.394 3.750 1.721 1.00 0.00 31 LEU A O 10
ATOM 5170 N N . HIS A 1 32 ? 4.845 2.578 0.585 1.00 0.00 32 HIS A N 10
ATOM 5171 C CA . HIS A 1 32 ? 5.810 1.983 -0.333 1.00 0.00 32 HIS A CA 10
ATOM 5172 C C . HIS A 1 32 ? 6.567 3.063 -1.101 1.00 0.00 32 HIS A C 10
ATOM 5173 O O . HIS A 1 32 ? 7.794 3.026 -1.200 1.00 0.00 32 HIS A O 10
ATOM 5187 N N . THR A 1 33 ? 5.827 4.025 -1.645 1.00 0.00 33 THR A N 10
ATOM 5188 C CA . THR A 1 33 ? 6.427 5.113 -2.405 1.00 0.00 33 THR A CA 10
ATOM 5189 C C . THR A 1 33 ? 6.585 6.362 -1.546 1.00 0.00 33 THR A C 10
ATOM 5190 O O . THR A 1 33 ? 6.352 7.479 -2.009 1.00 0.00 33 THR A O 10
ATOM 5201 N N . ALA A 1 34 ? 6.982 6.167 -0.293 1.00 0.00 34 ALA A N 10
ATOM 5202 C CA . ALA A 1 34 ? 7.174 7.279 0.630 1.00 0.00 34 ALA A CA 10
ATOM 5203 C C . ALA A 1 34 ? 8.640 7.692 0.694 1.00 0.00 34 ALA A C 10
ATOM 5204 O O . ALA A 1 34 ? 9.496 6.916 1.119 1.00 0.00 34 ALA A O 10
ATOM 5211 N N . ASP A 1 35 ? 8.923 8.919 0.269 1.00 0.00 35 ASP A N 10
ATOM 5212 C CA . ASP A 1 35 ? 10.287 9.436 0.279 1.00 0.00 35 ASP A CA 10
ATOM 5213 C C . ASP A 1 35 ? 10.680 9.907 1.676 1.00 0.00 35 ASP A C 10
ATOM 5214 O O . ASP A 1 35 ? 10.259 10.973 2.124 1.00 0.00 35 ASP A O 10
ATOM 5223 N N . GLY A 1 36 ? 11.488 9.103 2.361 1.00 0.00 36 GLY A N 10
ATOM 5224 C CA . GLY A 1 36 ? 11.923 9.454 3.700 1.00 0.00 36 GLY A CA 10
ATOM 5225 C C . GLY A 1 36 ? 12.720 8.346 4.360 1.00 0.00 36 GLY A C 10
ATOM 5226 O O . GLY A 1 36 ? 12.885 7.287 3.757 1.00 0.00 36 GLY A O 10
ATOM 5231 N N . GLY A 1 1 ? -15.752 -10.481 -19.915 1.00 0.00 1 GLY A N 11
ATOM 5232 C CA . GLY A 1 1 ? -15.650 -9.054 -19.668 1.00 0.00 1 GLY A CA 11
ATOM 5233 C C . GLY A 1 1 ? -16.182 -8.662 -18.304 1.00 0.00 1 GLY A C 11
ATOM 5234 O O . GLY A 1 1 ? -17.063 -9.327 -17.760 1.00 0.00 1 GLY A O 11
ATOM 5238 N N . SER A 1 2 ? -15.645 -7.580 -17.750 1.00 0.00 2 SER A N 11
ATOM 5239 C CA . SER A 1 2 ? -16.067 -7.103 -16.438 1.00 0.00 2 SER A CA 11
ATOM 5240 C C . SER A 1 2 ? -17.551 -6.749 -16.441 1.00 0.00 2 SER A C 11
ATOM 5241 O O . SER A 1 2 ? -18.017 -5.985 -17.286 1.00 0.00 2 SER A O 11
ATOM 5249 N N . SER A 1 3 ? -18.289 -7.312 -15.489 1.00 0.00 3 SER A N 11
ATOM 5250 C CA . SER A 1 3 ? -19.721 -7.059 -15.382 1.00 0.00 3 SER A CA 11
ATOM 5251 C C . SER A 1 3 ? -20.002 -5.926 -14.400 1.00 0.00 3 SER A C 11
ATOM 5252 O O . SER A 1 3 ? -20.772 -5.013 -14.693 1.00 0.00 3 SER A O 11
ATOM 5260 N N . GLY A 1 4 ? -19.370 -5.993 -13.232 1.00 0.00 4 GLY A N 11
ATOM 5261 C CA . GLY A 1 4 ? -19.564 -4.968 -12.224 1.00 0.00 4 GLY A CA 11
ATOM 5262 C C . GLY A 1 4 ? -19.412 -5.505 -10.814 1.00 0.00 4 GLY A C 11
ATOM 5263 O O . GLY A 1 4 ? -18.725 -4.907 -9.986 1.00 0.00 4 GLY A O 11
ATOM 5267 N N . SER A 1 5 ? -20.055 -6.636 -10.541 1.00 0.00 5 SER A N 11
ATOM 5268 C CA . SER A 1 5 ? -19.992 -7.250 -9.220 1.00 0.00 5 SER A CA 11
ATOM 5269 C C . SER A 1 5 ? -18.599 -7.100 -8.616 1.00 0.00 5 SER A C 11
ATOM 5270 O O . SER A 1 5 ? -17.602 -7.490 -9.224 1.00 0.00 5 SER A O 11
ATOM 5278 N N . SER A 1 6 ? -18.539 -6.531 -7.416 1.00 0.00 6 SER A N 11
ATOM 5279 C CA . SER A 1 6 ? -17.269 -6.325 -6.731 1.00 0.00 6 SER A CA 11
ATOM 5280 C C . SER A 1 6 ? -16.738 -7.638 -6.165 1.00 0.00 6 SER A C 11
ATOM 5281 O O . SER A 1 6 ? -16.962 -7.961 -4.999 1.00 0.00 6 SER A O 11
ATOM 5289 N N . GLY A 1 7 ? -16.031 -8.393 -7.000 1.00 0.00 7 GLY A N 11
ATOM 5290 C CA . GLY A 1 7 ? -15.478 -9.663 -6.566 1.00 0.00 7 GLY A CA 11
ATOM 5291 C C . GLY A 1 7 ? -13.981 -9.597 -6.341 1.00 0.00 7 GLY A C 11
ATOM 5292 O O . GLY A 1 7 ? -13.480 -10.047 -5.310 1.00 0.00 7 GLY A O 11
ATOM 5296 N N . LYS A 1 8 ? -13.263 -9.037 -7.309 1.00 0.00 8 LYS A N 11
ATOM 5297 C CA . LYS A 1 8 ? -11.813 -8.914 -7.213 1.00 0.00 8 LYS A CA 11
ATOM 5298 C C . LYS A 1 8 ? -11.410 -8.229 -5.911 1.00 0.00 8 LYS A C 11
ATOM 5299 O O . LYS A 1 8 ? -12.154 -7.408 -5.373 1.00 0.00 8 LYS A O 11
ATOM 5318 N N . THR A 1 9 ? -10.228 -8.570 -5.409 1.00 0.00 9 THR A N 11
ATOM 5319 C CA . THR A 1 9 ? -9.726 -7.988 -4.170 1.00 0.00 9 THR A CA 11
ATOM 5320 C C . THR A 1 9 ? -8.454 -7.186 -4.416 1.00 0.00 9 THR A C 11
ATOM 5321 O O . THR A 1 9 ? -7.475 -7.704 -4.954 1.00 0.00 9 THR A O 11
ATOM 5332 N N . HIS A 1 10 ? -8.473 -5.918 -4.018 1.00 0.00 10 HIS A N 11
ATOM 5333 C CA . HIS A 1 10 ? -7.319 -5.043 -4.194 1.00 0.00 10 HIS A CA 11
ATOM 5334 C C . HIS A 1 10 ? -6.084 -5.632 -3.519 1.00 0.00 10 HIS A C 11
ATOM 5335 O O . HIS A 1 10 ? -5.976 -5.634 -2.292 1.00 0.00 10 HIS A O 11
ATOM 5349 N N . LEU A 1 11 ? -5.155 -6.130 -4.327 1.00 0.00 11 LEU A N 11
ATOM 5350 C CA . LEU A 1 11 ? -3.927 -6.722 -3.808 1.00 0.00 11 LEU A CA 11
ATOM 5351 C C . LEU A 1 11 ? -2.727 -5.825 -4.093 1.00 0.00 11 LEU A C 11
ATOM 5352 O O . LEU A 1 11 ? -2.685 -5.130 -5.109 1.00 0.00 11 LEU A O 11
ATOM 5368 N N . CYS A 1 12 ? -1.751 -5.847 -3.192 1.00 0.00 12 CYS A N 11
ATOM 5369 C CA . CYS A 1 12 ? -0.548 -5.037 -3.347 1.00 0.00 12 CYS A CA 11
ATOM 5370 C C . CYS A 1 12 ? 0.629 -5.894 -3.803 1.00 0.00 12 CYS A C 11
ATOM 5371 O O . CYS A 1 12 ? 1.188 -6.665 -3.023 1.00 0.00 12 CYS A O 11
ATOM 5378 N N . ASP A 1 13 ? 1.000 -5.753 -5.071 1.00 0.00 13 ASP A N 11
ATOM 5379 C CA . ASP A 1 13 ? 2.112 -6.512 -5.632 1.00 0.00 13 ASP A CA 11
ATOM 5380 C C . ASP A 1 13 ? 3.440 -6.048 -5.041 1.00 0.00 13 ASP A C 11
ATOM 5381 O O . ASP A 1 13 ? 4.453 -6.738 -5.149 1.00 0.00 13 ASP A O 11
ATOM 5390 N N . MET A 1 14 ? 3.427 -4.874 -4.419 1.00 0.00 14 MET A N 11
ATOM 5391 C CA . MET A 1 14 ? 4.630 -4.318 -3.812 1.00 0.00 14 MET A CA 11
ATOM 5392 C C . MET A 1 14 ? 5.125 -5.206 -2.674 1.00 0.00 14 MET A C 11
ATOM 5393 O O . MET A 1 14 ? 6.297 -5.581 -2.631 1.00 0.00 14 MET A O 11
ATOM 5407 N N . CYS A 1 15 ? 4.225 -5.537 -1.754 1.00 0.00 15 CYS A N 11
ATOM 5408 C CA . CYS A 1 15 ? 4.570 -6.380 -0.616 1.00 0.00 15 CYS A CA 11
ATOM 5409 C C . CYS A 1 15 ? 3.763 -7.676 -0.634 1.00 0.00 15 CYS A C 11
ATOM 5410 O O . CYS A 1 15 ? 4.277 -8.744 -0.307 1.00 0.00 15 CYS A O 11
ATOM 5417 N N . GLY A 1 16 ? 2.495 -7.571 -1.020 1.00 0.00 16 GLY A N 11
ATOM 5418 C CA . GLY A 1 16 ? 1.638 -8.741 -1.074 1.00 0.00 16 GLY A CA 11
ATOM 5419 C C . GLY A 1 16 ? 0.513 -8.682 -0.060 1.00 0.00 16 GLY A C 11
ATOM 5420 O O . GLY A 1 16 ? 0.169 -9.691 0.557 1.00 0.00 16 GLY A O 11
ATOM 5424 N N . LYS A 1 17 ? -0.062 -7.497 0.116 1.00 0.00 17 LYS A N 11
ATOM 5425 C CA . LYS A 1 17 ? -1.155 -7.310 1.063 1.00 0.00 17 LYS A CA 11
ATOM 5426 C C . LYS A 1 17 ? -2.495 -7.233 0.339 1.00 0.00 17 LYS A C 11
ATOM 5427 O O . LYS A 1 17 ? -2.592 -6.672 -0.753 1.00 0.00 17 LYS A O 11
ATOM 5446 N N . LYS A 1 18 ? -3.528 -7.800 0.953 1.00 0.00 18 LYS A N 11
ATOM 5447 C CA . LYS A 1 18 ? -4.864 -7.795 0.369 1.00 0.00 18 LYS A CA 11
ATOM 5448 C C . LYS A 1 18 ? -5.774 -6.813 1.102 1.00 0.00 18 LYS A C 11
ATOM 5449 O O . LYS A 1 18 ? -5.769 -6.746 2.331 1.00 0.00 18 LYS A O 11
ATOM 5468 N N . PHE A 1 19 ? -6.554 -6.055 0.339 1.00 0.00 19 PHE A N 11
ATOM 5469 C CA . PHE A 1 19 ? -7.470 -5.078 0.916 1.00 0.00 19 PHE A CA 11
ATOM 5470 C C . PHE A 1 19 ? -8.888 -5.286 0.393 1.00 0.00 19 PHE A C 11
ATOM 5471 O O . PHE A 1 19 ? -9.089 -5.861 -0.677 1.00 0.00 19 PHE A O 11
ATOM 5488 N N . LYS A 1 20 ? -9.868 -4.814 1.155 1.00 0.00 20 LYS A N 11
ATOM 5489 C CA . LYS A 1 20 ? -11.269 -4.947 0.770 1.00 0.00 20 LYS A CA 11
ATOM 5490 C C . LYS A 1 20 ? -11.678 -3.831 -0.186 1.00 0.00 20 LYS A C 11
ATOM 5491 O O . LYS A 1 20 ? -12.469 -4.047 -1.104 1.00 0.00 20 LYS A O 11
ATOM 5510 N N . SER A 1 21 ? -11.134 -2.639 0.035 1.00 0.00 21 SER A N 11
ATOM 5511 C CA . SER A 1 21 ? -11.444 -1.489 -0.806 1.00 0.00 21 SER A CA 11
ATOM 5512 C C . SER A 1 21 ? -10.167 -0.830 -1.319 1.00 0.00 21 SER A C 11
ATOM 5513 O O . SER A 1 21 ? -9.064 -1.172 -0.894 1.00 0.00 21 SER A O 11
ATOM 5521 N N . LYS A 1 22 ? -10.326 0.118 -2.236 1.00 0.00 22 LYS A N 11
ATOM 5522 C CA . LYS A 1 22 ? -9.188 0.828 -2.807 1.00 0.00 22 LYS A CA 11
ATOM 5523 C C . LYS A 1 22 ? -8.651 1.871 -1.832 1.00 0.00 22 LYS A C 11
ATOM 5524 O O . LYS A 1 22 ? -7.480 1.841 -1.458 1.00 0.00 22 LYS A O 11
ATOM 5543 N N . GLY A 1 23 ? -9.518 2.793 -1.423 1.00 0.00 23 GLY A N 11
ATOM 5544 C CA . GLY A 1 23 ? -9.112 3.832 -0.494 1.00 0.00 23 GLY A CA 11
ATOM 5545 C C . GLY A 1 23 ? -8.154 3.322 0.563 1.00 0.00 23 GLY A C 11
ATOM 5546 O O . GLY A 1 23 ? -7.062 3.864 0.737 1.00 0.00 23 GLY A O 11
ATOM 5550 N N . THR A 1 24 ? -8.563 2.276 1.275 1.00 0.00 24 TH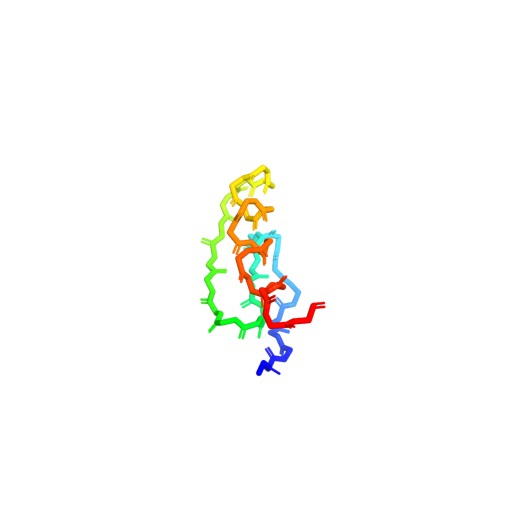R A N 11
ATOM 5551 C CA . THR A 1 24 ? -7.735 1.694 2.324 1.00 0.00 24 THR A CA 11
ATOM 5552 C C . THR A 1 24 ? -6.366 1.295 1.785 1.00 0.00 24 THR A C 11
ATOM 5553 O O . THR A 1 24 ? -5.338 1.574 2.404 1.00 0.00 24 THR A O 11
ATOM 5564 N N . LEU A 1 25 ? -6.358 0.640 0.629 1.00 0.00 25 LEU A N 11
ATOM 5565 C CA . LEU A 1 25 ? -5.114 0.203 0.005 1.00 0.00 25 LEU A CA 11
ATOM 5566 C C . LEU A 1 25 ? -4.234 1.397 -0.349 1.00 0.00 25 LEU A C 11
ATOM 5567 O O . LEU A 1 25 ? -3.022 1.375 -0.131 1.00 0.00 25 LEU A O 11
ATOM 5583 N N . LYS A 1 26 ? -4.851 2.439 -0.896 1.00 0.00 26 LYS A N 11
ATOM 5584 C CA . LYS A 1 26 ? -4.125 3.644 -1.278 1.00 0.00 26 LYS A CA 11
ATOM 5585 C C . LYS A 1 26 ? -3.264 4.150 -0.125 1.00 0.00 26 LYS A C 11
ATOM 5586 O O . LYS A 1 26 ? -2.067 4.383 -0.288 1.00 0.00 26 LYS A O 11
ATOM 5605 N N . SER A 1 27 ? -3.882 4.316 1.040 1.00 0.00 27 SER A N 11
ATOM 5606 C CA . SER A 1 27 ? -3.173 4.796 2.220 1.00 0.00 27 SER A CA 11
ATOM 5607 C C . SER A 1 27 ? -1.947 3.934 2.506 1.00 0.00 27 SER A C 11
ATOM 5608 O O . SER A 1 27 ? -0.911 4.433 2.946 1.00 0.00 27 SER A O 11
ATOM 5616 N N . HIS A 1 28 ? -2.073 2.635 2.252 1.00 0.00 28 HIS A N 11
ATOM 5617 C CA . HIS A 1 28 ? -0.976 1.701 2.480 1.00 0.00 28 HIS A CA 11
ATOM 5618 C C . HIS A 1 28 ? 0.104 1.861 1.415 1.00 0.00 28 HIS A C 11
ATOM 5619 O O . HIS A 1 28 ? 1.266 2.124 1.727 1.00 0.00 28 HIS A O 11
ATOM 5633 N N . LYS A 1 29 ? -0.286 1.700 0.155 1.00 0.00 29 LYS A N 11
ATOM 5634 C CA . LYS A 1 29 ? 0.648 1.826 -0.958 1.00 0.00 29 LYS A CA 11
ATOM 5635 C C . LYS A 1 29 ? 1.567 3.028 -0.763 1.00 0.00 29 LYS A C 11
ATOM 5636 O O . LYS A 1 29 ? 2.791 2.901 -0.810 1.00 0.00 29 LYS A O 11
ATOM 5655 N N . LEU A 1 30 ? 0.969 4.194 -0.544 1.00 0.00 30 LEU A N 11
ATOM 5656 C CA . LEU A 1 30 ? 1.734 5.420 -0.340 1.00 0.00 30 LEU A CA 11
ATOM 5657 C C . LEU A 1 30 ? 2.995 5.146 0.473 1.00 0.00 30 LEU A C 11
ATOM 5658 O O . LEU A 1 30 ? 4.063 5.686 0.183 1.00 0.00 30 LEU A O 11
ATOM 5674 N N . LEU A 1 31 ? 2.864 4.303 1.491 1.00 0.00 31 LEU A N 11
ATOM 5675 C CA . LEU A 1 31 ? 3.993 3.955 2.347 1.00 0.00 31 LEU A CA 11
ATOM 5676 C C . LEU A 1 31 ? 5.190 3.508 1.513 1.00 0.00 31 LEU A C 11
ATOM 5677 O O . LEU A 1 31 ? 6.314 3.963 1.728 1.00 0.00 31 LEU A O 11
ATOM 5693 N N . HIS A 1 32 ? 4.941 2.616 0.559 1.00 0.00 32 HIS A N 11
ATOM 5694 C CA . HIS A 1 32 ? 5.998 2.110 -0.309 1.00 0.00 32 HIS A CA 11
ATOM 5695 C C . HIS A 1 32 ? 6.785 3.258 -0.933 1.00 0.00 32 HIS A C 11
ATOM 5696 O O . HIS A 1 32 ? 8.016 3.250 -0.940 1.00 0.00 32 HIS A O 11
ATOM 5710 N N . THR A 1 33 ? 6.066 4.246 -1.457 1.00 0.00 33 THR A N 11
ATOM 5711 C CA . THR A 1 33 ? 6.697 5.400 -2.085 1.00 0.00 33 THR A CA 11
ATOM 5712 C C . THR A 1 33 ? 7.169 6.405 -1.040 1.00 0.00 33 THR A C 11
ATOM 5713 O O . THR A 1 33 ? 6.401 6.819 -0.172 1.00 0.00 33 THR A O 11
ATOM 5724 N N . ALA A 1 34 ? 8.437 6.794 -1.130 1.00 0.00 34 ALA A N 11
ATOM 5725 C CA . ALA A 1 34 ? 9.010 7.752 -0.194 1.00 0.00 34 ALA A CA 11
ATOM 5726 C C . ALA A 1 34 ? 8.572 9.174 -0.527 1.00 0.00 34 ALA A C 11
ATOM 5727 O O . ALA A 1 34 ? 7.864 9.402 -1.508 1.00 0.00 34 ALA A O 11
ATOM 5734 N N . ASP A 1 35 ? 8.996 10.127 0.296 1.00 0.00 35 ASP A N 11
ATOM 5735 C CA . ASP A 1 35 ? 8.648 11.528 0.088 1.00 0.00 35 ASP A CA 11
ATOM 5736 C C . ASP A 1 35 ? 8.742 11.898 -1.389 1.00 0.00 35 ASP A C 11
ATOM 5737 O O . ASP A 1 35 ? 9.411 11.221 -2.168 1.00 0.00 35 ASP A O 11
ATOM 5746 N N . GLY A 1 36 ? 8.064 12.978 -1.768 1.00 0.00 36 GLY A N 11
ATOM 5747 C CA . GLY A 1 36 ? 8.083 13.418 -3.150 1.00 0.00 36 GLY A CA 11
ATOM 5748 C C . GLY A 1 36 ? 9.335 14.202 -3.492 1.00 0.00 36 GLY A C 11
ATOM 5749 O O . GLY A 1 36 ? 10.260 14.235 -2.682 1.00 0.00 36 GLY A O 11
ATOM 5754 N N . GLY A 1 1 ? -17.827 -22.001 -8.794 1.00 0.00 1 GLY A N 12
ATOM 5755 C CA . GLY A 1 1 ? -17.050 -23.219 -8.658 1.00 0.00 1 GLY A CA 12
ATOM 5756 C C . GLY A 1 1 ? -15.595 -23.023 -9.033 1.00 0.00 1 GLY A C 12
ATOM 5757 O O . GLY A 1 1 ? -14.711 -23.097 -8.179 1.00 0.00 1 GLY A O 12
ATOM 5761 N N . SER A 1 2 ? -15.343 -22.774 -10.314 1.00 0.00 2 SER A N 12
ATOM 5762 C CA . SER A 1 2 ? -13.984 -22.572 -10.801 1.00 0.00 2 SER A CA 12
ATOM 5763 C C . SER A 1 2 ? -13.734 -21.101 -11.122 1.00 0.00 2 SER A C 12
ATOM 5764 O O . SER A 1 2 ? -12.784 -20.498 -10.624 1.00 0.00 2 SER A O 12
ATOM 5772 N N . SER A 1 3 ? -14.596 -20.530 -11.958 1.00 0.00 3 SER A N 12
ATOM 5773 C CA . SER A 1 3 ? -14.468 -19.132 -12.350 1.00 0.00 3 SER A CA 12
ATOM 5774 C C . SER A 1 3 ? -14.723 -18.209 -11.162 1.00 0.00 3 SER A C 12
ATOM 5775 O O . SER A 1 3 ? -15.222 -18.640 -10.123 1.00 0.00 3 SER A O 12
ATOM 5783 N N . GLY A 1 4 ? -14.375 -16.936 -11.324 1.00 0.00 4 GLY A N 12
ATOM 5784 C CA . GLY A 1 4 ? -14.573 -15.972 -10.258 1.00 0.00 4 GLY A CA 12
ATOM 5785 C C . GLY A 1 4 ? -16.028 -15.845 -9.853 1.00 0.00 4 GLY A C 12
ATOM 5786 O O . GLY A 1 4 ? -16.922 -15.910 -10.697 1.00 0.00 4 GLY A O 12
ATOM 5790 N N . SER A 1 5 ? -16.268 -15.665 -8.558 1.00 0.00 5 SER A N 12
ATOM 5791 C CA . SER A 1 5 ? -17.626 -15.534 -8.043 1.00 0.00 5 SER A CA 12
ATOM 5792 C C . SER A 1 5 ? -17.798 -14.217 -7.293 1.00 0.00 5 SER A C 12
ATOM 5793 O O . SER A 1 5 ? -18.774 -13.496 -7.499 1.00 0.00 5 SER A O 12
ATOM 5801 N N . SER A 1 6 ? -16.841 -13.909 -6.423 1.00 0.00 6 SER A N 12
ATOM 5802 C CA . SER A 1 6 ? -16.888 -12.681 -5.638 1.00 0.00 6 SER A CA 12
ATOM 5803 C C . SER A 1 6 ? -16.335 -11.505 -6.438 1.00 0.00 6 SER A C 12
ATOM 5804 O O . SER A 1 6 ? -16.936 -10.432 -6.482 1.00 0.00 6 SER A O 12
ATOM 5812 N N . GLY A 1 7 ? -15.184 -11.715 -7.069 1.00 0.00 7 GLY A N 12
ATOM 5813 C CA . GLY A 1 7 ? -14.568 -10.665 -7.858 1.00 0.00 7 GLY A CA 12
ATOM 5814 C C . GLY A 1 7 ? -13.129 -10.405 -7.456 1.00 0.00 7 GLY A C 12
ATOM 5815 O O . GLY A 1 7 ? -12.660 -10.913 -6.438 1.00 0.00 7 GLY A O 12
ATOM 5819 N N . LYS A 1 8 ? -12.426 -9.613 -8.258 1.00 0.00 8 LYS A N 12
ATOM 5820 C CA . LYS A 1 8 ? -11.032 -9.286 -7.982 1.00 0.00 8 LYS A CA 12
ATOM 5821 C C . LYS A 1 8 ? -10.890 -8.618 -6.618 1.00 0.00 8 LYS A C 12
ATOM 5822 O O . LYS A 1 8 ? -11.854 -8.077 -6.076 1.00 0.00 8 LYS A O 12
ATOM 5841 N N . THR A 1 9 ? -9.680 -8.658 -6.068 1.00 0.00 9 THR A N 12
ATOM 5842 C CA . THR A 1 9 ? -9.412 -8.057 -4.768 1.00 0.00 9 THR A CA 12
ATOM 5843 C C . THR A 1 9 ? -8.125 -7.241 -4.795 1.00 0.00 9 THR A C 12
ATOM 5844 O O . THR A 1 9 ? -7.079 -7.726 -5.227 1.00 0.00 9 THR A O 12
ATOM 5855 N N . HIS A 1 10 ? -8.208 -5.998 -4.330 1.00 0.00 10 HIS A N 12
ATOM 5856 C CA . HIS A 1 10 ? -7.048 -5.114 -4.300 1.00 0.00 10 HIS A CA 12
ATOM 5857 C C . HIS A 1 10 ? -5.892 -5.760 -3.543 1.00 0.00 10 HIS A C 12
ATOM 5858 O O . HIS A 1 10 ? -5.873 -5.774 -2.312 1.00 0.00 10 HIS A O 12
ATOM 5872 N N . LEU A 1 11 ? -4.929 -6.294 -4.287 1.00 0.00 11 LEU A N 12
ATOM 5873 C CA . LEU A 1 11 ? -3.769 -6.943 -3.686 1.00 0.00 11 LEU A CA 12
ATOM 5874 C C . LEU A 1 11 ? -2.489 -6.180 -4.013 1.00 0.00 11 LEU A C 12
ATOM 5875 O O . LEU A 1 11 ? -2.239 -5.832 -5.167 1.00 0.00 11 LEU A O 12
ATOM 5891 N N . CYS A 1 12 ? -1.680 -5.926 -2.989 1.00 0.00 12 CYS A N 12
ATOM 5892 C CA . CYS A 1 12 ? -0.425 -5.207 -3.167 1.00 0.00 12 CYS A CA 12
ATOM 5893 C C . CYS A 1 12 ? 0.680 -6.149 -3.636 1.00 0.00 12 CYS A C 12
ATOM 5894 O O . CYS A 1 12 ? 0.769 -7.291 -3.186 1.00 0.00 12 CYS A O 12
ATOM 5901 N N . ASP A 1 13 ? 1.519 -5.662 -4.543 1.00 0.00 13 ASP A N 12
ATOM 5902 C CA . ASP A 1 13 ? 2.619 -6.459 -5.074 1.00 0.00 13 ASP A CA 12
ATOM 5903 C C . ASP A 1 13 ? 3.927 -6.118 -4.367 1.00 0.00 13 ASP A C 12
ATOM 5904 O O . ASP A 1 13 ? 4.904 -6.861 -4.457 1.00 0.00 13 ASP A O 12
ATOM 5913 N N . MET A 1 14 ? 3.938 -4.990 -3.664 1.00 0.00 14 MET A N 12
ATOM 5914 C CA . MET A 1 14 ? 5.126 -4.551 -2.942 1.00 0.00 14 MET A CA 12
ATOM 5915 C C . MET A 1 14 ? 5.381 -5.437 -1.726 1.00 0.00 14 MET A C 12
ATOM 5916 O O . MET A 1 14 ? 6.507 -5.874 -1.489 1.00 0.00 14 MET A O 12
ATOM 5930 N N . CYS A 1 15 ? 4.328 -5.696 -0.958 1.00 0.00 15 CYS A N 12
ATOM 5931 C CA . CYS A 1 15 ? 4.437 -6.529 0.234 1.00 0.00 15 CYS A CA 12
ATOM 5932 C C . CYS A 1 15 ? 3.578 -7.783 0.103 1.00 0.00 15 CYS A C 12
ATOM 5933 O O . CYS A 1 15 ? 4.009 -8.883 0.445 1.00 0.00 15 CYS A O 12
ATOM 5940 N N . GLY A 1 16 ? 2.358 -7.608 -0.397 1.00 0.00 16 GLY A N 12
ATOM 5941 C CA . GLY A 1 16 ? 1.457 -8.733 -0.565 1.00 0.00 16 GLY A CA 12
ATOM 5942 C C . GLY A 1 16 ? 0.238 -8.639 0.331 1.00 0.00 16 GLY A C 12
ATOM 5943 O O . GLY A 1 16 ? -0.311 -9.656 0.755 1.00 0.00 16 GLY A O 12
ATOM 5947 N N . LYS A 1 17 ? -0.187 -7.414 0.623 1.00 0.00 17 LYS A N 12
ATOM 5948 C CA . LYS A 1 17 ? -1.348 -7.190 1.476 1.00 0.00 17 LYS A CA 12
ATOM 5949 C C . LYS A 1 17 ? -2.633 -7.177 0.653 1.00 0.00 17 LYS A C 12
ATOM 5950 O O . LYS A 1 17 ? -2.662 -6.661 -0.464 1.00 0.00 17 LYS A O 12
ATOM 5969 N N . LYS A 1 18 ? -3.694 -7.747 1.213 1.00 0.00 18 LYS A N 12
ATOM 5970 C CA . LYS A 1 18 ? -4.983 -7.800 0.533 1.00 0.00 18 LYS A CA 12
ATOM 5971 C C . LYS A 1 18 ? -5.956 -6.790 1.133 1.00 0.00 18 LYS A C 12
ATOM 5972 O O . LYS A 1 18 ? -6.067 -6.668 2.353 1.00 0.00 18 LYS A O 12
ATOM 5991 N N . PHE A 1 19 ? -6.660 -6.068 0.267 1.00 0.00 19 PHE A N 12
ATOM 5992 C CA . PHE A 1 19 ? -7.624 -5.068 0.712 1.00 0.00 19 PHE A CA 12
ATOM 5993 C C . PHE A 1 19 ? -8.937 -5.201 -0.054 1.00 0.00 19 PHE A C 12
ATOM 5994 O O . PHE A 1 19 ? -8.959 -5.652 -1.200 1.00 0.00 19 PHE A O 12
ATOM 6011 N N . LYS A 1 20 ? -10.032 -4.805 0.587 1.00 0.00 20 LYS A N 12
ATOM 6012 C CA . LYS A 1 20 ? -11.350 -4.878 -0.032 1.00 0.00 20 LYS A CA 12
ATOM 6013 C C . LYS A 1 20 ? -11.711 -3.556 -0.702 1.00 0.00 20 LYS A C 12
ATOM 6014 O O . LYS A 1 20 ? -12.385 -3.534 -1.731 1.00 0.00 20 LYS A O 12
ATOM 6033 N N . SER A 1 21 ? -11.255 -2.456 -0.111 1.00 0.00 21 SER A N 12
ATOM 6034 C CA . SER A 1 21 ? -11.532 -1.129 -0.650 1.00 0.00 21 SER A CA 12
ATOM 6035 C C . SER A 1 21 ? -10.273 -0.515 -1.255 1.00 0.00 21 SER A C 12
ATOM 6036 O O . SER A 1 21 ? -9.157 -0.950 -0.971 1.00 0.00 21 SER A O 12
ATOM 6044 N N . LYS A 1 22 ? -10.461 0.500 -2.092 1.00 0.00 22 LYS A N 12
ATOM 6045 C CA . LYS A 1 22 ? -9.343 1.177 -2.738 1.00 0.00 22 LYS A CA 12
ATOM 6046 C C . LYS A 1 22 ? -8.665 2.147 -1.775 1.00 0.00 22 LYS A C 12
ATOM 6047 O O . LYS A 1 22 ? -7.446 2.121 -1.608 1.00 0.00 22 LYS A O 12
ATOM 6066 N N . GLY A 1 23 ? -9.463 3.002 -1.143 1.00 0.00 23 GLY A N 12
ATOM 6067 C CA . GLY A 1 23 ? -8.922 3.967 -0.205 1.00 0.00 23 GLY A CA 12
ATOM 6068 C C . GLY A 1 23 ? -7.973 3.335 0.794 1.00 0.00 23 GLY A C 12
ATOM 6069 O O . GLY A 1 23 ? -6.893 3.866 1.058 1.00 0.00 23 GLY A O 12
ATOM 6073 N N . THR A 1 24 ? -8.374 2.198 1.353 1.00 0.00 24 THR A N 12
ATOM 6074 C CA . THR A 1 24 ? -7.553 1.494 2.330 1.00 0.00 24 THR A CA 12
ATOM 6075 C C . THR A 1 24 ? -6.210 1.093 1.732 1.00 0.00 24 THR A C 12
ATOM 6076 O O . THR A 1 24 ? -5.157 1.340 2.322 1.00 0.00 24 THR A O 12
ATOM 6087 N N . LEU A 1 25 ? -6.251 0.474 0.558 1.00 0.00 25 LEU A N 12
ATOM 6088 C CA . LEU A 1 25 ? -5.036 0.038 -0.122 1.00 0.00 25 LEU A CA 12
ATOM 6089 C C . LEU A 1 25 ? -4.175 1.234 -0.517 1.00 0.00 25 LEU A C 12
ATOM 6090 O O . LEU A 1 25 ? -2.948 1.142 -0.561 1.00 0.00 25 LEU A O 12
ATOM 6106 N N . LYS A 1 26 ? -4.826 2.357 -0.802 1.00 0.00 26 LYS A N 12
ATOM 6107 C CA . LYS A 1 26 ? -4.122 3.573 -1.190 1.00 0.00 26 LYS A CA 12
ATOM 6108 C C . LYS A 1 26 ? -3.226 4.067 -0.059 1.00 0.00 26 LYS A C 12
ATOM 6109 O O . LYS A 1 26 ? -2.005 4.121 -0.200 1.00 0.00 26 LYS A O 12
ATOM 6128 N N . SER A 1 27 ? -3.842 4.427 1.063 1.00 0.00 27 SER A N 12
ATOM 6129 C CA . SER A 1 27 ? -3.100 4.919 2.218 1.00 0.00 27 SER A CA 12
ATOM 6130 C C . SER A 1 27 ? -1.921 4.005 2.536 1.00 0.00 27 SER A C 12
ATOM 6131 O O . SER A 1 27 ? -0.894 4.453 3.047 1.00 0.00 27 SER A O 12
ATOM 6139 N N . HIS A 1 28 ? -2.076 2.721 2.230 1.00 0.00 28 HIS A N 12
ATOM 6140 C CA . HIS A 1 28 ? -1.024 1.742 2.482 1.00 0.00 28 HIS A CA 12
ATOM 6141 C C . HIS A 1 28 ? 0.058 1.819 1.409 1.00 0.00 28 HIS A C 12
ATOM 6142 O O . HIS A 1 28 ? 1.249 1.883 1.716 1.00 0.00 28 HIS A O 12
ATOM 6156 N N . LYS A 1 29 ? -0.364 1.811 0.149 1.00 0.00 29 LYS A N 12
ATOM 6157 C CA . LYS A 1 29 ? 0.567 1.880 -0.971 1.00 0.00 29 LYS A CA 12
ATOM 6158 C C . LYS A 1 29 ? 1.487 3.090 -0.840 1.00 0.00 29 LYS A C 12
ATOM 6159 O O . LYS A 1 29 ? 2.707 2.972 -0.963 1.00 0.00 29 LYS A O 12
ATOM 6178 N N . LEU A 1 30 ? 0.895 4.252 -0.589 1.00 0.00 30 LEU A N 12
ATOM 6179 C CA . LEU A 1 30 ? 1.661 5.485 -0.439 1.00 0.00 30 LEU A CA 12
ATOM 6180 C C . LEU A 1 30 ? 2.926 5.244 0.378 1.00 0.00 30 LEU A C 12
ATOM 6181 O O . LEU A 1 30 ? 3.996 5.759 0.052 1.00 0.00 30 LEU A O 12
ATOM 6197 N N . LEU A 1 31 ? 2.797 4.456 1.439 1.00 0.00 31 LEU A N 12
ATOM 6198 C CA . LEU A 1 31 ? 3.931 4.144 2.303 1.00 0.00 31 LEU A CA 12
ATOM 6199 C C . LEU A 1 31 ? 5.065 3.509 1.505 1.00 0.00 31 LEU A C 12
ATOM 6200 O O . LEU A 1 31 ? 6.238 3.817 1.719 1.00 0.00 31 LEU A O 12
ATOM 6216 N N . HIS A 1 32 ? 4.707 2.622 0.581 1.00 0.00 32 HIS A N 12
ATOM 6217 C CA . HIS A 1 32 ? 5.695 1.946 -0.252 1.00 0.00 32 HIS A CA 12
ATOM 6218 C C . HIS A 1 32 ? 6.458 2.948 -1.113 1.00 0.00 32 HIS A C 12
ATOM 6219 O O . HIS A 1 32 ? 7.680 2.867 -1.245 1.00 0.00 32 HIS A O 12
ATOM 6233 N N . THR A 1 33 ? 5.729 3.894 -1.698 1.00 0.00 33 THR A N 12
ATOM 6234 C CA . THR A 1 33 ? 6.336 4.911 -2.547 1.00 0.00 33 THR A CA 12
ATOM 6235 C C . THR A 1 33 ? 6.793 6.112 -1.727 1.00 0.00 33 THR A C 12
ATOM 6236 O O . THR A 1 33 ? 6.604 7.259 -2.131 1.00 0.00 33 THR A O 12
ATOM 6247 N N . ALA A 1 34 ? 7.394 5.840 -0.573 1.00 0.00 34 ALA A N 12
ATOM 6248 C CA . ALA A 1 34 ? 7.880 6.899 0.303 1.00 0.00 34 ALA A CA 12
ATOM 6249 C C . ALA A 1 34 ? 9.006 7.686 -0.360 1.00 0.00 34 ALA A C 12
ATOM 6250 O O . ALA A 1 34 ? 9.015 8.917 -0.335 1.00 0.00 34 ALA A O 12
ATOM 6257 N N . ASP A 1 35 ? 9.955 6.968 -0.950 1.00 0.00 35 ASP A N 12
ATOM 6258 C CA . ASP A 1 35 ? 11.087 7.599 -1.620 1.00 0.00 35 ASP A CA 12
ATOM 6259 C C . ASP A 1 35 ? 11.630 6.704 -2.729 1.00 0.00 35 ASP A C 12
ATOM 6260 O O . ASP A 1 35 ? 11.946 5.538 -2.501 1.00 0.00 35 ASP A O 12
ATOM 6269 N N . GLY A 1 36 ? 11.733 7.260 -3.933 1.00 0.00 36 GLY A N 12
ATOM 6270 C CA . GLY A 1 36 ? 12.236 6.498 -5.061 1.00 0.00 36 GLY A CA 12
ATOM 6271 C C . GLY A 1 36 ? 12.548 7.373 -6.259 1.00 0.00 36 GLY A C 12
ATOM 6272 O O . GLY A 1 36 ? 12.524 8.596 -6.130 1.00 0.00 36 GLY A O 12
ATOM 6277 N N . GLY A 1 1 ? 6.344 -16.417 -14.598 1.00 0.00 1 GLY A N 13
ATOM 6278 C CA . GLY A 1 1 ? 5.023 -15.871 -14.850 1.00 0.00 1 GLY A CA 13
ATOM 6279 C C . GLY A 1 1 ? 4.456 -15.146 -13.646 1.00 0.00 1 GLY A C 13
ATOM 6280 O O . GLY A 1 1 ? 4.334 -15.724 -12.566 1.00 0.00 1 GLY A O 13
ATOM 6284 N N . SER A 1 2 ? 4.109 -13.876 -13.830 1.00 0.00 2 SER A N 13
ATOM 6285 C CA . SER A 1 2 ? 3.556 -13.070 -12.748 1.00 0.00 2 SER A CA 13
ATOM 6286 C C . SER A 1 2 ? 2.313 -12.317 -13.213 1.00 0.00 2 SER A C 13
ATOM 6287 O O . SER A 1 2 ? 2.396 -11.413 -14.044 1.00 0.00 2 SER A O 13
ATOM 6295 N N . SER A 1 3 ? 1.161 -12.697 -12.669 1.00 0.00 3 SER A N 13
ATOM 6296 C CA . SER A 1 3 ? -0.101 -12.061 -13.030 1.00 0.00 3 SER A CA 13
ATOM 6297 C C . SER A 1 3 ? -1.007 -11.922 -11.810 1.00 0.00 3 SER A C 13
ATOM 6298 O O . SER A 1 3 ? -0.810 -12.591 -10.797 1.00 0.00 3 SER A O 13
ATOM 6306 N N . GLY A 1 4 ? -2.003 -11.048 -11.917 1.00 0.00 4 GLY A N 13
ATOM 6307 C CA . GLY A 1 4 ? -2.925 -10.836 -10.817 1.00 0.00 4 GLY A CA 13
ATOM 6308 C C . GLY A 1 4 ? -4.020 -11.883 -10.768 1.00 0.00 4 GLY A C 13
ATOM 6309 O O . GLY A 1 4 ? -3.763 -13.069 -10.975 1.00 0.00 4 GLY A O 13
ATOM 6313 N N . SER A 1 5 ? -5.244 -11.445 -10.492 1.00 0.00 5 SER A N 13
ATOM 6314 C CA . SER A 1 5 ? -6.381 -12.355 -10.411 1.00 0.00 5 SER A CA 13
ATOM 6315 C C . SER A 1 5 ? -7.697 -11.583 -10.442 1.00 0.00 5 SER A C 13
ATOM 6316 O O . SER A 1 5 ? -7.827 -10.530 -9.817 1.00 0.00 5 SER A O 13
ATOM 6324 N N . SER A 1 6 ? -8.671 -12.115 -11.173 1.00 0.00 6 SER A N 13
ATOM 6325 C CA . SER A 1 6 ? -9.976 -11.476 -11.290 1.00 0.00 6 SER A CA 13
ATOM 6326 C C . SER A 1 6 ? -10.419 -10.897 -9.950 1.00 0.00 6 SER A C 13
ATOM 6327 O O . SER A 1 6 ? -10.996 -9.812 -9.890 1.00 0.00 6 SER A O 13
ATOM 6335 N N . GLY A 1 7 ? -10.144 -11.630 -8.875 1.00 0.00 7 GLY A N 13
ATOM 6336 C CA . GLY A 1 7 ? -10.520 -11.174 -7.550 1.00 0.00 7 GLY A CA 13
ATOM 6337 C C . GLY A 1 7 ? -10.407 -9.670 -7.400 1.00 0.00 7 GLY A C 13
ATOM 6338 O O . GLY A 1 7 ? -9.309 -9.114 -7.450 1.00 0.00 7 GLY A O 13
ATOM 6342 N N . LYS A 1 8 ? -11.544 -9.008 -7.217 1.00 0.00 8 LYS A N 13
ATOM 6343 C CA . LYS A 1 8 ? -11.570 -7.558 -7.060 1.00 0.00 8 LYS A CA 13
ATOM 6344 C C . LYS A 1 8 ? -10.691 -7.122 -5.892 1.00 0.00 8 LYS A C 13
ATOM 6345 O O . LYS A 1 8 ? -10.136 -6.023 -5.895 1.00 0.00 8 LYS A O 13
ATOM 6364 N N . THR A 1 9 ? -10.569 -7.991 -4.893 1.00 0.00 9 THR A N 13
ATOM 6365 C CA . THR A 1 9 ? -9.758 -7.696 -3.718 1.00 0.00 9 THR A CA 13
ATOM 6366 C C . THR A 1 9 ? -8.469 -6.980 -4.106 1.00 0.00 9 THR A C 13
ATOM 6367 O O . THR A 1 9 ? -7.556 -7.585 -4.668 1.00 0.00 9 THR A O 13
ATOM 6378 N N . HIS A 1 10 ? -8.401 -5.687 -3.802 1.00 0.00 10 HIS A N 13
ATOM 6379 C CA . HIS A 1 10 ? -7.222 -4.889 -4.118 1.00 0.00 10 HIS A CA 13
ATOM 6380 C C . HIS A 1 10 ? -5.976 -5.476 -3.462 1.00 0.00 10 HIS A C 13
ATOM 6381 O O . HIS A 1 10 ? -5.737 -5.278 -2.270 1.00 0.00 10 HIS A O 13
ATOM 6395 N N . LEU A 1 11 ? -5.186 -6.200 -4.247 1.00 0.00 11 LEU A N 13
ATOM 6396 C CA . LEU A 1 11 ? -3.964 -6.818 -3.742 1.00 0.00 11 LEU A CA 13
ATOM 6397 C C . LEU A 1 11 ? -2.751 -5.942 -4.034 1.00 0.00 11 LEU A C 13
ATOM 6398 O O . LEU A 1 11 ? -2.621 -5.385 -5.125 1.00 0.00 11 LEU A O 13
ATOM 6414 N N . CYS A 1 12 ? -1.862 -5.825 -3.053 1.00 0.00 12 CYS A N 13
ATOM 6415 C CA . CYS A 1 12 ? -0.657 -5.018 -3.204 1.00 0.00 12 CYS A CA 13
ATOM 6416 C C . CYS A 1 12 ? 0.468 -5.833 -3.836 1.00 0.00 12 CYS A C 13
ATOM 6417 O O . CYS A 1 12 ? 0.987 -6.769 -3.228 1.00 0.00 12 CYS A O 13
ATOM 6424 N N . ASP A 1 13 ? 0.838 -5.471 -5.059 1.00 0.00 13 ASP A N 13
ATOM 6425 C CA . ASP A 1 13 ? 1.902 -6.167 -5.774 1.00 0.00 13 ASP A CA 13
ATOM 6426 C C . ASP A 1 13 ? 3.270 -5.625 -5.374 1.00 0.00 13 ASP A C 13
ATOM 6427 O O . ASP A 1 13 ? 4.190 -5.570 -6.191 1.00 0.00 13 ASP A O 13
ATOM 6436 N N . MET A 1 14 ? 3.397 -5.224 -4.113 1.00 0.00 14 MET A N 13
ATOM 6437 C CA . MET A 1 14 ? 4.654 -4.685 -3.606 1.00 0.00 14 MET A CA 13
ATOM 6438 C C . MET A 1 14 ? 5.096 -5.428 -2.349 1.00 0.00 14 MET A C 13
ATOM 6439 O O . MET A 1 14 ? 6.290 -5.607 -2.109 1.00 0.00 14 MET A O 13
ATOM 6453 N N . CYS A 1 15 ? 4.125 -5.857 -1.549 1.00 0.00 15 CYS A N 13
ATOM 6454 C CA . CYS A 1 15 ? 4.414 -6.580 -0.316 1.00 0.00 15 CYS A CA 13
ATOM 6455 C C . CYS A 1 15 ? 3.589 -7.861 -0.232 1.00 0.00 15 CYS A C 13
ATOM 6456 O O . CYS A 1 15 ? 4.043 -8.869 0.309 1.00 0.00 15 CYS A O 13
ATOM 6463 N N . GLY A 1 16 ? 2.375 -7.814 -0.771 1.00 0.00 16 GLY A N 13
ATOM 6464 C CA . GLY A 1 16 ? 1.506 -8.977 -0.746 1.00 0.00 16 GLY A CA 13
ATOM 6465 C C . GLY A 1 16 ? 0.373 -8.832 0.250 1.00 0.00 16 GLY A C 13
ATOM 6466 O O . GLY A 1 16 ? 0.022 -9.785 0.946 1.00 0.00 16 GLY A O 13
ATOM 6470 N N . LYS A 1 17 ? -0.203 -7.637 0.320 1.00 0.00 17 LYS A N 13
ATOM 6471 C CA . LYS A 1 17 ? -1.303 -7.369 1.238 1.00 0.00 17 LYS A CA 13
ATOM 6472 C C . LYS A 1 17 ? -2.612 -7.182 0.478 1.00 0.00 17 LYS A C 13
ATOM 6473 O O . LYS A 1 17 ? -2.675 -6.430 -0.495 1.00 0.00 17 LYS A O 13
ATOM 6492 N N . LYS A 1 18 ? -3.657 -7.869 0.928 1.00 0.00 18 LYS A N 13
ATOM 6493 C CA . LYS A 1 18 ? -4.966 -7.776 0.293 1.00 0.00 18 LYS A CA 13
ATOM 6494 C C . LYS A 1 18 ? -5.852 -6.767 1.016 1.00 0.00 18 LYS A C 13
ATOM 6495 O O . LYS A 1 18 ? -5.907 -6.744 2.246 1.00 0.00 18 LYS A O 13
ATOM 6514 N N . PHE A 1 19 ? -6.544 -5.934 0.246 1.00 0.00 19 PHE A N 13
ATOM 6515 C CA . PHE A 1 19 ? -7.428 -4.923 0.813 1.00 0.00 19 PHE A CA 13
ATOM 6516 C C . PHE A 1 19 ? -8.859 -5.113 0.320 1.00 0.00 19 PHE A C 13
ATOM 6517 O O . PHE A 1 19 ? -9.092 -5.712 -0.730 1.00 0.00 19 PHE A O 13
ATOM 6534 N N . LYS A 1 20 ? -9.815 -4.598 1.086 1.00 0.00 20 LYS A N 13
ATOM 6535 C CA . LYS A 1 20 ? -11.224 -4.709 0.729 1.00 0.00 20 LYS A CA 13
ATOM 6536 C C . LYS A 1 20 ? -11.798 -3.348 0.349 1.00 0.00 20 LYS A C 13
ATOM 6537 O O . LYS A 1 20 ? -13.004 -3.207 0.143 1.00 0.00 20 LYS A O 13
ATOM 6556 N N . SER A 1 21 ? -10.927 -2.348 0.256 1.00 0.00 21 SER A N 13
ATOM 6557 C CA . SER A 1 21 ? -11.348 -0.998 -0.097 1.00 0.00 21 SER A CA 13
ATOM 6558 C C . SER A 1 21 ? -10.230 -0.252 -0.822 1.00 0.00 21 SER A C 13
ATOM 6559 O O . SER A 1 21 ? -9.147 -0.047 -0.273 1.00 0.00 21 SER A O 13
ATOM 6567 N N . LYS A 1 22 ? -10.502 0.151 -2.058 1.00 0.00 22 LYS A N 13
ATOM 6568 C CA . LYS A 1 22 ? -9.522 0.874 -2.860 1.00 0.00 22 LYS A CA 13
ATOM 6569 C C . LYS A 1 22 ? -8.935 2.044 -2.076 1.00 0.00 22 LYS A C 13
ATOM 6570 O O . LYS A 1 22 ? -7.828 2.500 -2.360 1.00 0.00 22 LYS A O 13
ATOM 6589 N N . GLY A 1 23 ? -9.683 2.523 -1.087 1.00 0.00 23 GLY A N 13
ATOM 6590 C CA . GLY A 1 23 ? -9.219 3.634 -0.277 1.00 0.00 23 GLY A CA 13
ATOM 6591 C C . GLY A 1 23 ? -8.201 3.208 0.762 1.00 0.00 23 GLY A C 13
ATOM 6592 O O . GLY A 1 23 ? -7.240 3.929 1.035 1.00 0.00 23 GLY A O 13
ATOM 6596 N N . THR A 1 24 ? -8.410 2.032 1.347 1.00 0.00 24 THR A N 13
ATOM 6597 C CA . THR A 1 24 ? -7.505 1.513 2.364 1.00 0.00 24 THR A CA 13
ATOM 6598 C C . THR A 1 24 ? -6.169 1.105 1.755 1.00 0.00 24 THR A C 13
ATOM 6599 O O . THR A 1 24 ? -5.114 1.298 2.360 1.00 0.00 24 THR A O 13
ATOM 6610 N N . LEU A 1 25 ? -6.220 0.541 0.553 1.00 0.00 25 LEU A N 13
ATOM 6611 C CA . LEU A 1 25 ? -5.012 0.106 -0.140 1.00 0.00 25 LEU A CA 13
ATOM 6612 C C . LEU A 1 25 ? -4.161 1.303 -0.554 1.00 0.00 25 LEU A C 13
ATOM 6613 O O . LEU A 1 25 ? -2.932 1.249 -0.513 1.00 0.00 25 LEU A O 13
ATOM 6629 N N . LYS A 1 26 ? -4.823 2.384 -0.951 1.00 0.00 26 LYS A N 13
ATOM 6630 C CA . LYS A 1 26 ? -4.130 3.596 -1.369 1.00 0.00 26 LYS A CA 13
ATOM 6631 C C . LYS A 1 26 ? -3.277 4.154 -0.234 1.00 0.00 26 LYS A C 13
ATOM 6632 O O . LYS A 1 26 ? -2.080 4.388 -0.401 1.00 0.00 26 LYS A O 13
ATOM 6651 N N . SER A 1 27 ? -3.900 4.364 0.921 1.00 0.00 27 SER A N 13
ATOM 6652 C CA . SER A 1 27 ? -3.198 4.896 2.083 1.00 0.00 27 SER A CA 13
ATOM 6653 C C . SER A 1 27 ? -1.977 4.044 2.418 1.00 0.00 27 SER A C 13
ATOM 6654 O O . SER A 1 27 ? -0.971 4.550 2.916 1.00 0.00 27 SER A O 13
ATOM 6662 N N . HIS A 1 28 ? -2.074 2.748 2.140 1.00 0.00 28 HIS A N 13
ATOM 6663 C CA . HIS A 1 28 ? -0.977 1.825 2.410 1.00 0.00 28 HIS A CA 13
ATOM 6664 C C . HIS A 1 28 ? 0.113 1.951 1.350 1.00 0.00 28 HIS A C 13
ATOM 6665 O O . HIS A 1 28 ? 1.274 2.212 1.666 1.00 0.00 28 HIS A O 13
ATOM 6679 N N . LYS A 1 29 ? -0.268 1.763 0.091 1.00 0.00 29 LYS A N 13
ATOM 6680 C CA . LYS A 1 29 ? 0.676 1.856 -1.016 1.00 0.00 29 LYS A CA 13
ATOM 6681 C C . LYS A 1 29 ? 1.621 3.039 -0.828 1.00 0.00 29 LYS A C 13
ATOM 6682 O O . LYS A 1 29 ? 2.842 2.884 -0.868 1.00 0.00 29 LYS A O 13
ATOM 6701 N N . LEU A 1 30 ? 1.049 4.220 -0.622 1.00 0.00 30 LEU A N 13
ATOM 6702 C CA . LEU A 1 30 ? 1.840 5.430 -0.425 1.00 0.00 30 LEU A CA 13
ATOM 6703 C C . LEU A 1 30 ? 3.060 5.147 0.446 1.00 0.00 30 LEU A C 13
ATOM 6704 O O . LEU A 1 30 ? 4.160 5.624 0.166 1.00 0.00 30 LEU A O 13
ATOM 6720 N N . LEU A 1 31 ? 2.857 4.367 1.502 1.00 0.00 31 LEU A N 13
ATOM 6721 C CA . LEU A 1 31 ? 3.941 4.018 2.415 1.00 0.00 31 LEU A CA 13
ATOM 6722 C C . LEU A 1 31 ? 5.155 3.504 1.647 1.00 0.00 31 LEU A C 13
ATOM 6723 O O . LEU A 1 31 ? 6.286 3.918 1.904 1.00 0.00 31 LEU A O 13
ATOM 6739 N N . HIS A 1 32 ? 4.912 2.601 0.702 1.00 0.00 32 HIS A N 13
ATOM 6740 C CA . HIS A 1 32 ? 5.985 2.033 -0.106 1.00 0.00 32 HIS A CA 13
ATOM 6741 C C . HIS A 1 32 ? 6.887 3.131 -0.662 1.00 0.00 32 HIS A C 13
ATOM 6742 O O . HIS A 1 32 ? 8.111 2.997 -0.675 1.00 0.00 32 HIS A O 13
ATOM 6756 N N . THR A 1 33 ? 6.274 4.217 -1.121 1.00 0.00 33 THR A N 13
ATOM 6757 C CA . THR A 1 33 ? 7.021 5.337 -1.680 1.00 0.00 33 THR A CA 13
ATOM 6758 C C . THR A 1 33 ? 7.188 6.453 -0.655 1.00 0.00 33 THR A C 13
ATOM 6759 O O . THR A 1 33 ? 6.426 6.544 0.307 1.00 0.00 33 THR A O 13
ATOM 6770 N N . ALA A 1 34 ? 8.191 7.299 -0.866 1.00 0.00 34 ALA A N 13
ATOM 6771 C CA . ALA A 1 34 ? 8.457 8.410 0.039 1.00 0.00 34 ALA A CA 13
ATOM 6772 C C . ALA A 1 34 ? 7.792 9.691 -0.455 1.00 0.00 34 ALA A C 13
ATOM 6773 O O . ALA A 1 34 ? 8.392 10.765 -0.421 1.00 0.00 34 ALA A O 13
ATOM 6780 N N . ASP A 1 35 ? 6.551 9.569 -0.913 1.00 0.00 35 ASP A N 13
ATOM 6781 C CA . ASP A 1 35 ? 5.805 10.718 -1.414 1.00 0.00 35 ASP A CA 13
ATOM 6782 C C . ASP A 1 35 ? 5.822 11.860 -0.402 1.00 0.00 35 ASP A C 13
ATOM 6783 O O . ASP A 1 35 ? 6.165 12.993 -0.736 1.00 0.00 35 ASP A O 13
ATOM 6792 N N . GLY A 1 36 ? 5.449 11.552 0.837 1.00 0.00 36 GLY A N 13
ATOM 6793 C CA . GLY A 1 36 ? 5.428 12.563 1.877 1.00 0.00 36 GLY A CA 13
ATOM 6794 C C . GLY A 1 36 ? 6.161 12.123 3.129 1.00 0.00 36 GLY A C 13
ATOM 6795 O O . GLY A 1 36 ? 5.557 11.470 3.978 1.00 0.00 36 GLY A O 13
ATOM 6800 N N . GLY A 1 1 ? 4.563 -15.288 -14.763 1.00 0.00 1 GLY A N 14
ATOM 6801 C CA . GLY A 1 1 ? 5.017 -15.908 -13.531 1.00 0.00 1 GLY A CA 14
ATOM 6802 C C . GLY A 1 1 ? 3.959 -16.794 -12.904 1.00 0.00 1 GLY A C 14
ATOM 6803 O O . GLY A 1 1 ? 4.034 -18.019 -12.993 1.00 0.00 1 GLY A O 14
ATOM 6807 N N . SER A 1 2 ? 2.971 -16.173 -12.268 1.00 0.00 2 SER A N 14
ATOM 6808 C CA . SER A 1 2 ? 1.896 -16.915 -11.618 1.00 0.00 2 SER A CA 14
ATOM 6809 C C . SER A 1 2 ? 0.589 -16.765 -12.391 1.00 0.00 2 SER A C 14
ATOM 6810 O O . SER A 1 2 ? 0.401 -15.802 -13.135 1.00 0.00 2 SER A O 14
ATOM 6818 N N . SER A 1 3 ? -0.312 -17.725 -12.209 1.00 0.00 3 SER A N 14
ATOM 6819 C CA . SER A 1 3 ? -1.601 -17.703 -12.891 1.00 0.00 3 SER A CA 14
ATOM 6820 C C . SER A 1 3 ? -2.748 -17.755 -11.887 1.00 0.00 3 SER A C 14
ATOM 6821 O O . SER A 1 3 ? -2.842 -18.681 -11.082 1.00 0.00 3 SER A O 14
ATOM 6829 N N . GLY A 1 4 ? -3.621 -16.753 -11.942 1.00 0.00 4 GLY A N 14
ATOM 6830 C CA . GLY A 1 4 ? -4.750 -16.703 -11.033 1.00 0.00 4 GLY A CA 14
ATOM 6831 C C . GLY A 1 4 ? -5.880 -15.841 -11.559 1.00 0.00 4 GLY A C 14
ATOM 6832 O O . GLY A 1 4 ? -5.726 -15.151 -12.567 1.00 0.00 4 GLY A O 14
ATOM 6836 N N . SER A 1 5 ? -7.021 -15.881 -10.877 1.00 0.00 5 SER A N 14
ATOM 6837 C CA . SER A 1 5 ? -8.183 -15.101 -11.286 1.00 0.00 5 SER A CA 14
ATOM 6838 C C . SER A 1 5 ? -8.315 -13.838 -10.440 1.00 0.00 5 SER A C 14
ATOM 6839 O O . SER A 1 5 ? -9.411 -13.475 -10.013 1.00 0.00 5 SER A O 14
ATOM 6847 N N . SER A 1 6 ? -7.189 -13.173 -10.201 1.00 0.00 6 SER A N 14
ATOM 6848 C CA . SER A 1 6 ? -7.176 -11.953 -9.403 1.00 0.00 6 SER A CA 14
ATOM 6849 C C . SER A 1 6 ? -7.806 -10.795 -10.171 1.00 0.00 6 SER A C 14
ATOM 6850 O O . SER A 1 6 ? -8.135 -10.923 -11.350 1.00 0.00 6 SER A O 14
ATOM 6858 N N . GLY A 1 7 ? -7.972 -9.664 -9.493 1.00 0.00 7 GLY A N 14
ATOM 6859 C CA . GLY A 1 7 ? -8.562 -8.499 -10.126 1.00 0.00 7 GLY A CA 14
ATOM 6860 C C . GLY A 1 7 ? -9.636 -7.856 -9.270 1.00 0.00 7 GLY A C 14
ATOM 6861 O O . GLY A 1 7 ? -9.721 -6.630 -9.184 1.00 0.00 7 GLY A O 14
ATOM 6865 N N . LYS A 1 8 ? -10.460 -8.683 -8.637 1.00 0.00 8 LYS A N 14
ATOM 6866 C CA . LYS A 1 8 ? -11.535 -8.189 -7.784 1.00 0.00 8 LYS A CA 14
ATOM 6867 C C . LYS A 1 8 ? -10.979 -7.618 -6.484 1.00 0.00 8 LYS A C 14
ATOM 6868 O O . LYS A 1 8 ? -11.147 -6.434 -6.192 1.00 0.00 8 LYS A O 14
ATOM 6887 N N . THR A 1 9 ? -10.314 -8.467 -5.706 1.00 0.00 9 THR A N 14
ATOM 6888 C CA . THR A 1 9 ? -9.733 -8.047 -4.438 1.00 0.00 9 THR A CA 14
ATOM 6889 C C . THR A 1 9 ? -8.458 -7.240 -4.657 1.00 0.00 9 THR A C 14
ATOM 6890 O O . THR A 1 9 ? -7.556 -7.669 -5.377 1.00 0.00 9 THR A O 14
ATOM 6901 N N . HIS A 1 10 ? -8.390 -6.069 -4.032 1.00 0.00 10 HIS A N 14
ATOM 6902 C CA . HIS A 1 10 ? -7.224 -5.202 -4.159 1.00 0.00 10 HIS A CA 14
ATOM 6903 C C . HIS A 1 10 ? -6.001 -5.835 -3.501 1.00 0.00 10 HIS A C 14
ATOM 6904 O O . HIS A 1 10 ? -5.890 -5.867 -2.275 1.00 0.00 10 HIS A O 14
ATOM 6918 N N . LEU A 1 11 ? -5.088 -6.340 -4.323 1.00 0.00 11 LEU A N 14
ATOM 6919 C CA . LEU A 1 11 ? -3.874 -6.974 -3.822 1.00 0.00 11 LEU A CA 14
ATOM 6920 C C . LEU A 1 11 ? -2.647 -6.119 -4.127 1.00 0.00 11 LEU A C 14
ATOM 6921 O O . LEU A 1 11 ? -2.441 -5.694 -5.264 1.00 0.00 11 LEU A O 14
ATOM 6937 N N . CYS A 1 12 ? -1.835 -5.873 -3.104 1.00 0.00 12 CYS A N 14
ATOM 6938 C CA . CYS A 1 12 ? -0.628 -5.071 -3.262 1.00 0.00 12 CYS A CA 14
ATOM 6939 C C . CYS A 1 12 ? 0.494 -5.894 -3.889 1.00 0.00 12 CYS A C 14
ATOM 6940 O O . CYS A 1 12 ? 0.998 -6.839 -3.281 1.00 0.00 12 CYS A O 14
ATOM 6947 N N . ASP A 1 13 ? 0.879 -5.529 -5.106 1.00 0.00 13 ASP A N 14
ATOM 6948 C CA . ASP A 1 13 ? 1.942 -6.232 -5.815 1.00 0.00 13 ASP A CA 14
ATOM 6949 C C . ASP A 1 13 ? 3.311 -5.690 -5.418 1.00 0.00 13 ASP A C 14
ATOM 6950 O O . ASP A 1 13 ? 4.223 -5.616 -6.241 1.00 0.00 13 ASP A O 14
ATOM 6959 N N . MET A 1 14 ? 3.447 -5.311 -4.151 1.00 0.00 14 MET A N 14
ATOM 6960 C CA . MET A 1 14 ? 4.705 -4.776 -3.645 1.00 0.00 14 MET A CA 14
ATOM 6961 C C . MET A 1 14 ? 5.128 -5.496 -2.368 1.00 0.00 14 MET A C 14
ATOM 6962 O O . MET A 1 14 ? 6.311 -5.769 -2.160 1.00 0.00 14 MET A O 14
ATOM 6976 N N . CYS A 1 15 ? 4.155 -5.801 -1.517 1.00 0.00 15 CYS A N 14
ATOM 6977 C CA . CYS A 1 15 ? 4.426 -6.489 -0.260 1.00 0.00 15 CYS A CA 14
ATOM 6978 C C . CYS A 1 15 ? 3.645 -7.797 -0.177 1.00 0.00 15 CYS A C 14
ATOM 6979 O O . CYS A 1 15 ? 4.108 -8.773 0.413 1.00 0.00 15 CYS A O 14
ATOM 6986 N N . GLY A 1 16 ? 2.456 -7.810 -0.772 1.00 0.00 16 GLY A N 14
ATOM 6987 C CA . GLY A 1 16 ? 1.629 -9.002 -0.754 1.00 0.00 16 GLY A CA 14
ATOM 6988 C C . GLY A 1 16 ? 0.493 -8.905 0.245 1.00 0.00 16 GLY A C 14
ATOM 6989 O O . GLY A 1 16 ? 0.215 -9.857 0.975 1.00 0.00 16 GLY A O 14
ATOM 6993 N N . LYS A 1 17 ? -0.165 -7.752 0.279 1.00 0.00 17 LYS A N 14
ATOM 6994 C CA . LYS A 1 17 ? -1.278 -7.532 1.196 1.00 0.00 17 LYS A CA 14
ATOM 6995 C C . LYS A 1 17 ? -2.598 -7.439 0.437 1.00 0.00 17 LYS A C 14
ATOM 6996 O O . LYS A 1 17 ? -2.665 -6.850 -0.642 1.00 0.00 17 LYS A O 14
ATOM 7015 N N . LYS A 1 18 ? -3.646 -8.023 1.008 1.00 0.00 18 LYS A N 14
ATOM 7016 C CA . LYS A 1 18 ? -4.965 -8.004 0.387 1.00 0.00 18 LYS A CA 14
ATOM 7017 C C . LYS A 1 18 ? -5.889 -7.023 1.103 1.00 0.00 18 LYS A C 14
ATOM 7018 O O . LYS A 1 18 ? -5.945 -6.993 2.333 1.00 0.00 18 LYS A O 14
ATOM 7037 N N . PHE A 1 19 ? -6.613 -6.224 0.326 1.00 0.00 19 PHE A N 14
ATOM 7038 C CA . PHE A 1 19 ? -7.535 -5.243 0.887 1.00 0.00 19 PHE A CA 14
ATOM 7039 C C . PHE A 1 19 ? -8.923 -5.387 0.269 1.00 0.00 19 PHE A C 14
ATOM 7040 O O . PHE A 1 19 ? -9.074 -5.915 -0.833 1.00 0.00 19 PHE A O 14
ATOM 7057 N N . LYS A 1 20 ? -9.935 -4.914 0.988 1.00 0.00 20 LYS A N 14
ATOM 7058 C CA . LYS A 1 20 ? -11.312 -4.988 0.514 1.00 0.00 20 LYS A CA 14
ATOM 7059 C C . LYS A 1 20 ? -11.845 -3.600 0.171 1.00 0.00 20 LYS A C 14
ATOM 7060 O O . LYS A 1 20 ? -13.053 -3.366 0.195 1.00 0.00 20 LYS A O 14
ATOM 7079 N N . SER A 1 21 ? -10.936 -2.685 -0.148 1.00 0.00 21 SER A N 14
ATOM 7080 C CA . SER A 1 21 ? -11.315 -1.319 -0.493 1.00 0.00 21 SER A CA 14
ATOM 7081 C C . SER A 1 21 ? -10.180 -0.610 -1.226 1.00 0.00 21 SER A C 14
ATOM 7082 O O . SER A 1 21 ? -9.026 -1.034 -1.169 1.00 0.00 21 SER A O 14
ATOM 7090 N N . LYS A 1 22 ? -10.517 0.474 -1.916 1.00 0.00 22 LYS A N 14
ATOM 7091 C CA . LYS A 1 22 ? -9.529 1.246 -2.661 1.00 0.00 22 LYS A CA 14
ATOM 7092 C C . LYS A 1 22 ? -8.772 2.195 -1.738 1.00 0.00 22 LYS A C 14
ATOM 7093 O O . LYS A 1 22 ? -7.553 2.103 -1.602 1.00 0.00 22 LYS A O 14
ATOM 7112 N N . GLY A 1 23 ? -9.504 3.107 -1.105 1.00 0.00 23 GLY A N 14
ATOM 7113 C CA . GLY A 1 23 ? -8.884 4.059 -0.202 1.00 0.00 23 GLY A CA 14
ATOM 7114 C C . GLY A 1 23 ? -7.929 3.398 0.771 1.00 0.00 23 GLY A C 14
ATOM 7115 O O . GLY A 1 23 ? -6.831 3.900 1.015 1.00 0.00 23 GLY A O 14
ATOM 7119 N N . THR A 1 24 ? -8.348 2.268 1.333 1.00 0.00 24 THR A N 14
ATOM 7120 C CA . THR A 1 24 ? -7.523 1.538 2.288 1.00 0.00 24 THR A CA 14
ATOM 7121 C C . THR A 1 24 ? -6.197 1.121 1.663 1.00 0.00 24 THR A C 14
ATOM 7122 O O . THR A 1 24 ? -5.129 1.360 2.230 1.00 0.00 24 THR A O 14
ATOM 7133 N N . LEU A 1 25 ? -6.270 0.497 0.493 1.00 0.00 25 LEU A N 14
ATOM 7134 C CA . LEU A 1 25 ? -5.074 0.046 -0.210 1.00 0.00 25 LEU A CA 14
ATOM 7135 C C . LEU A 1 25 ? -4.211 1.232 -0.630 1.00 0.00 25 LEU A C 14
ATOM 7136 O O . LEU A 1 25 ? -2.982 1.171 -0.572 1.00 0.00 25 LEU A O 14
ATOM 7152 N N . LYS A 1 26 ? -4.861 2.310 -1.053 1.00 0.00 26 LYS A N 14
ATOM 7153 C CA . LYS A 1 26 ? -4.155 3.512 -1.480 1.00 0.00 26 LYS A CA 14
ATOM 7154 C C . LYS A 1 26 ? -3.327 4.092 -0.337 1.00 0.00 26 LYS A C 14
ATOM 7155 O O . LYS A 1 26 ? -2.115 4.269 -0.464 1.00 0.00 26 LYS A O 14
ATOM 7174 N N . SER A 1 27 ? -3.988 4.383 0.778 1.00 0.00 27 SER A N 14
ATOM 7175 C CA . SER A 1 27 ? -3.312 4.945 1.943 1.00 0.00 27 SER A CA 14
ATOM 7176 C C . SER A 1 27 ? -2.118 4.084 2.345 1.00 0.00 27 SER A C 14
ATOM 7177 O O . SER A 1 27 ? -1.137 4.583 2.897 1.00 0.00 27 SER A O 14
ATOM 7185 N N . HIS A 1 28 ? -2.209 2.788 2.064 1.00 0.00 28 HIS A N 14
ATOM 7186 C CA . HIS A 1 28 ? -1.137 1.857 2.396 1.00 0.00 28 HIS A CA 14
ATOM 7187 C C . HIS A 1 28 ? 0.008 1.967 1.393 1.00 0.00 28 HIS A C 14
ATOM 7188 O O . HIS A 1 28 ? 1.175 2.058 1.774 1.00 0.00 28 HIS A O 14
ATOM 7202 N N . LYS A 1 29 ? -0.334 1.957 0.109 1.00 0.00 29 LYS A N 14
ATOM 7203 C CA . LYS A 1 29 ? 0.663 2.056 -0.950 1.00 0.00 29 LYS A CA 14
ATOM 7204 C C . LYS A 1 29 ? 1.611 3.224 -0.697 1.00 0.00 29 LYS A C 14
ATOM 7205 O O . LYS A 1 29 ? 2.831 3.078 -0.789 1.00 0.00 29 LYS A O 14
ATOM 7224 N N . LEU A 1 30 ? 1.043 4.381 -0.377 1.00 0.00 30 LEU A N 14
ATOM 7225 C CA . LEU A 1 30 ? 1.838 5.575 -0.109 1.00 0.00 30 LEU A CA 14
ATOM 7226 C C . LEU A 1 30 ? 3.089 5.228 0.692 1.00 0.00 30 LEU A C 14
ATOM 7227 O O . LEU A 1 30 ? 4.163 5.783 0.458 1.00 0.00 30 LEU A O 14
ATOM 7243 N N . LEU A 1 31 ? 2.943 4.305 1.637 1.00 0.00 31 LEU A N 14
ATOM 7244 C CA . LEU A 1 31 ? 4.061 3.882 2.472 1.00 0.00 31 LEU A CA 14
ATOM 7245 C C . LEU A 1 31 ? 5.238 3.425 1.616 1.00 0.00 31 LEU A C 14
ATOM 7246 O O . LEU A 1 31 ? 6.385 3.794 1.870 1.00 0.00 31 LEU A O 14
ATOM 7262 N N . HIS A 1 32 ? 4.946 2.621 0.598 1.00 0.00 32 HIS A N 14
ATOM 7263 C CA . HIS A 1 32 ? 5.980 2.116 -0.298 1.00 0.00 32 HIS A CA 14
ATOM 7264 C C . HIS A 1 32 ? 6.707 3.265 -0.990 1.00 0.00 32 HIS A C 14
ATOM 7265 O O . HIS A 1 32 ? 7.937 3.299 -1.033 1.00 0.00 32 HIS A O 14
ATOM 7279 N N . THR A 1 33 ? 5.939 4.204 -1.533 1.00 0.00 33 THR A N 14
ATOM 7280 C CA . THR A 1 33 ? 6.510 5.353 -2.224 1.00 0.00 33 THR A CA 14
ATOM 7281 C C . THR A 1 33 ? 7.089 6.358 -1.235 1.00 0.00 33 THR A C 14
ATOM 7282 O O . THR A 1 33 ? 6.357 6.977 -0.464 1.00 0.00 33 THR A O 14
ATOM 7293 N N . ALA A 1 34 ? 8.409 6.516 -1.264 1.00 0.00 34 ALA A N 14
ATOM 7294 C CA . ALA A 1 34 ? 9.086 7.449 -0.372 1.00 0.00 34 ALA A CA 14
ATOM 7295 C C . ALA A 1 34 ? 8.590 8.874 -0.588 1.00 0.00 34 ALA A C 14
ATOM 7296 O O . ALA A 1 34 ? 8.509 9.348 -1.722 1.00 0.00 34 ALA A O 14
ATOM 7303 N N . ASP A 1 35 ? 8.260 9.553 0.505 1.00 0.00 35 ASP A N 14
ATOM 7304 C CA . ASP A 1 35 ? 7.772 10.925 0.434 1.00 0.00 35 ASP A CA 14
ATOM 7305 C C . ASP A 1 35 ? 8.459 11.801 1.477 1.00 0.00 35 ASP A C 14
ATOM 7306 O O . ASP A 1 35 ? 8.846 11.325 2.544 1.00 0.00 35 ASP A O 14
ATOM 7315 N N . GLY A 1 36 ? 8.609 13.083 1.160 1.00 0.00 36 GLY A N 14
ATOM 7316 C CA . GLY A 1 36 ? 9.252 14.004 2.080 1.00 0.00 36 GLY A CA 14
ATOM 7317 C C . GLY A 1 36 ? 8.809 13.795 3.514 1.00 0.00 36 GLY A C 14
ATOM 7318 O O . GLY A 1 36 ? 8.462 14.767 4.182 1.00 0.00 36 GLY A O 14
ATOM 7323 N N . GLY A 1 1 ? -5.926 -21.730 -16.076 1.00 0.00 1 GLY A N 15
ATOM 7324 C CA . GLY A 1 1 ? -6.046 -22.818 -15.123 1.00 0.00 1 GLY A CA 15
ATOM 7325 C C . GLY A 1 1 ? -5.083 -22.679 -13.961 1.00 0.00 1 GLY A C 15
ATOM 7326 O O . GLY A 1 1 ? -4.204 -23.520 -13.770 1.00 0.00 1 GLY A O 15
ATOM 7330 N N . SER A 1 2 ? -5.247 -21.615 -13.182 1.00 0.00 2 SER A N 15
ATOM 7331 C CA . SER A 1 2 ? -4.382 -21.366 -12.035 1.00 0.00 2 SER A CA 15
ATOM 7332 C C . SER A 1 2 ? -5.114 -20.561 -10.966 1.00 0.00 2 SER A C 15
ATOM 7333 O O . SER A 1 2 ? -5.609 -19.465 -11.229 1.00 0.00 2 SER A O 15
ATOM 7341 N N . SER A 1 3 ? -5.180 -21.113 -9.759 1.00 0.00 3 SER A N 15
ATOM 7342 C CA . SER A 1 3 ? -5.855 -20.450 -8.650 1.00 0.00 3 SER A CA 15
ATOM 7343 C C . SER A 1 3 ? -5.091 -19.203 -8.217 1.00 0.00 3 SER A C 15
ATOM 7344 O O . SER A 1 3 ? -3.867 -19.143 -8.321 1.00 0.00 3 SER A O 15
ATOM 7352 N N . GLY A 1 4 ? -5.825 -18.206 -7.730 1.00 0.00 4 GLY A N 15
ATOM 7353 C CA . GLY A 1 4 ? -5.201 -16.973 -7.288 1.00 0.00 4 GLY A CA 15
ATOM 7354 C C . GLY A 1 4 ? -6.143 -16.105 -6.477 1.00 0.00 4 GLY A C 15
ATOM 7355 O O . GLY A 1 4 ? -5.777 -15.607 -5.413 1.00 0.00 4 GLY A O 15
ATOM 7359 N N . SER A 1 5 ? -7.358 -15.921 -6.982 1.00 0.00 5 SER A N 15
ATOM 7360 C CA . SER A 1 5 ? -8.354 -15.103 -6.300 1.00 0.00 5 SER A CA 15
ATOM 7361 C C . SER A 1 5 ? -9.767 -15.547 -6.666 1.00 0.00 5 SER A C 15
ATOM 7362 O O . SER A 1 5 ? -9.958 -16.368 -7.564 1.00 0.00 5 SER A O 15
ATOM 7370 N N . SER A 1 6 ? -10.753 -14.999 -5.965 1.00 0.00 6 SER A N 15
ATOM 7371 C CA . SER A 1 6 ? -12.149 -15.341 -6.212 1.00 0.00 6 SER A CA 15
ATOM 7372 C C . SER A 1 6 ? -12.854 -14.227 -6.979 1.00 0.00 6 SER A C 15
ATOM 7373 O O . SER A 1 6 ? -13.450 -14.461 -8.029 1.00 0.00 6 SER A O 15
ATOM 7381 N N . GLY A 1 7 ? -12.781 -13.011 -6.444 1.00 0.00 7 GLY A N 15
ATOM 7382 C CA . GLY A 1 7 ? -13.416 -11.877 -7.090 1.00 0.00 7 GLY A CA 15
ATOM 7383 C C . GLY A 1 7 ? -12.433 -10.770 -7.415 1.00 0.00 7 GLY A C 15
ATOM 7384 O O . GLY A 1 7 ? -11.349 -11.026 -7.941 1.00 0.00 7 GLY A O 15
ATOM 7388 N N . LYS A 1 8 ? -12.811 -9.535 -7.104 1.00 0.00 8 LYS A N 15
ATOM 7389 C CA . LYS A 1 8 ? -11.956 -8.384 -7.366 1.00 0.00 8 LYS A CA 15
ATOM 7390 C C . LYS A 1 8 ? -11.487 -7.746 -6.063 1.00 0.00 8 LYS A C 15
ATOM 7391 O O . LYS A 1 8 ? -12.040 -6.740 -5.616 1.00 0.00 8 LYS A O 15
ATOM 7410 N N . THR A 1 9 ? -10.461 -8.336 -5.456 1.00 0.00 9 THR A N 15
ATOM 7411 C CA . THR A 1 9 ? -9.917 -7.825 -4.204 1.00 0.00 9 THR A CA 15
ATOM 7412 C C . THR A 1 9 ? -8.611 -7.075 -4.437 1.00 0.00 9 THR A C 15
ATOM 7413 O O . THR A 1 9 ? -7.656 -7.627 -4.984 1.00 0.00 9 THR A O 15
ATOM 7424 N N . HIS A 1 10 ? -8.575 -5.814 -4.019 1.00 0.00 10 HIS A N 15
ATOM 7425 C CA . HIS A 1 10 ? -7.384 -4.988 -4.182 1.00 0.00 10 HIS A CA 15
ATOM 7426 C C . HIS A 1 10 ? -6.169 -5.654 -3.542 1.00 0.00 10 HIS A C 15
ATOM 7427 O O . HIS A 1 10 ? -6.095 -5.790 -2.320 1.00 0.00 10 HIS A O 15
ATOM 7441 N N . LEU A 1 11 ? -5.221 -6.068 -4.374 1.00 0.00 11 LEU A N 15
ATOM 7442 C CA . LEU A 1 11 ? -4.009 -6.721 -3.890 1.00 0.00 11 LEU A CA 15
ATOM 7443 C C . LEU A 1 11 ? -2.779 -5.865 -4.172 1.00 0.00 11 LEU A C 15
ATOM 7444 O O . LEU A 1 11 ? -2.656 -5.270 -5.243 1.00 0.00 11 LEU A O 15
ATOM 7460 N N . CYS A 1 12 ? -1.869 -5.809 -3.205 1.00 0.00 12 CYS A N 15
ATOM 7461 C CA . CYS A 1 12 ? -0.647 -5.027 -3.349 1.00 0.00 12 CYS A CA 15
ATOM 7462 C C . CYS A 1 12 ? 0.477 -5.878 -3.935 1.00 0.00 12 CYS A C 15
ATOM 7463 O O . CYS A 1 12 ? 0.808 -6.937 -3.404 1.00 0.00 12 CYS A O 15
ATOM 7470 N N . ASP A 1 13 ? 1.058 -5.405 -5.032 1.00 0.00 13 ASP A N 15
ATOM 7471 C CA . ASP A 1 13 ? 2.145 -6.121 -5.690 1.00 0.00 13 ASP A CA 15
ATOM 7472 C C . ASP A 1 13 ? 3.494 -5.714 -5.107 1.00 0.00 13 ASP A C 15
ATOM 7473 O O . ASP A 1 13 ? 4.541 -6.185 -5.551 1.00 0.00 13 ASP A O 15
ATOM 7482 N N . MET A 1 14 ? 3.462 -4.836 -4.110 1.00 0.00 14 MET A N 15
ATOM 7483 C CA . MET A 1 14 ? 4.683 -4.366 -3.465 1.00 0.00 14 MET A CA 15
ATOM 7484 C C . MET A 1 14 ? 5.090 -5.296 -2.327 1.00 0.00 14 MET A C 15
ATOM 7485 O O . MET A 1 14 ? 6.249 -5.699 -2.225 1.00 0.00 14 MET A O 15
ATOM 7499 N N . CYS A 1 15 ? 4.129 -5.633 -1.473 1.00 0.00 15 CYS A N 15
ATOM 7500 C CA . CYS A 1 15 ? 4.387 -6.515 -0.341 1.00 0.00 15 CYS A CA 15
ATOM 7501 C C . CYS A 1 15 ? 3.522 -7.770 -0.421 1.00 0.00 15 CYS A C 15
ATOM 7502 O O . CYS A 1 15 ? 3.896 -8.828 0.083 1.00 0.00 15 CYS A O 15
ATOM 7509 N N . GLY A 1 16 ? 2.362 -7.643 -1.059 1.00 0.00 16 GLY A N 15
ATOM 7510 C CA . GLY A 1 16 ? 1.463 -8.773 -1.194 1.00 0.00 16 GLY A CA 15
ATOM 7511 C C . GLY A 1 16 ? 0.300 -8.709 -0.223 1.00 0.00 16 GLY A C 15
ATOM 7512 O O . GLY A 1 16 ? -0.273 -9.736 0.140 1.00 0.00 16 GLY A O 15
ATOM 7516 N N . LYS A 1 17 ? -0.048 -7.498 0.201 1.00 0.00 17 LYS A N 15
ATOM 7517 C CA . LYS A 1 17 ? -1.148 -7.302 1.136 1.00 0.00 17 LYS A CA 15
ATOM 7518 C C . LYS A 1 17 ? -2.477 -7.182 0.396 1.00 0.00 17 LYS A C 15
ATOM 7519 O O . LYS A 1 17 ? -2.551 -6.577 -0.674 1.00 0.00 17 LYS A O 15
ATOM 7538 N N . LYS A 1 18 ? -3.525 -7.761 0.973 1.00 0.00 18 LYS A N 15
ATOM 7539 C CA . LYS A 1 18 ? -4.852 -7.717 0.370 1.00 0.00 18 LYS A CA 15
ATOM 7540 C C . LYS A 1 18 ? -5.753 -6.733 1.109 1.00 0.00 18 LYS A C 15
ATOM 7541 O O . LYS A 1 18 ? -5.705 -6.633 2.335 1.00 0.00 18 LYS A O 15
ATOM 7560 N N . PHE A 1 19 ? -6.574 -6.009 0.355 1.00 0.00 19 PHE A N 15
ATOM 7561 C CA . PHE A 1 19 ? -7.486 -5.033 0.939 1.00 0.00 19 PHE A CA 15
ATOM 7562 C C . PHE A 1 19 ? -8.893 -5.194 0.370 1.00 0.00 19 PHE A C 15
ATOM 7563 O O . PHE A 1 19 ? -9.070 -5.665 -0.754 1.00 0.00 19 PHE A O 15
ATOM 7580 N N . LYS A 1 20 ? -9.891 -4.801 1.153 1.00 0.00 20 LYS A N 15
ATOM 7581 C CA . LYS A 1 20 ? -11.282 -4.900 0.729 1.00 0.00 20 LYS A CA 15
ATOM 7582 C C . LYS A 1 20 ? -11.638 -3.775 -0.237 1.00 0.00 20 LYS A C 15
ATOM 7583 O O . LYS A 1 20 ? -12.284 -4.004 -1.260 1.00 0.00 20 LYS A O 15
ATOM 7602 N N . SER A 1 21 ? -11.212 -2.560 0.093 1.00 0.00 21 SER A N 15
ATOM 7603 C CA . SER A 1 21 ? -11.488 -1.400 -0.746 1.00 0.00 21 SER A CA 15
ATOM 7604 C C . SER A 1 21 ? -10.192 -0.789 -1.272 1.00 0.00 21 SER A C 15
ATOM 7605 O O . SER A 1 21 ? -9.099 -1.144 -0.828 1.00 0.00 21 SER A O 15
ATOM 7613 N N . LYS A 1 22 ? -10.322 0.131 -2.221 1.00 0.00 22 LYS A N 15
ATOM 7614 C CA . LYS A 1 22 ? -9.164 0.794 -2.809 1.00 0.00 22 LYS A CA 15
ATOM 7615 C C . LYS A 1 22 ? -8.561 1.801 -1.835 1.00 0.00 22 LYS A C 15
ATOM 7616 O O . LYS A 1 22 ? -7.406 1.673 -1.430 1.00 0.00 22 LYS A O 15
ATOM 7635 N N . GLY A 1 23 ? -9.352 2.803 -1.462 1.00 0.00 23 GLY A N 15
ATOM 7636 C CA . GLY A 1 23 ? -8.878 3.817 -0.538 1.00 0.00 23 GLY A CA 15
ATOM 7637 C C . GLY A 1 23 ? -8.000 3.241 0.555 1.00 0.00 23 GLY A C 15
ATOM 7638 O O . GLY A 1 23 ? -6.890 3.719 0.788 1.00 0.00 23 GLY A O 15
ATOM 7642 N N . THR A 1 24 ? -8.499 2.209 1.230 1.00 0.00 24 THR A N 15
ATOM 7643 C CA . THR A 1 24 ? -7.753 1.569 2.307 1.00 0.00 24 THR A CA 15
ATOM 7644 C C . THR A 1 24 ? -6.370 1.136 1.836 1.00 0.00 24 THR A C 15
ATOM 7645 O O . THR A 1 24 ? -5.371 1.360 2.521 1.00 0.00 24 THR A O 15
ATOM 7656 N N . LEU A 1 25 ? -6.317 0.515 0.662 1.00 0.00 25 LEU A N 15
ATOM 7657 C CA . LEU A 1 25 ? -5.054 0.051 0.098 1.00 0.00 25 LEU A CA 15
ATOM 7658 C C . LEU A 1 25 ? -4.182 1.228 -0.325 1.00 0.00 25 LEU A C 15
ATOM 7659 O O . LEU A 1 25 ? -2.957 1.180 -0.212 1.00 0.00 25 LEU A O 15
ATOM 7675 N N . LYS A 1 26 ? -4.821 2.287 -0.812 1.00 0.00 26 LYS A N 15
ATOM 7676 C CA . LYS A 1 26 ? -4.104 3.479 -1.250 1.00 0.00 26 LYS A CA 15
ATOM 7677 C C . LYS A 1 26 ? -3.274 4.063 -0.111 1.00 0.00 26 LYS A C 15
ATOM 7678 O O . LYS A 1 26 ? -2.070 4.277 -0.255 1.00 0.00 26 LYS A O 15
ATOM 7697 N N . SER A 1 27 ? -3.924 4.317 1.020 1.00 0.00 27 SER A N 15
ATOM 7698 C CA . SER A 1 27 ? -3.245 4.879 2.182 1.00 0.00 27 SER A CA 15
ATOM 7699 C C . SER A 1 27 ? -2.087 3.987 2.618 1.00 0.00 27 SER A C 15
ATOM 7700 O O . SER A 1 27 ? -1.223 4.405 3.390 1.00 0.00 27 SER A O 15
ATOM 7708 N N . HIS A 1 28 ? -2.076 2.755 2.118 1.00 0.00 28 HIS A N 15
ATOM 7709 C CA . HIS A 1 28 ? -1.023 1.803 2.455 1.00 0.00 28 HIS A CA 15
ATOM 7710 C C . HIS A 1 28 ? 0.096 1.841 1.418 1.00 0.00 28 HIS A C 15
ATOM 7711 O O . HIS A 1 28 ? 1.276 1.894 1.765 1.00 0.00 28 HIS A O 15
ATOM 7725 N N . LYS A 1 29 ? -0.283 1.813 0.145 1.00 0.00 29 LYS A N 15
ATOM 7726 C CA . LYS A 1 29 ? 0.687 1.844 -0.943 1.00 0.00 29 LYS A CA 15
ATOM 7727 C C . LYS A 1 29 ? 1.573 3.082 -0.847 1.00 0.00 29 LYS A C 15
ATOM 7728 O O . LYS A 1 29 ? 2.777 3.018 -1.097 1.00 0.00 29 LYS A O 15
ATOM 7747 N N . LEU A 1 30 ? 0.970 4.208 -0.482 1.00 0.00 30 LEU A N 15
ATOM 7748 C CA . LEU A 1 30 ? 1.704 5.462 -0.351 1.00 0.00 30 LEU A CA 15
ATOM 7749 C C . LEU A 1 30 ? 2.979 5.263 0.463 1.00 0.00 30 LEU A C 15
ATOM 7750 O O . LEU A 1 30 ? 4.016 5.860 0.169 1.00 0.00 30 LEU A O 15
ATOM 7766 N N . LEU A 1 31 ? 2.896 4.420 1.487 1.00 0.00 31 LEU A N 15
ATOM 7767 C CA . LEU A 1 31 ? 4.043 4.141 2.343 1.00 0.00 31 LEU A CA 15
ATOM 7768 C C . LEU A 1 31 ? 5.202 3.570 1.531 1.00 0.00 31 LEU A C 15
ATOM 7769 O O . LEU A 1 31 ? 6.356 3.956 1.720 1.00 0.00 31 LEU A O 15
ATOM 7785 N N . HIS A 1 32 ? 4.886 2.649 0.626 1.00 0.00 32 HIS A N 15
ATOM 7786 C CA . HIS A 1 32 ? 5.901 2.027 -0.217 1.00 0.00 32 HIS A CA 15
ATOM 7787 C C . HIS A 1 32 ? 6.702 3.083 -0.972 1.00 0.00 32 HIS A C 15
ATOM 7788 O O . HIS A 1 32 ? 7.934 3.062 -0.971 1.00 0.00 32 HIS A O 15
ATOM 7802 N N . THR A 1 33 ? 5.996 4.005 -1.619 1.00 0.00 33 THR A N 15
ATOM 7803 C CA . THR A 1 33 ? 6.641 5.067 -2.380 1.00 0.00 33 THR A CA 15
ATOM 7804 C C . THR A 1 33 ? 7.330 6.065 -1.456 1.00 0.00 33 THR A C 15
ATOM 7805 O O . THR A 1 33 ? 8.389 6.600 -1.784 1.00 0.00 33 THR A O 15
ATOM 7816 N N . ALA A 1 34 ? 6.724 6.309 -0.299 1.00 0.00 34 ALA A N 15
ATOM 7817 C CA . ALA A 1 34 ? 7.282 7.240 0.674 1.00 0.00 34 ALA A CA 15
ATOM 7818 C C . ALA A 1 34 ? 7.409 8.641 0.084 1.00 0.00 34 ALA A C 15
ATOM 7819 O O . ALA A 1 34 ? 8.432 9.304 0.249 1.00 0.00 34 ALA A O 15
ATOM 7826 N N . ASP A 1 35 ? 6.363 9.084 -0.605 1.00 0.00 35 ASP A N 15
ATOM 7827 C CA . ASP A 1 35 ? 6.357 10.406 -1.220 1.00 0.00 35 ASP A CA 15
ATOM 7828 C C . ASP A 1 35 ? 5.602 11.407 -0.351 1.00 0.00 35 ASP A C 15
ATOM 7829 O O . ASP A 1 35 ? 6.075 12.516 -0.109 1.00 0.00 35 ASP A O 15
ATOM 7838 N N . GLY A 1 36 ? 4.423 11.006 0.116 1.00 0.00 36 GLY A N 15
ATOM 7839 C CA . GLY A 1 36 ? 3.620 11.879 0.953 1.00 0.00 36 GLY A CA 15
ATOM 7840 C C . GLY A 1 36 ? 4.129 11.945 2.379 1.00 0.00 36 GLY A C 15
ATOM 7841 O O . GLY A 1 36 ? 3.621 12.747 3.160 1.00 0.00 36 GLY A O 15
ATOM 7846 N N . GLY A 1 1 ? -12.213 -18.377 -17.994 1.00 0.00 1 GLY A N 16
ATOM 7847 C CA . GLY A 1 1 ? -12.257 -17.757 -16.682 1.00 0.00 1 GLY A CA 16
ATOM 7848 C C . GLY A 1 1 ? -13.111 -16.506 -16.660 1.00 0.00 1 GLY A C 16
ATOM 7849 O O . GLY A 1 1 ? -12.604 -15.403 -16.459 1.00 0.00 1 GLY A O 16
ATOM 7853 N N . SER A 1 2 ? -14.413 -16.676 -16.871 1.00 0.00 2 SER A N 16
ATOM 7854 C CA . SER A 1 2 ? -15.339 -15.550 -16.880 1.00 0.00 2 SER A CA 16
ATOM 7855 C C . SER A 1 2 ? -16.568 -15.850 -16.027 1.00 0.00 2 SER A C 16
ATOM 7856 O O . SER A 1 2 ? -17.289 -16.816 -16.276 1.00 0.00 2 SER A O 16
ATOM 7864 N N . SER A 1 3 ? -16.799 -15.015 -15.019 1.00 0.00 3 SER A N 16
ATOM 7865 C CA . SER A 1 3 ? -17.937 -15.192 -14.125 1.00 0.00 3 SER A CA 16
ATOM 7866 C C . SER A 1 3 ? -18.257 -13.895 -13.389 1.00 0.00 3 SER A C 16
ATOM 7867 O O . SER A 1 3 ? -17.489 -12.935 -13.436 1.00 0.00 3 SER A O 16
ATOM 7875 N N . GLY A 1 4 ? -19.399 -13.873 -12.709 1.00 0.00 4 GLY A N 16
ATOM 7876 C CA . GLY A 1 4 ? -19.802 -12.690 -11.972 1.00 0.00 4 GLY A CA 16
ATOM 7877 C C . GLY A 1 4 ? -19.413 -12.756 -10.509 1.00 0.00 4 GLY A C 16
ATOM 7878 O O . GLY A 1 4 ? -20.173 -12.335 -9.637 1.00 0.00 4 GLY A O 16
ATOM 7882 N N . SER A 1 5 ? -18.225 -13.289 -10.238 1.00 0.00 5 SER A N 16
ATOM 7883 C CA . SER A 1 5 ? -17.738 -13.414 -8.869 1.00 0.00 5 SER A CA 16
ATOM 7884 C C . SER A 1 5 ? -17.217 -12.077 -8.353 1.00 0.00 5 SER A C 16
ATOM 7885 O O . SER A 1 5 ? -16.199 -11.571 -8.825 1.00 0.00 5 SER A O 16
ATOM 7893 N N . SER A 1 6 ? -17.923 -11.509 -7.381 1.00 0.00 6 SER A N 16
ATOM 7894 C CA . SER A 1 6 ? -17.535 -10.228 -6.802 1.00 0.00 6 SER A CA 16
ATOM 7895 C C . SER A 1 6 ? -16.510 -10.422 -5.689 1.00 0.00 6 SER A C 16
ATOM 7896 O O . SER A 1 6 ? -16.866 -10.553 -4.518 1.00 0.00 6 SER A O 16
ATOM 7904 N N . GLY A 1 7 ? -15.235 -10.441 -6.064 1.00 0.00 7 GLY A N 16
ATOM 7905 C CA . GLY A 1 7 ? -14.177 -10.621 -5.087 1.00 0.00 7 GLY A CA 16
ATOM 7906 C C . GLY A 1 7 ? -12.838 -10.112 -5.583 1.00 0.00 7 GLY A C 16
ATOM 7907 O O . GLY A 1 7 ? -11.815 -10.780 -5.429 1.00 0.00 7 GLY A O 16
ATOM 7911 N N . LYS A 1 8 ? -12.842 -8.926 -6.182 1.00 0.00 8 LYS A N 16
ATOM 7912 C CA . LYS A 1 8 ? -11.619 -8.327 -6.703 1.00 0.00 8 LYS A CA 16
ATOM 7913 C C . LYS A 1 8 ? -10.858 -7.598 -5.601 1.00 0.00 8 LYS A C 16
ATOM 7914 O O . LYS A 1 8 ? -10.434 -6.455 -5.776 1.00 0.00 8 LYS A O 16
ATOM 7933 N N . THR A 1 9 ? -10.686 -8.266 -4.465 1.00 0.00 9 THR A N 16
ATOM 7934 C CA . THR A 1 9 ? -9.975 -7.682 -3.334 1.00 0.00 9 THR A CA 16
ATOM 7935 C C . THR A 1 9 ? -8.705 -6.974 -3.790 1.00 0.00 9 THR A C 16
ATOM 7936 O O . THR A 1 9 ? -7.752 -7.613 -4.239 1.00 0.00 9 THR A O 16
ATOM 7947 N N . HIS A 1 10 ? -8.696 -5.650 -3.672 1.00 0.00 10 HIS A N 16
ATOM 7948 C CA . HIS A 1 10 ? -7.541 -4.854 -4.071 1.00 0.00 10 HIS A CA 16
ATOM 7949 C C . HIS A 1 10 ? -6.269 -5.372 -3.407 1.00 0.00 10 HIS A C 16
ATOM 7950 O O . HIS A 1 10 ? -6.033 -5.134 -2.222 1.00 0.00 10 HIS A O 16
ATOM 7964 N N . LEU A 1 11 ? -5.452 -6.082 -4.177 1.00 0.00 11 LEU A N 16
ATOM 7965 C CA . LEU A 1 11 ? -4.203 -6.635 -3.664 1.00 0.00 11 LEU A CA 16
ATOM 7966 C C . LEU A 1 11 ? -3.024 -5.732 -4.010 1.00 0.00 11 LEU A C 16
ATOM 7967 O O . LEU A 1 11 ? -3.022 -5.066 -5.046 1.00 0.00 11 LEU A O 16
ATOM 7983 N N . CYS A 1 12 ? -2.023 -5.714 -3.137 1.00 0.00 12 CYS A N 16
ATOM 7984 C CA . CYS A 1 12 ? -0.836 -4.895 -3.350 1.00 0.00 12 CYS A CA 16
ATOM 7985 C C . CYS A 1 12 ? 0.271 -5.703 -4.021 1.00 0.00 12 CYS A C 16
ATOM 7986 O O . CYS A 1 12 ? 0.782 -6.667 -3.451 1.00 0.00 12 CYS A O 16
ATOM 7993 N N . ASP A 1 13 ? 0.635 -5.304 -5.235 1.00 0.00 13 ASP A N 16
ATOM 7994 C CA . ASP A 1 13 ? 1.682 -5.990 -5.983 1.00 0.00 13 ASP A CA 16
ATOM 7995 C C . ASP A 1 13 ? 3.059 -5.456 -5.605 1.00 0.00 13 ASP A C 16
ATOM 7996 O O . ASP A 1 13 ? 3.968 -5.415 -6.434 1.00 0.00 13 ASP A O 16
ATOM 8005 N N . MET A 1 14 ? 3.205 -5.046 -4.349 1.00 0.00 14 MET A N 16
ATOM 8006 C CA . MET A 1 14 ? 4.473 -4.514 -3.862 1.00 0.00 14 MET A CA 16
ATOM 8007 C C . MET A 1 14 ? 4.964 -5.301 -2.652 1.00 0.00 14 MET A C 16
ATOM 8008 O O . MET A 1 14 ? 6.159 -5.559 -2.509 1.00 0.00 14 MET A O 16
ATOM 8022 N N . CYS A 1 15 ? 4.034 -5.681 -1.782 1.00 0.00 15 CYS A N 16
ATOM 8023 C CA . CYS A 1 15 ? 4.371 -6.439 -0.583 1.00 0.00 15 CYS A CA 16
ATOM 8024 C C . CYS A 1 15 ? 3.549 -7.721 -0.500 1.00 0.00 15 CYS A C 16
ATOM 8025 O O . CYS A 1 15 ? 4.006 -8.732 0.032 1.00 0.00 15 CYS A O 16
ATOM 8032 N N . GLY A 1 16 ? 2.331 -7.672 -1.032 1.00 0.00 16 GLY A N 16
ATOM 8033 C CA . GLY A 1 16 ? 1.463 -8.835 -1.008 1.00 0.00 16 GLY A CA 16
ATOM 8034 C C . GLY A 1 16 ? 0.361 -8.715 0.025 1.00 0.00 16 GLY A C 16
ATOM 8035 O O . GLY A 1 16 ? 0.071 -9.668 0.749 1.00 0.00 16 GLY A O 16
ATOM 8039 N N . LYS A 1 17 ? -0.256 -7.540 0.096 1.00 0.00 17 LYS A N 16
ATOM 8040 C CA . LYS A 1 17 ? -1.333 -7.297 1.048 1.00 0.00 17 LYS A CA 16
ATOM 8041 C C . LYS A 1 17 ? -2.675 -7.178 0.333 1.00 0.00 17 LYS A C 16
ATOM 8042 O O . LYS A 1 17 ? -2.788 -6.500 -0.688 1.00 0.00 17 LYS A O 16
ATOM 8061 N N . LYS A 1 18 ? -3.691 -7.841 0.876 1.00 0.00 18 LYS A N 16
ATOM 8062 C CA . LYS A 1 18 ? -5.027 -7.807 0.292 1.00 0.00 18 LYS A CA 16
ATOM 8063 C C . LYS A 1 18 ? -5.906 -6.783 1.003 1.00 0.00 18 LYS A C 16
ATOM 8064 O O . LYS A 1 18 ? -5.953 -6.737 2.232 1.00 0.00 18 LYS A O 16
ATOM 8083 N N . PHE A 1 19 ? -6.602 -5.964 0.221 1.00 0.00 19 PHE A N 16
ATOM 8084 C CA . PHE A 1 19 ? -7.480 -4.940 0.776 1.00 0.00 19 PHE A CA 16
ATOM 8085 C C . PHE A 1 19 ? -8.888 -5.063 0.202 1.00 0.00 19 PHE A C 16
ATOM 8086 O O . PHE A 1 19 ? -9.068 -5.228 -1.004 1.00 0.00 19 PHE A O 16
ATOM 8103 N N . LYS A 1 20 ? -9.886 -4.981 1.076 1.00 0.00 20 LYS A N 16
ATOM 8104 C CA . LYS A 1 20 ? -11.279 -5.081 0.659 1.00 0.00 20 LYS A CA 16
ATOM 8105 C C . LYS A 1 20 ? -11.651 -3.936 -0.277 1.00 0.00 20 LYS A C 16
ATOM 8106 O O . LYS A 1 20 ? -12.366 -4.132 -1.260 1.00 0.00 20 LYS A O 16
ATOM 8125 N N . SER A 1 21 ? -11.160 -2.741 0.033 1.00 0.00 21 SER A N 16
ATOM 8126 C CA . SER A 1 21 ? -11.443 -1.563 -0.779 1.00 0.00 21 SER A CA 16
ATOM 8127 C C . SER A 1 21 ? -10.154 -0.968 -1.340 1.00 0.00 21 SER A C 16
ATOM 8128 O O . SER A 1 21 ? -9.058 -1.285 -0.879 1.00 0.00 21 SER A O 16
ATOM 8136 N N . LYS A 1 22 ? -10.296 -0.104 -2.339 1.00 0.00 22 LYS A N 16
ATOM 8137 C CA . LYS A 1 22 ? -9.145 0.538 -2.964 1.00 0.00 22 LYS A CA 16
ATOM 8138 C C . LYS A 1 22 ? -8.647 1.705 -2.117 1.00 0.00 22 LYS A C 16
ATOM 8139 O O . LYS A 1 22 ? -7.470 2.060 -2.163 1.00 0.00 22 LYS A O 16
ATOM 8158 N N . GLY A 1 23 ? -9.551 2.298 -1.343 1.00 0.00 23 GLY A N 16
ATOM 8159 C CA . GLY A 1 23 ? -9.183 3.417 -0.496 1.00 0.00 23 GLY A CA 16
ATOM 8160 C C . GLY A 1 23 ? -8.192 3.027 0.582 1.00 0.00 23 GLY A C 16
ATOM 8161 O O . GLY A 1 23 ? -7.177 3.698 0.777 1.00 0.00 23 GLY A O 16
ATOM 8165 N N . THR A 1 24 ? -8.484 1.939 1.287 1.00 0.00 24 THR A N 16
ATOM 8166 C CA . THR A 1 24 ? -7.613 1.462 2.354 1.00 0.00 24 THR A CA 16
ATOM 8167 C C . THR A 1 24 ? -6.242 1.074 1.811 1.00 0.00 24 THR A C 16
ATOM 8168 O O . THR A 1 24 ? -5.216 1.342 2.438 1.00 0.00 24 THR A O 16
ATOM 8179 N N . LEU A 1 25 ? -6.230 0.443 0.642 1.00 0.00 25 LEU A N 16
ATOM 8180 C CA . LEU A 1 25 ? -4.984 0.018 0.014 1.00 0.00 25 LEU A CA 16
ATOM 8181 C C . LEU A 1 25 ? -4.130 1.223 -0.370 1.00 0.00 25 LEU A C 16
ATOM 8182 O O . LEU A 1 25 ? -2.915 1.224 -0.174 1.00 0.00 25 LEU A O 16
ATOM 8198 N N . LYS A 1 26 ? -4.775 2.248 -0.916 1.00 0.00 26 LYS A N 16
ATOM 8199 C CA . LYS A 1 26 ? -4.077 3.461 -1.325 1.00 0.00 26 LYS A CA 16
ATOM 8200 C C . LYS A 1 26 ? -3.248 4.026 -0.175 1.00 0.00 26 LYS A C 16
ATOM 8201 O O . LYS A 1 26 ? -2.023 4.104 -0.261 1.00 0.00 26 LYS A O 16
ATOM 8220 N N . SER A 1 27 ? -3.925 4.416 0.900 1.00 0.00 27 SER A N 16
ATOM 8221 C CA . SER A 1 27 ? -3.251 4.976 2.066 1.00 0.00 27 SER A CA 16
ATOM 8222 C C . SER A 1 27 ? -2.031 4.140 2.441 1.00 0.00 27 SER A C 16
ATOM 8223 O O . SER A 1 27 ? -1.055 4.656 2.987 1.00 0.00 27 SER A O 16
ATOM 8231 N N . HIS A 1 28 ? -2.094 2.846 2.144 1.00 0.00 28 HIS A N 16
ATOM 8232 C CA . HIS A 1 28 ? -0.994 1.938 2.449 1.00 0.00 28 HIS A CA 16
ATOM 8233 C C . HIS A 1 28 ? 0.119 2.064 1.413 1.00 0.00 28 HIS A C 16
ATOM 8234 O O . HIS A 1 28 ? 1.282 2.271 1.758 1.00 0.00 28 HIS A O 16
ATOM 8248 N N . LYS A 1 29 ? -0.247 1.938 0.142 1.00 0.00 29 LYS A N 16
ATOM 8249 C CA . LYS A 1 29 ? 0.719 2.039 -0.946 1.00 0.00 29 LYS A CA 16
ATOM 8250 C C . LYS A 1 29 ? 1.666 3.214 -0.726 1.00 0.00 29 LYS A C 16
ATOM 8251 O O . LYS A 1 29 ? 2.884 3.075 -0.845 1.00 0.00 29 LYS A O 16
ATOM 8270 N N . LEU A 1 30 ? 1.099 4.372 -0.404 1.00 0.00 30 LEU A N 16
ATOM 8271 C CA . LEU A 1 30 ? 1.893 5.572 -0.165 1.00 0.00 30 LEU A CA 16
ATOM 8272 C C . LEU A 1 30 ? 3.151 5.243 0.632 1.00 0.00 30 LEU A C 16
ATOM 8273 O O . LEU A 1 30 ? 4.219 5.807 0.388 1.00 0.00 30 LEU A O 16
ATOM 8289 N N . LEU A 1 31 ? 3.019 4.326 1.584 1.00 0.00 31 LEU A N 16
ATOM 8290 C CA . LEU A 1 31 ? 4.146 3.920 2.416 1.00 0.00 31 LEU A CA 16
ATOM 8291 C C . LEU A 1 31 ? 5.333 3.495 1.557 1.00 0.00 31 LEU A C 16
ATOM 8292 O O . LEU A 1 31 ? 6.465 3.921 1.788 1.00 0.00 31 LEU A O 16
ATOM 8308 N N . HIS A 1 32 ? 5.066 2.653 0.563 1.00 0.00 32 HIS A N 16
ATOM 8309 C CA . HIS A 1 32 ? 6.111 2.172 -0.333 1.00 0.00 32 HIS A CA 1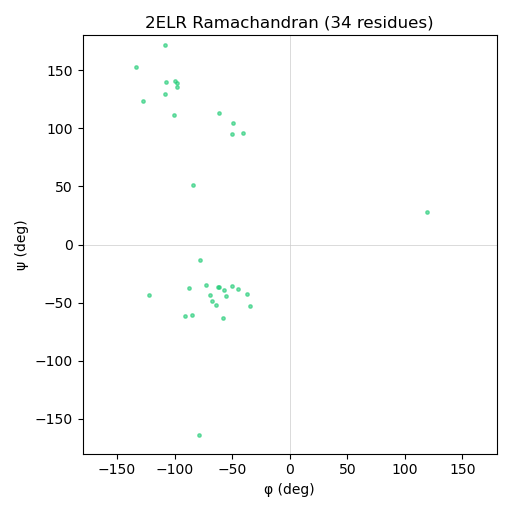6
ATOM 8310 C C . HIS A 1 32 ? 6.923 3.335 -0.894 1.00 0.00 32 HIS A C 16
ATOM 8311 O O . HIS A 1 32 ? 8.151 3.348 -0.808 1.00 0.00 32 HIS A O 16
ATOM 8325 N N . THR A 1 33 ? 6.229 4.312 -1.471 1.00 0.00 33 THR A N 16
ATOM 8326 C CA . THR A 1 33 ? 6.885 5.478 -2.048 1.00 0.00 33 THR A CA 16
ATOM 8327 C C . THR A 1 33 ? 7.444 6.388 -0.961 1.00 0.00 33 THR A C 16
ATOM 8328 O O . THR A 1 33 ? 6.753 7.279 -0.467 1.00 0.00 33 THR A O 16
ATOM 8339 N N . ALA A 1 34 ? 8.700 6.159 -0.592 1.00 0.00 34 ALA A N 16
ATOM 8340 C CA . ALA A 1 34 ? 9.353 6.961 0.436 1.00 0.00 34 ALA A CA 16
ATOM 8341 C C . ALA A 1 34 ? 10.339 7.947 -0.181 1.00 0.00 34 ALA A C 16
ATOM 8342 O O . ALA A 1 34 ? 11.438 8.147 0.337 1.00 0.00 34 ALA A O 16
ATOM 8349 N N . ASP A 1 35 ? 9.941 8.558 -1.291 1.00 0.00 35 ASP A N 16
ATOM 8350 C CA . ASP A 1 35 ? 10.790 9.524 -1.979 1.00 0.00 35 ASP A CA 16
ATOM 8351 C C . ASP A 1 35 ? 10.127 10.897 -2.024 1.00 0.00 35 ASP A C 16
ATOM 8352 O O . ASP A 1 35 ? 8.919 11.007 -2.227 1.00 0.00 35 ASP A O 16
ATOM 8361 N N . GLY A 1 36 ? 10.927 11.941 -1.831 1.00 0.00 36 GLY A N 16
ATOM 8362 C CA . GLY A 1 36 ? 10.399 13.293 -1.851 1.00 0.00 36 GLY A CA 16
ATOM 8363 C C . GLY A 1 36 ? 9.126 13.431 -1.041 1.00 0.00 36 GLY A C 16
ATOM 8364 O O . GLY A 1 36 ? 9.204 13.701 0.156 1.00 0.00 36 GLY A O 16
ATOM 8369 N N . GLY A 1 1 ? -1.797 -20.787 -10.693 1.00 0.00 1 GLY A N 17
ATOM 8370 C CA . GLY A 1 1 ? -2.935 -21.650 -10.947 1.00 0.00 1 GLY A CA 17
ATOM 8371 C C . GLY A 1 1 ? -4.257 -20.920 -10.816 1.00 0.00 1 GLY A C 17
ATOM 8372 O O . GLY A 1 1 ? -5.024 -21.173 -9.887 1.00 0.00 1 GLY A O 17
ATOM 8376 N N . SER A 1 2 ? -4.524 -20.010 -11.747 1.00 0.00 2 SER A N 17
ATOM 8377 C CA . SER A 1 2 ? -5.760 -19.236 -11.728 1.00 0.00 2 SER A CA 17
ATOM 8378 C C . SER A 1 2 ? -6.562 -19.463 -13.006 1.00 0.00 2 SER A C 17
ATOM 8379 O O . SER A 1 2 ? -6.497 -18.666 -13.942 1.00 0.00 2 SER A O 17
ATOM 8387 N N . SER A 1 3 ? -7.319 -20.555 -13.037 1.00 0.00 3 SER A N 17
ATOM 8388 C CA . SER A 1 3 ? -8.131 -20.890 -14.201 1.00 0.00 3 SER A CA 17
ATOM 8389 C C . SER A 1 3 ? -9.617 -20.854 -13.854 1.00 0.00 3 SER A C 17
ATOM 8390 O O . SER A 1 3 ? -10.415 -20.239 -14.560 1.00 0.00 3 SER A O 17
ATOM 8398 N N . GLY A 1 4 ? -9.980 -21.518 -12.761 1.00 0.00 4 GLY A N 17
ATOM 8399 C CA . GLY A 1 4 ? -11.368 -21.550 -12.339 1.00 0.00 4 GLY A CA 17
ATOM 8400 C C . GLY A 1 4 ? -12.002 -20.173 -12.325 1.00 0.00 4 GLY A C 17
ATOM 8401 O O . GLY A 1 4 ? -12.609 -19.751 -13.310 1.00 0.00 4 GLY A O 17
ATOM 8405 N N . SER A 1 5 ? -11.862 -19.470 -11.206 1.00 0.00 5 SER A N 17
ATOM 8406 C CA . SER A 1 5 ? -12.430 -18.135 -11.065 1.00 0.00 5 SER A CA 17
ATOM 8407 C C . SER A 1 5 ? -11.332 -17.096 -10.857 1.00 0.00 5 SER A C 17
ATOM 8408 O O . SER A 1 5 ? -10.168 -17.440 -10.655 1.00 0.00 5 SER A O 17
ATOM 8416 N N . SER A 1 6 ? -11.713 -15.823 -10.908 1.00 0.00 6 SER A N 17
ATOM 8417 C CA . SER A 1 6 ? -10.761 -14.733 -10.728 1.00 0.00 6 SER A CA 17
ATOM 8418 C C . SER A 1 6 ? -11.040 -13.975 -9.434 1.00 0.00 6 SER A C 17
ATOM 8419 O O . SER A 1 6 ? -12.092 -14.143 -8.818 1.00 0.00 6 SER A O 17
ATOM 8427 N N .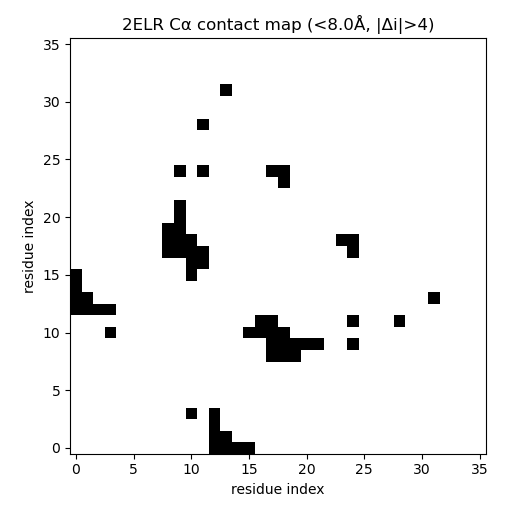 GLY A 1 7 ? -10.090 -13.139 -9.028 1.00 0.00 7 GLY A N 17
ATOM 8428 C CA . GLY A 1 7 ? -10.251 -12.367 -7.810 1.00 0.00 7 GLY A CA 17
ATOM 8429 C C . GLY A 1 7 ? -10.500 -10.897 -8.083 1.00 0.00 7 GLY A C 17
ATOM 8430 O O . GLY A 1 7 ? -10.299 -10.423 -9.202 1.00 0.00 7 GLY A O 17
ATOM 8434 N N . LYS A 1 8 ? -10.940 -10.173 -7.060 1.00 0.00 8 LYS A N 17
ATOM 8435 C CA . LYS A 1 8 ? -11.217 -8.748 -7.194 1.00 0.00 8 LYS A CA 17
ATOM 8436 C C . LYS A 1 8 ? -10.548 -7.956 -6.076 1.00 0.00 8 LYS A C 17
ATOM 8437 O O . LYS A 1 8 ? -10.111 -6.822 -6.279 1.00 0.00 8 LYS A O 17
ATOM 8456 N N . THR A 1 9 ? -10.469 -8.559 -4.894 1.00 0.00 9 THR A N 17
ATOM 8457 C CA . THR A 1 9 ? -9.853 -7.911 -3.744 1.00 0.00 9 THR A CA 17
ATOM 8458 C C . THR A 1 9 ? -8.554 -7.215 -4.136 1.00 0.00 9 THR A C 17
ATOM 8459 O O . THR A 1 9 ? -7.621 -7.851 -4.627 1.00 0.00 9 THR A O 17
ATOM 8470 N N . HIS A 1 10 ? -8.500 -5.905 -3.915 1.00 0.00 10 HIS A N 17
ATOM 8471 C CA . HIS A 1 10 ? -7.314 -5.123 -4.244 1.00 0.00 10 HIS A CA 17
ATOM 8472 C C . HIS A 1 10 ? -6.083 -5.676 -3.531 1.00 0.00 10 HIS A C 17
ATOM 8473 O O . HIS A 1 10 ? -5.921 -5.498 -2.323 1.00 0.00 10 HIS A O 17
ATOM 8487 N N . LEU A 1 11 ? -5.220 -6.347 -4.286 1.00 0.00 11 LEU A N 17
ATOM 8488 C CA . LEU A 1 11 ? -4.004 -6.927 -3.726 1.00 0.00 11 LEU A CA 17
ATOM 8489 C C . LEU A 1 11 ? -2.780 -6.104 -4.114 1.00 0.00 11 LEU A C 17
ATOM 8490 O O . LEU A 1 11 ? -2.677 -5.618 -5.241 1.00 0.00 11 LEU A O 17
ATOM 8506 N N . CYS A 1 12 ? -1.853 -5.953 -3.174 1.00 0.00 12 CYS A N 17
ATOM 8507 C CA . CYS A 1 12 ? -0.634 -5.191 -3.417 1.00 0.00 12 CYS A CA 17
ATOM 8508 C C . CYS A 1 12 ? 0.443 -6.073 -4.043 1.00 0.00 12 CYS A C 17
ATOM 8509 O O . CYS A 1 12 ? 0.626 -7.224 -3.646 1.00 0.00 12 CYS A O 17
ATOM 8516 N N . ASP A 1 13 ? 1.154 -5.525 -5.022 1.00 0.00 13 ASP A N 17
ATOM 8517 C CA . ASP A 1 13 ? 2.214 -6.260 -5.702 1.00 0.00 13 ASP A CA 17
ATOM 8518 C C . ASP A 1 13 ? 3.578 -5.912 -5.116 1.00 0.00 13 ASP A C 17
ATOM 8519 O O . ASP A 1 13 ? 4.579 -6.561 -5.421 1.00 0.00 13 ASP A O 17
ATOM 8528 N N . MET A 1 14 ? 3.611 -4.884 -4.275 1.00 0.00 14 MET A N 17
ATOM 8529 C CA . MET A 1 14 ? 4.853 -4.450 -3.646 1.00 0.00 14 MET A CA 17
ATOM 8530 C C . MET A 1 14 ? 5.234 -5.379 -2.498 1.00 0.00 14 MET A C 17
ATOM 8531 O O . MET A 1 14 ? 6.353 -5.892 -2.445 1.00 0.00 14 MET A O 17
ATOM 8545 N N . CYS A 1 15 ? 4.298 -5.591 -1.579 1.00 0.00 15 CYS A N 17
ATOM 8546 C CA . CYS A 1 15 ? 4.536 -6.456 -0.430 1.00 0.00 15 CYS A CA 17
ATOM 8547 C C . CYS A 1 15 ? 3.683 -7.719 -0.515 1.00 0.00 15 CYS A C 17
ATOM 8548 O O . CYS A 1 15 ? 4.126 -8.806 -0.148 1.00 0.00 15 CYS A O 17
ATOM 8555 N N . GLY A 1 16 ? 2.456 -7.566 -1.003 1.00 0.00 16 GLY A N 17
ATOM 8556 C CA . GLY A 1 16 ? 1.560 -8.701 -1.128 1.00 0.00 16 GLY A CA 17
ATOM 8557 C C . GLY A 1 16 ? 0.404 -8.638 -0.151 1.00 0.00 16 GLY A C 17
ATOM 8558 O O . GLY A 1 16 ? -0.157 -9.666 0.227 1.00 0.00 16 GLY A O 17
ATOM 8562 N N . LYS A 1 17 ? 0.046 -7.427 0.262 1.00 0.00 17 LYS A N 17
ATOM 8563 C CA . LYS A 1 17 ? -1.051 -7.231 1.202 1.00 0.00 17 LYS A CA 17
ATOM 8564 C C . LYS A 1 17 ? -2.380 -7.093 0.467 1.00 0.00 17 LYS A C 17
ATOM 8565 O O . LYS A 1 17 ? -2.482 -6.366 -0.522 1.00 0.00 17 LYS A O 17
ATOM 8584 N N . LYS A 1 18 ? -3.397 -7.795 0.956 1.00 0.00 18 LYS A N 17
ATOM 8585 C CA . LYS A 1 18 ? -4.722 -7.749 0.347 1.00 0.00 18 LYS A CA 17
ATOM 8586 C C . LYS A 1 18 ? -5.625 -6.764 1.082 1.00 0.00 18 LYS A C 17
ATOM 8587 O O . LYS A 1 18 ? -5.647 -6.726 2.313 1.00 0.00 18 LYS A O 17
ATOM 8606 N N . PHE A 1 19 ? -6.370 -5.969 0.321 1.00 0.00 19 PHE A N 17
ATOM 8607 C CA . PHE A 1 19 ? -7.275 -4.984 0.900 1.00 0.00 19 PHE A CA 17
ATOM 8608 C C . PHE A 1 19 ? -8.644 -5.043 0.229 1.00 0.00 19 PHE A C 17
ATOM 8609 O O . PHE A 1 19 ? -8.746 -5.186 -0.990 1.00 0.00 19 PHE A O 17
ATOM 8626 N N . LYS A 1 20 ? -9.696 -4.931 1.033 1.00 0.00 20 LYS A N 17
ATOM 8627 C CA . LYS A 1 20 ? -11.060 -4.971 0.520 1.00 0.00 20 LYS A CA 17
ATOM 8628 C C . LYS A 1 20 ? -11.618 -3.561 0.349 1.00 0.00 20 LYS A C 17
ATOM 8629 O O . LYS A 1 20 ? -12.799 -3.317 0.593 1.00 0.00 20 LYS A O 17
ATOM 8648 N N . SER A 1 21 ? -10.760 -2.638 -0.073 1.00 0.00 21 SER A N 17
ATOM 8649 C CA . SER A 1 21 ? -11.167 -1.252 -0.275 1.00 0.00 21 SER A CA 17
ATOM 8650 C C . SER A 1 21 ? -10.069 -0.460 -0.979 1.00 0.00 21 SER A C 17
ATOM 8651 O O . SER A 1 21 ? -8.902 -0.515 -0.592 1.00 0.00 21 SER A O 17
ATOM 8659 N N . LYS A 1 22 ? -10.453 0.276 -2.017 1.00 0.00 22 LYS A N 17
ATOM 8660 C CA . LYS A 1 22 ? -9.503 1.081 -2.776 1.00 0.00 22 LYS A CA 17
ATOM 8661 C C . LYS A 1 22 ? -8.816 2.104 -1.878 1.00 0.00 22 LYS A C 17
ATOM 8662 O O . LYS A 1 22 ? -7.593 2.106 -1.746 1.00 0.00 22 LYS A O 17
ATOM 8681 N N . GLY A 1 23 ? -9.611 2.972 -1.260 1.00 0.00 23 GLY A N 17
ATOM 8682 C CA . GLY A 1 23 ? -9.061 3.987 -0.380 1.00 0.00 23 GLY A CA 17
ATOM 8683 C C . GLY A 1 23 ? -8.079 3.414 0.622 1.00 0.00 23 GLY A C 17
ATOM 8684 O O . GLY A 1 23 ? -6.995 3.962 0.825 1.00 0.00 23 GLY A O 17
ATOM 8688 N N . THR A 1 24 ? -8.459 2.308 1.255 1.00 0.00 24 THR A N 17
ATOM 8689 C CA . THR A 1 24 ? -7.605 1.662 2.244 1.00 0.00 24 THR A CA 17
ATOM 8690 C C . THR A 1 24 ? -6.266 1.260 1.637 1.00 0.00 24 THR A C 17
ATOM 8691 O O . THR A 1 24 ? -5.206 1.605 2.161 1.00 0.00 24 THR A O 17
ATOM 8702 N N . LEU A 1 25 ? -6.320 0.530 0.529 1.00 0.00 25 LEU A N 17
ATOM 8703 C CA . LEU A 1 25 ? -5.110 0.081 -0.152 1.00 0.00 25 LEU A CA 17
ATOM 8704 C C . LEU A 1 25 ? -4.205 1.262 -0.489 1.00 0.00 25 LEU A C 17
ATOM 8705 O O . LEU A 1 25 ? -2.983 1.174 -0.373 1.00 0.00 25 LEU A O 17
ATOM 8721 N N . LYS A 1 26 ? -4.814 2.367 -0.905 1.00 0.00 26 LYS A N 17
ATOM 8722 C CA . LYS A 1 26 ? -4.065 3.568 -1.256 1.00 0.00 26 LYS A CA 17
ATOM 8723 C C . LYS A 1 26 ? -3.173 4.010 -0.101 1.00 0.00 26 LYS A C 17
ATOM 8724 O O . LYS A 1 26 ? -1.949 4.039 -0.226 1.00 0.00 26 LYS A O 17
ATOM 8743 N N . SER A 1 27 ? -3.794 4.351 1.024 1.00 0.00 27 SER A N 17
ATOM 8744 C CA . SER A 1 27 ? -3.056 4.794 2.201 1.00 0.00 27 SER A CA 17
ATOM 8745 C C . SER A 1 27 ? -1.892 3.853 2.497 1.00 0.00 27 SER A C 17
ATOM 8746 O O . SER A 1 27 ? -0.853 4.273 3.009 1.00 0.00 27 SER A O 17
ATOM 8754 N N . HIS A 1 28 ? -2.072 2.577 2.172 1.00 0.00 28 HIS A N 17
ATOM 8755 C CA . HIS A 1 28 ? -1.037 1.575 2.402 1.00 0.00 28 HIS A CA 17
ATOM 8756 C C . HIS A 1 28 ? 0.070 1.688 1.358 1.00 0.00 28 HIS A C 17
ATOM 8757 O O . HIS A 1 28 ? 1.254 1.716 1.694 1.00 0.00 28 HIS A O 17
ATOM 8771 N N . LYS A 1 29 ? -0.323 1.751 0.090 1.00 0.00 29 LYS A N 17
ATOM 8772 C CA . LYS A 1 29 ? 0.634 1.861 -1.004 1.00 0.00 29 LYS A CA 17
ATOM 8773 C C . LYS A 1 29 ? 1.529 3.083 -0.823 1.00 0.00 29 LYS A C 17
ATOM 8774 O O . LYS A 1 29 ? 2.753 2.989 -0.922 1.00 0.00 29 LYS A O 17
ATO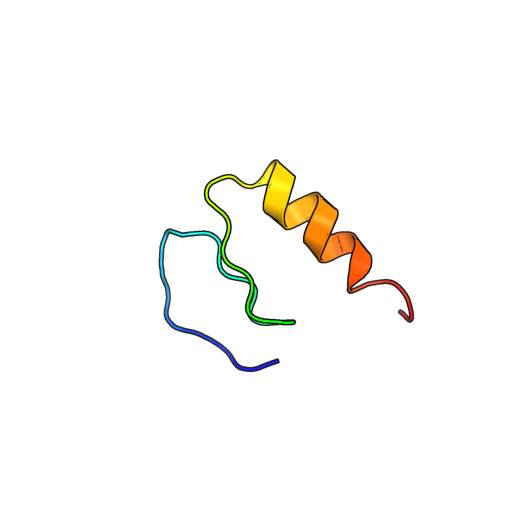M 8793 N N . LEU A 1 30 ? 0.911 4.228 -0.555 1.00 0.00 30 LEU A N 17
ATOM 8794 C CA . LEU A 1 30 ? 1.652 5.469 -0.358 1.00 0.00 30 LEU A CA 17
ATOM 8795 C C . LEU A 1 30 ? 2.891 5.234 0.501 1.00 0.00 30 LEU A C 17
ATOM 8796 O O . LEU A 1 30 ? 3.946 5.824 0.263 1.00 0.00 30 LEU A O 17
ATOM 8812 N N . LEU A 1 31 ? 2.757 4.366 1.498 1.00 0.00 31 LEU A N 17
ATOM 8813 C CA . LEU A 1 31 ? 3.866 4.050 2.391 1.00 0.00 31 LEU A CA 17
ATOM 8814 C C . LEU A 1 31 ? 5.066 3.530 1.607 1.00 0.00 31 LEU A C 17
ATOM 8815 O O . LEU A 1 31 ? 6.201 3.943 1.842 1.00 0.00 31 LEU A O 17
ATOM 8831 N N . HIS A 1 32 ? 4.806 2.621 0.672 1.00 0.00 32 HIS A N 17
ATOM 8832 C CA . HIS A 1 32 ? 5.865 2.046 -0.150 1.00 0.00 32 HIS A CA 17
ATOM 8833 C C . HIS A 1 32 ? 6.735 3.140 -0.760 1.00 0.00 32 HIS A C 17
ATOM 8834 O O . HIS A 1 32 ? 7.963 3.072 -0.712 1.00 0.00 32 HIS A O 17
ATOM 8848 N N . THR A 1 33 ? 6.090 4.151 -1.335 1.00 0.00 33 THR A N 17
ATOM 8849 C CA . THR A 1 33 ? 6.804 5.259 -1.956 1.00 0.00 33 THR A CA 17
ATOM 8850 C C . THR A 1 33 ? 7.451 6.154 -0.905 1.00 0.00 33 THR A C 17
ATOM 8851 O O . THR A 1 33 ? 6.779 6.655 -0.004 1.00 0.00 33 THR A O 17
ATOM 8862 N N . ALA A 1 34 ? 8.759 6.351 -1.027 1.00 0.00 34 ALA A N 17
ATOM 8863 C CA . ALA A 1 34 ? 9.496 7.189 -0.089 1.00 0.00 34 ALA A CA 17
ATOM 8864 C C . ALA A 1 34 ? 8.639 8.352 0.399 1.00 0.00 34 ALA A C 17
ATOM 8865 O O . ALA A 1 34 ? 8.063 9.089 -0.401 1.00 0.00 34 ALA A O 17
ATOM 8872 N N . ASP A 1 35 ? 8.559 8.510 1.716 1.00 0.00 35 ASP A N 17
ATOM 8873 C CA . ASP A 1 35 ? 7.772 9.584 2.311 1.00 0.00 35 ASP A CA 17
ATOM 8874 C C . ASP A 1 35 ? 8.348 9.995 3.662 1.00 0.00 35 ASP A C 17
ATOM 8875 O O . ASP A 1 35 ? 8.302 9.231 4.626 1.00 0.00 35 ASP A O 17
ATOM 8884 N N . GLY A 1 36 ? 8.891 11.207 3.725 1.00 0.00 36 GLY A N 17
ATOM 8885 C CA . GLY A 1 36 ? 9.469 11.697 4.963 1.00 0.00 36 GLY A CA 17
ATOM 8886 C C . GLY A 1 36 ? 10.558 10.787 5.495 1.00 0.00 36 GLY A C 17
ATOM 8887 O O . GLY A 1 36 ? 11.564 10.595 4.815 1.00 0.00 36 GLY A O 17
ATOM 8892 N N . GLY A 1 1 ? -8.493 -11.990 -19.164 1.00 0.00 1 GLY A N 18
ATOM 8893 C CA . GLY A 1 1 ? -8.476 -12.842 -17.990 1.00 0.00 1 GLY A CA 18
ATOM 8894 C C . GLY A 1 1 ? -9.869 -13.215 -17.524 1.00 0.00 1 GLY A C 18
ATOM 8895 O O . GLY A 1 1 ? -10.679 -12.344 -17.206 1.00 0.00 1 GLY A O 18
ATOM 8899 N N . SER A 1 2 ? -10.151 -14.514 -17.485 1.00 0.00 2 SER A N 18
ATOM 8900 C CA . SER A 1 2 ? -11.458 -15.000 -17.060 1.00 0.00 2 SER A CA 18
ATOM 8901 C C . SER A 1 2 ? -11.506 -15.176 -15.545 1.00 0.00 2 SER A C 18
ATOM 8902 O O . SER A 1 2 ? -10.471 -15.297 -14.890 1.00 0.00 2 SER A O 18
ATOM 8910 N N . SER A 1 3 ? -12.716 -15.191 -14.996 1.00 0.00 3 SER A N 18
ATOM 8911 C CA . SER A 1 3 ? -12.901 -15.349 -13.558 1.00 0.00 3 SER A CA 18
ATOM 8912 C C . SER A 1 3 ? -14.288 -15.901 -13.246 1.00 0.00 3 SER A C 18
ATOM 8913 O O . SER A 1 3 ? -15.173 -15.907 -14.100 1.00 0.00 3 SER A O 18
ATOM 8921 N N . GLY A 1 4 ? -14.470 -16.365 -12.013 1.00 0.00 4 GLY A N 18
ATOM 8922 C CA . GLY A 1 4 ? -15.751 -16.913 -11.608 1.00 0.00 4 GLY A CA 18
ATOM 8923 C C . GLY A 1 4 ? -16.497 -16.002 -10.654 1.00 0.00 4 GLY A C 18
ATOM 8924 O O . GLY A 1 4 ? -17.334 -15.203 -11.075 1.00 0.00 4 GLY A O 18
ATOM 8928 N N . SER A 1 5 ? -16.195 -16.122 -9.365 1.00 0.00 5 SER A N 18
ATOM 8929 C CA . SER A 1 5 ? -16.848 -15.305 -8.348 1.00 0.00 5 SER A CA 18
ATOM 8930 C C . SER A 1 5 ? -16.411 -13.848 -8.460 1.00 0.00 5 SER A C 18
ATOM 8931 O O . SER A 1 5 ? -15.227 -13.553 -8.621 1.00 0.00 5 SER A O 18
ATOM 8939 N N . SER A 1 6 ? -17.377 -12.939 -8.372 1.00 0.00 6 SER A N 18
ATOM 8940 C CA . SER A 1 6 ? -17.095 -11.512 -8.466 1.00 0.00 6 SER A CA 18
ATOM 8941 C C . SER A 1 6 ? -16.306 -11.032 -7.252 1.00 0.00 6 SER A C 18
ATOM 8942 O O . SER A 1 6 ? -16.880 -10.692 -6.219 1.00 0.00 6 SER A O 18
ATOM 8950 N N . GLY A 1 7 ? -14.983 -11.009 -7.385 1.00 0.00 7 GLY A N 18
ATOM 8951 C CA . GLY A 1 7 ? -14.135 -10.570 -6.292 1.00 0.00 7 GLY A CA 18
ATOM 8952 C C . GLY A 1 7 ? -12.812 -10.009 -6.773 1.00 0.00 7 GLY A C 18
ATOM 8953 O O . GLY A 1 7 ? -11.847 -10.749 -6.963 1.00 0.00 7 GLY A O 18
ATOM 8957 N N . LYS A 1 8 ? -12.767 -8.696 -6.974 1.00 0.00 8 LYS A N 18
ATOM 8958 C CA . LYS A 1 8 ? -11.553 -8.034 -7.437 1.00 0.00 8 LYS A CA 18
ATOM 8959 C C . LYS A 1 8 ? -10.770 -7.451 -6.266 1.00 0.00 8 LYS A C 18
ATOM 8960 O O . LYS A 1 8 ? -10.308 -6.311 -6.319 1.00 0.00 8 LYS A O 18
ATOM 8979 N N . THR A 1 9 ? -10.622 -8.241 -5.207 1.00 0.00 9 THR A N 18
ATOM 8980 C CA . THR A 1 9 ? -9.895 -7.804 -4.022 1.00 0.00 9 THR A CA 18
ATOM 8981 C C . THR A 1 9 ? -8.651 -7.008 -4.403 1.00 0.00 9 THR A C 18
ATOM 8982 O O . THR A 1 9 ? -7.876 -7.424 -5.266 1.00 0.00 9 THR A O 18
ATOM 8993 N N . HIS A 1 10 ? -8.464 -5.863 -3.754 1.00 0.00 10 HIS A N 18
ATOM 8994 C CA . HIS A 1 10 ? -7.313 -5.010 -4.024 1.00 0.00 10 HIS A CA 18
ATOM 8995 C C . HIS A 1 10 ? -6.037 -5.624 -3.457 1.00 0.00 10 HIS A C 18
ATOM 8996 O O . HIS A 1 10 ? -5.752 -5.499 -2.265 1.00 0.00 10 HIS A O 18
ATOM 9010 N N . LEU A 1 11 ? -5.272 -6.288 -4.316 1.00 0.00 11 LEU A N 18
ATOM 9011 C CA . LEU A 1 11 ? -4.026 -6.922 -3.900 1.00 0.00 11 LEU A CA 18
ATOM 9012 C C . LEU A 1 11 ? -2.832 -6.018 -4.188 1.00 0.00 11 LEU A C 18
ATOM 9013 O O . LEU A 1 11 ? -2.723 -5.440 -5.270 1.00 0.00 11 LEU A O 18
ATOM 9029 N N . CYS A 1 12 ? -1.937 -5.900 -3.213 1.00 0.00 12 CYS A N 18
ATOM 9030 C CA . CYS A 1 12 ? -0.749 -5.068 -3.360 1.00 0.00 12 CYS A CA 18
ATOM 9031 C C . CYS A 1 12 ? 0.390 -5.855 -4.003 1.00 0.00 12 CYS A C 18
ATOM 9032 O O . CYS A 1 12 ? 0.924 -6.791 -3.408 1.00 0.00 12 CYS A O 18
ATOM 9039 N N . ASP A 1 13 ? 0.756 -5.468 -5.219 1.00 0.00 13 ASP A N 18
ATOM 9040 C CA . ASP A 1 13 ? 1.832 -6.135 -5.943 1.00 0.00 13 ASP A CA 18
ATOM 9041 C C . ASP A 1 13 ? 3.189 -5.557 -5.552 1.00 0.00 13 ASP A C 18
ATOM 9042 O O . ASP A 1 13 ? 4.075 -5.405 -6.393 1.00 0.00 13 ASP A O 18
ATOM 9051 N N . MET A 1 14 ? 3.344 -5.238 -4.271 1.00 0.00 14 MET A N 18
ATOM 9052 C CA . MET A 1 14 ? 4.593 -4.677 -3.770 1.00 0.00 14 MET A CA 18
ATOM 9053 C C . MET A 1 14 ? 5.059 -5.419 -2.521 1.00 0.00 14 MET A C 18
ATOM 9054 O O . MET A 1 14 ? 6.256 -5.628 -2.321 1.00 0.00 14 MET A O 18
ATOM 9068 N N . CYS A 1 15 ? 4.107 -5.814 -1.683 1.00 0.00 15 CYS A N 18
ATOM 9069 C CA . CYS A 1 15 ? 4.419 -6.531 -0.453 1.00 0.00 15 CYS A CA 18
ATOM 9070 C C . CYS A 1 15 ? 3.634 -7.838 -0.371 1.00 0.00 15 CYS A C 18
ATOM 9071 O O . CYS A 1 15 ? 4.110 -8.826 0.186 1.00 0.00 15 CYS A O 18
ATOM 9078 N N . GLY A 1 16 ? 2.428 -7.833 -0.931 1.00 0.00 16 GLY A N 18
ATOM 9079 C CA . GLY A 1 16 ? 1.597 -9.022 -0.910 1.00 0.00 16 GLY A CA 18
ATOM 9080 C C . GLY A 1 16 ? 0.459 -8.917 0.085 1.00 0.00 16 GLY A C 18
ATOM 9081 O O . GLY A 1 16 ? 0.121 -9.891 0.759 1.00 0.00 16 GLY A O 18
ATOM 9085 N N . LYS A 1 17 ? -0.134 -7.732 0.181 1.00 0.00 17 LYS A N 18
ATOM 9086 C CA . LYS A 1 17 ? -1.240 -7.502 1.102 1.00 0.00 17 LYS A CA 18
ATOM 9087 C C . LYS A 1 17 ? -2.552 -7.328 0.344 1.00 0.00 17 LYS A C 18
ATOM 9088 O O . LYS A 1 17 ? -2.608 -6.632 -0.670 1.00 0.00 17 LYS A O 18
ATOM 9107 N N . LYS A 1 18 ? -3.608 -7.963 0.843 1.00 0.00 18 LYS A N 18
ATOM 9108 C CA . LYS A 1 18 ? -4.921 -7.876 0.214 1.00 0.00 18 LYS A CA 18
ATOM 9109 C C . LYS A 1 18 ? -5.832 -6.929 0.988 1.00 0.00 18 LYS A C 18
ATOM 9110 O O . LYS A 1 18 ? -5.884 -6.967 2.217 1.00 0.00 18 LYS A O 18
ATOM 9129 N N . PHE A 1 19 ? -6.550 -6.080 0.259 1.00 0.00 19 PHE A N 18
ATOM 9130 C CA . PHE A 1 19 ? -7.461 -5.123 0.877 1.00 0.00 19 PHE A CA 18
ATOM 9131 C C . PHE A 1 19 ? -8.835 -5.174 0.215 1.00 0.00 19 PHE A C 18
ATOM 9132 O O . PHE A 1 19 ? -8.947 -5.360 -0.997 1.00 0.00 19 PHE A O 18
ATOM 9149 N N . LYS A 1 20 ? -9.879 -5.008 1.020 1.00 0.00 20 LYS A N 18
ATOM 9150 C CA . LYS A 1 20 ? -11.246 -5.034 0.515 1.00 0.00 20 LYS A CA 18
ATOM 9151 C C . LYS A 1 20 ? -11.783 -3.618 0.325 1.00 0.00 20 LYS A C 18
ATOM 9152 O O . LYS A 1 20 ? -12.991 -3.390 0.381 1.00 0.00 20 LYS A O 18
ATOM 9171 N N . SER A 1 21 ? -10.877 -2.672 0.098 1.00 0.00 21 SER A N 18
ATOM 9172 C CA . SER A 1 21 ? -11.260 -1.279 -0.098 1.00 0.00 21 SER A CA 18
ATOM 9173 C C . SER A 1 21 ? -10.107 -0.478 -0.696 1.00 0.00 21 SER A C 18
ATOM 9174 O O . SER A 1 21 ? -9.023 -0.400 -0.117 1.00 0.00 21 SER A O 18
ATOM 9182 N N . LYS A 1 22 ? -10.349 0.116 -1.860 1.00 0.00 22 LYS A N 18
ATOM 9183 C CA . LYS A 1 22 ? -9.334 0.912 -2.539 1.00 0.00 22 LYS A CA 18
ATOM 9184 C C . LYS A 1 22 ? -8.723 1.939 -1.590 1.00 0.00 22 LYS A C 18
ATOM 9185 O O . LYS A 1 22 ? -7.546 1.856 -1.244 1.00 0.00 22 LYS A O 18
ATOM 9204 N N . GLY A 1 23 ? -9.534 2.906 -1.170 1.00 0.00 23 GLY A N 18
ATOM 9205 C CA . GLY A 1 23 ? -9.056 3.934 -0.264 1.00 0.00 23 GLY A CA 18
ATOM 9206 C C . GLY A 1 23 ? -8.079 3.394 0.761 1.00 0.00 23 GLY A C 18
ATOM 9207 O O . GLY A 1 23 ? -7.080 4.039 1.079 1.00 0.00 23 GLY A O 18
ATOM 9211 N N . THR A 1 24 ? -8.368 2.206 1.284 1.00 0.00 24 THR A N 18
ATOM 9212 C CA . THR A 1 24 ? -7.510 1.580 2.281 1.00 0.00 24 THR A CA 18
ATOM 9213 C C . THR A 1 24 ? -6.167 1.181 1.679 1.00 0.00 24 THR A C 18
ATOM 9214 O O . THR A 1 24 ? -5.111 1.484 2.236 1.00 0.00 24 THR A O 18
ATOM 9225 N N . LEU A 1 25 ? -6.214 0.501 0.539 1.00 0.00 25 LEU A N 18
ATOM 9226 C CA . LEU A 1 25 ? -5.000 0.061 -0.139 1.00 0.00 25 LEU A CA 18
ATOM 9227 C C . LEU A 1 25 ? -4.157 1.254 -0.576 1.00 0.00 25 LEU A C 18
ATOM 9228 O O . LEU A 1 25 ? -2.929 1.221 -0.502 1.00 0.00 25 LEU A O 18
ATOM 9244 N N . LYS A 1 26 ? -4.825 2.309 -1.030 1.00 0.00 26 LYS A N 18
ATOM 9245 C CA . LYS A 1 26 ? -4.139 3.516 -1.476 1.00 0.00 26 LYS A CA 18
ATOM 9246 C C . LYS A 1 26 ? -3.265 4.087 -0.364 1.00 0.00 26 LYS A C 18
ATOM 9247 O O . LYS A 1 26 ? -2.055 4.241 -0.529 1.00 0.00 26 LYS A O 18
ATOM 9266 N N . SER A 1 27 ? -3.886 4.398 0.770 1.00 0.00 27 SER A N 18
ATOM 9267 C CA . SER A 1 27 ? -3.164 4.955 1.909 1.00 0.00 27 SER A CA 18
ATOM 9268 C C . SER A 1 27 ? -1.988 4.063 2.295 1.00 0.00 27 SER A C 18
ATOM 9269 O O . SER A 1 27 ? -0.973 4.539 2.804 1.00 0.00 27 SER A O 18
ATOM 9277 N N . HIS A 1 28 ? -2.132 2.764 2.049 1.00 0.00 28 HIS A N 18
ATOM 9278 C CA . HIS A 1 28 ? -1.082 1.804 2.370 1.00 0.00 28 HIS A CA 18
ATOM 9279 C C . HIS A 1 28 ? 0.055 1.883 1.355 1.00 0.00 28 HIS A C 18
ATOM 9280 O O . HIS A 1 28 ? 1.226 1.959 1.725 1.00 0.00 28 HIS A O 18
ATOM 9294 N N . LYS A 1 29 ? -0.299 1.863 0.075 1.00 0.00 29 LYS A N 18
ATOM 9295 C CA . LYS A 1 29 ? 0.690 1.932 -0.994 1.00 0.00 29 LYS A CA 18
ATOM 9296 C C . LYS A 1 29 ? 1.622 3.124 -0.796 1.00 0.00 29 LYS A C 18
ATOM 9297 O O . LYS A 1 29 ? 2.845 2.982 -0.840 1.00 0.00 29 LYS A O 18
ATOM 9316 N N . LEU A 1 30 ? 1.037 4.296 -0.577 1.00 0.00 30 LEU A N 18
ATOM 9317 C CA . LEU A 1 30 ? 1.816 5.512 -0.370 1.00 0.00 30 LEU A CA 18
ATOM 9318 C C . LEU A 1 30 ? 3.024 5.241 0.520 1.00 0.00 30 LEU A C 18
ATOM 9319 O O . LEU A 1 30 ? 4.121 5.742 0.267 1.00 0.00 30 LEU A O 18
ATOM 9335 N N . LEU A 1 31 ? 2.818 4.443 1.562 1.00 0.00 31 LEU A N 18
ATOM 9336 C CA . LEU A 1 31 ? 3.891 4.102 2.489 1.00 0.00 31 LEU A CA 18
ATOM 9337 C C . LEU A 1 31 ? 5.095 3.534 1.744 1.00 0.00 31 LEU A C 18
ATOM 9338 O O . LEU A 1 31 ? 6.239 3.894 2.025 1.00 0.00 31 LEU A O 18
ATOM 9354 N N . HIS A 1 32 ? 4.830 2.647 0.790 1.00 0.00 32 HIS A N 18
ATOM 9355 C CA . HIS A 1 32 ? 5.891 2.031 0.002 1.00 0.00 32 HIS A CA 18
ATOM 9356 C C . HIS A 1 32 ? 6.783 3.095 -0.632 1.00 0.00 32 HIS A C 18
ATOM 9357 O O . HIS A 1 32 ? 8.007 3.051 -0.504 1.00 0.00 32 HIS A O 18
ATOM 9371 N N . THR A 1 33 ? 6.162 4.050 -1.317 1.00 0.00 33 THR A N 18
ATOM 9372 C CA . THR A 1 33 ? 6.899 5.123 -1.973 1.00 0.00 33 THR A CA 18
ATOM 9373 C C . THR A 1 33 ? 7.045 6.331 -1.054 1.00 0.00 33 THR A C 18
ATOM 9374 O O . THR A 1 33 ? 6.058 6.973 -0.697 1.00 0.00 33 THR A O 18
ATOM 9385 N N . ALA A 1 34 ? 8.282 6.635 -0.676 1.00 0.00 34 ALA A N 18
ATOM 9386 C CA . ALA A 1 34 ? 8.556 7.768 0.199 1.00 0.00 34 ALA A CA 18
ATOM 9387 C C . ALA A 1 34 ? 8.577 9.075 -0.585 1.00 0.00 34 ALA A C 18
ATOM 9388 O O . ALA A 1 34 ? 9.632 9.525 -1.032 1.00 0.00 34 ALA A O 18
ATOM 9395 N N . ASP A 1 35 ? 7.405 9.679 -0.750 1.00 0.00 35 ASP A N 18
ATOM 9396 C CA . ASP A 1 35 ? 7.289 10.936 -1.481 1.00 0.00 35 ASP A CA 18
ATOM 9397 C C . ASP A 1 35 ? 7.202 12.117 -0.521 1.00 0.00 35 ASP A C 18
ATOM 9398 O O . ASP A 1 35 ? 8.029 13.027 -0.563 1.00 0.00 35 ASP A O 18
ATOM 9407 N N . GLY A 1 36 ? 6.193 12.096 0.345 1.00 0.00 36 GLY A N 18
ATOM 9408 C CA . GLY A 1 36 ? 6.016 13.172 1.303 1.00 0.00 36 GLY A CA 18
ATOM 9409 C C . GLY A 1 36 ? 6.954 13.054 2.487 1.00 0.00 36 GLY A C 18
ATOM 9410 O O . GLY A 1 36 ? 7.614 12.026 2.629 1.00 0.00 36 GLY A O 18
ATOM 9415 N N . GLY A 1 1 ? -22.851 -13.428 -15.305 1.00 0.00 1 GLY A N 19
ATOM 9416 C CA . GLY A 1 1 ? -21.610 -12.688 -15.170 1.00 0.00 1 GLY A CA 19
ATOM 9417 C C . GLY A 1 1 ? -21.739 -11.507 -14.229 1.00 0.00 1 GLY A C 19
ATOM 9418 O O . GLY A 1 1 ? -21.364 -11.592 -13.059 1.00 0.00 1 GLY A O 19
ATOM 9422 N N . SER A 1 2 ? -22.270 -10.400 -14.739 1.00 0.00 2 SER A N 19
ATOM 9423 C CA . SER A 1 2 ? -22.442 -9.194 -13.938 1.00 0.00 2 SER A CA 19
ATOM 9424 C C . SER A 1 2 ? -21.268 -9.005 -12.982 1.00 0.00 2 SER A C 19
ATOM 9425 O O . SER A 1 2 ? -21.452 -8.651 -11.818 1.00 0.00 2 SER A O 19
ATOM 9433 N N . SER A 1 3 ? -20.061 -9.243 -13.484 1.00 0.00 3 SER A N 19
ATOM 9434 C CA . SER A 1 3 ? -18.855 -9.103 -12.676 1.00 0.00 3 SER A CA 19
ATOM 9435 C C . SER A 1 3 ? -18.034 -7.899 -13.129 1.00 0.00 3 SER A C 19
ATOM 9436 O O . SER A 1 3 ? -16.816 -7.985 -13.279 1.00 0.00 3 SER A O 19
ATOM 9444 N N . GLY A 1 4 ? -18.712 -6.776 -13.346 1.00 0.00 4 GLY A N 19
ATOM 9445 C CA . GLY A 1 4 ? -18.031 -5.570 -13.780 1.00 0.00 4 GLY A CA 19
ATOM 9446 C C . GLY A 1 4 ? -17.317 -4.867 -12.643 1.00 0.00 4 GLY A C 19
ATOM 9447 O O . GLY A 1 4 ? -17.483 -3.663 -12.447 1.00 0.00 4 GLY A O 19
ATOM 9451 N N . SER A 1 5 ? -16.521 -5.619 -11.891 1.00 0.00 5 SER A N 19
ATOM 9452 C CA . SER A 1 5 ? -15.783 -5.061 -10.763 1.00 0.00 5 SER A CA 19
ATOM 9453 C C . SER A 1 5 ? -14.305 -5.432 -10.844 1.00 0.00 5 SER A C 19
ATOM 9454 O O . SER A 1 5 ? -13.694 -5.810 -9.845 1.00 0.00 5 SER A O 19
ATOM 9462 N N . SER A 1 6 ? -13.738 -5.321 -12.041 1.00 0.00 6 SER A N 19
ATOM 9463 C CA . SER A 1 6 ? -12.333 -5.649 -12.254 1.00 0.00 6 SER A CA 19
ATOM 9464 C C . SER A 1 6 ? -11.492 -5.247 -11.046 1.00 0.00 6 SER A C 19
ATOM 9465 O O . SER A 1 6 ? -11.274 -4.062 -10.794 1.00 0.00 6 SER A O 19
ATOM 9473 N N . GLY A 1 7 ? -11.022 -6.243 -10.302 1.00 0.00 7 GLY A N 19
ATOM 9474 C CA . GLY A 1 7 ? -10.210 -5.974 -9.130 1.00 0.00 7 GLY A CA 19
ATOM 9475 C C . GLY A 1 7 ? -11.034 -5.895 -7.860 1.00 0.00 7 GLY A C 19
ATOM 9476 O O . GLY A 1 7 ? -10.985 -4.898 -7.139 1.00 0.00 7 GLY A O 19
ATOM 9480 N N . LYS A 1 8 ? -11.796 -6.949 -7.584 1.00 0.00 8 LYS A N 19
ATOM 9481 C CA . LYS A 1 8 ? -12.635 -6.996 -6.393 1.00 0.00 8 LYS A CA 19
ATOM 9482 C C . LYS A 1 8 ? -11.807 -6.764 -5.134 1.00 0.00 8 LYS A C 19
ATOM 9483 O O . LYS A 1 8 ? -12.031 -5.801 -4.399 1.00 0.00 8 LYS A O 19
ATOM 9502 N N . THR A 1 9 ? -10.847 -7.651 -4.890 1.00 0.00 9 THR A N 19
ATOM 9503 C CA . THR A 1 9 ? -9.985 -7.542 -3.720 1.00 0.00 9 THR A CA 19
ATOM 9504 C C . THR A 1 9 ? -8.693 -6.805 -4.056 1.00 0.00 9 THR A C 19
ATOM 9505 O O . THR A 1 9 ? -7.748 -7.396 -4.581 1.00 0.00 9 THR A O 19
ATOM 9516 N N . HIS A 1 10 ? -8.657 -5.513 -3.749 1.00 0.00 10 HIS A N 19
ATOM 9517 C CA . HIS A 1 10 ? -7.480 -4.695 -4.017 1.00 0.00 10 HIS A CA 19
ATOM 9518 C C . HIS A 1 10 ? -6.243 -5.290 -3.351 1.00 0.00 10 HIS A C 19
ATOM 9519 O O . HIS A 1 10 ? -6.080 -5.206 -2.133 1.00 0.00 10 HIS A O 19
ATOM 9533 N N . LEU A 1 11 ? -5.374 -5.890 -4.157 1.00 0.00 11 LEU A N 19
ATOM 9534 C CA . LEU A 1 11 ? -4.151 -6.499 -3.645 1.00 0.00 11 LEU A CA 19
ATOM 9535 C C . LEU A 1 11 ? -2.931 -5.658 -4.007 1.00 0.00 11 LEU A C 19
ATOM 9536 O O . LEU A 1 11 ? -2.899 -5.009 -5.053 1.00 0.00 11 LEU A O 19
ATOM 9552 N N . CYS A 1 12 ? -1.927 -5.676 -3.137 1.00 0.00 12 CYS A N 19
ATOM 9553 C CA . CYS A 1 12 ? -0.703 -4.918 -3.364 1.00 0.00 12 CYS A CA 19
ATOM 9554 C C . CYS A 1 12 ? 0.395 -5.813 -3.931 1.00 0.00 12 CYS A C 19
ATOM 9555 O O . CYS A 1 12 ? 0.800 -6.790 -3.300 1.00 0.00 12 CYS A O 19
ATOM 9562 N N . ASP A 1 13 ? 0.872 -5.473 -5.123 1.00 0.00 13 ASP A N 19
ATOM 9563 C CA . ASP A 1 13 ? 1.923 -6.245 -5.774 1.00 0.00 13 ASP A CA 19
ATOM 9564 C C . ASP A 1 13 ? 3.301 -5.807 -5.286 1.00 0.00 13 ASP A C 19
ATOM 9565 O O . ASP A 1 13 ? 4.321 -6.358 -5.700 1.00 0.00 13 ASP A O 19
ATOM 9574 N N . MET A 1 14 ? 3.322 -4.813 -4.404 1.00 0.00 14 MET A N 19
ATOM 9575 C CA . MET A 1 14 ? 4.574 -4.301 -3.860 1.00 0.00 14 MET A CA 19
ATOM 9576 C C . MET A 1 14 ? 5.057 -5.169 -2.702 1.00 0.00 14 MET A C 19
ATOM 9577 O O . MET A 1 14 ? 6.231 -5.537 -2.637 1.00 0.00 14 MET A O 19
ATOM 9591 N N . CYS A 1 15 ? 4.147 -5.491 -1.789 1.00 0.00 15 CYS A N 19
ATOM 9592 C CA . CYS A 1 15 ? 4.480 -6.314 -0.633 1.00 0.00 15 CYS A CA 19
ATOM 9593 C C . CYS A 1 15 ? 3.731 -7.643 -0.677 1.00 0.00 15 CYS A C 19
ATOM 9594 O O . CYS A 1 15 ? 4.296 -8.696 -0.383 1.00 0.00 15 CYS A O 19
ATOM 9601 N N . GLY A 1 16 ? 2.456 -7.585 -1.048 1.00 0.00 16 GLY A N 19
ATOM 9602 C CA . GLY A 1 16 ? 1.650 -8.790 -1.124 1.00 0.00 16 GLY A CA 19
ATOM 9603 C C . GLY A 1 16 ? 0.52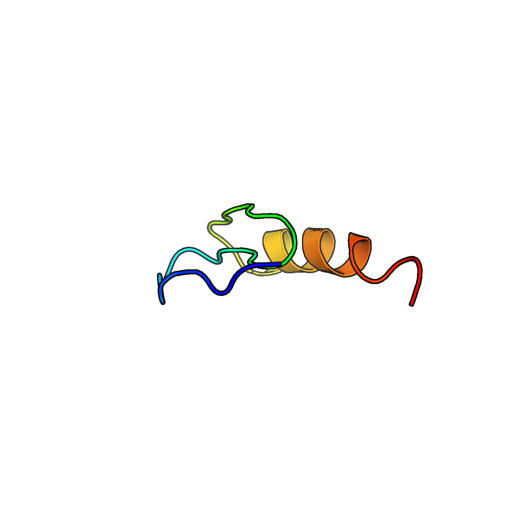8 -8.802 -0.105 1.00 0.00 16 GLY A C 19
ATOM 9604 O O . GLY A 1 16 ? 0.240 -9.835 0.500 1.00 0.00 16 GLY A O 19
ATOM 9608 N N . LYS A 1 17 ? -0.108 -7.651 0.087 1.00 0.00 17 LYS A N 19
ATOM 9609 C CA . LYS A 1 17 ? -1.205 -7.532 1.039 1.00 0.00 17 LYS A CA 19
ATOM 9610 C C . LYS A 1 17 ? -2.538 -7.366 0.317 1.00 0.00 17 LYS A C 19
ATOM 9611 O O . LYS A 1 17 ? -2.644 -6.604 -0.645 1.00 0.00 17 LYS A O 19
ATOM 9630 N N . LYS A 1 18 ? -3.554 -8.081 0.786 1.00 0.00 18 LYS A N 19
ATOM 9631 C CA . LYS A 1 18 ? -4.882 -8.011 0.187 1.00 0.00 18 LYS A CA 19
ATOM 9632 C C . LYS A 1 18 ? -5.787 -7.074 0.980 1.00 0.00 18 LYS A C 19
ATOM 9633 O O . LYS A 1 18 ? -5.817 -7.116 2.210 1.00 0.00 18 LYS A O 19
ATOM 9652 N N . PHE A 1 19 ? -6.526 -6.230 0.267 1.00 0.00 19 PHE A N 19
ATOM 9653 C CA . PHE A 1 19 ? -7.433 -5.282 0.904 1.00 0.00 19 PHE A CA 19
ATOM 9654 C C . PHE A 1 19 ? -8.848 -5.429 0.352 1.00 0.00 19 PHE A C 19
ATOM 9655 O O . PHE A 1 19 ? -9.044 -5.897 -0.770 1.00 0.00 19 PHE A O 19
ATOM 9672 N N . LYS A 1 20 ? -9.832 -5.024 1.147 1.00 0.00 20 LYS A N 19
ATOM 9673 C CA . LYS A 1 20 ? -11.230 -5.108 0.740 1.00 0.00 20 LYS A CA 19
ATOM 9674 C C . LYS A 1 20 ? -11.639 -3.875 -0.059 1.00 0.00 20 LYS A C 19
ATOM 9675 O O . LYS A 1 20 ? -12.328 -3.981 -1.073 1.00 0.00 20 LYS A O 19
ATOM 9694 N N . SER A 1 21 ? -11.209 -2.706 0.405 1.00 0.00 21 SER A N 19
ATOM 9695 C CA . SER A 1 21 ? -11.532 -1.452 -0.266 1.00 0.00 21 SER A CA 19
ATOM 9696 C C . SER A 1 21 ? -10.283 -0.825 -0.878 1.00 0.00 21 SER A C 19
ATOM 9697 O O . SER A 1 21 ? -9.174 -1.001 -0.373 1.00 0.00 21 SER A O 19
ATOM 9705 N N . LYS A 1 22 ? -10.472 -0.091 -1.969 1.00 0.00 22 LYS A N 19
ATOM 9706 C CA . LYS A 1 22 ? -9.363 0.565 -2.652 1.00 0.00 22 LYS A CA 19
ATOM 9707 C C . LYS A 1 22 ? -8.738 1.639 -1.767 1.00 0.00 22 LYS A C 19
ATOM 9708 O O . LYS A 1 22 ? -7.542 1.604 -1.483 1.00 0.00 22 LYS A O 19
ATOM 9727 N N . GLY A 1 23 ? -9.557 2.592 -1.334 1.00 0.00 23 GLY A N 19
ATOM 9728 C CA . GLY A 1 23 ? -9.066 3.662 -0.485 1.00 0.00 23 GLY A CA 19
ATOM 9729 C C . GLY A 1 23 ? -8.038 3.180 0.520 1.00 0.00 23 GLY A C 19
ATOM 9730 O O . GLY A 1 23 ? -6.916 3.685 0.562 1.00 0.00 23 GLY A O 19
ATOM 9734 N N . THR A 1 24 ? -8.421 2.200 1.332 1.00 0.00 24 THR A N 19
ATOM 9735 C CA . THR A 1 24 ? -7.525 1.652 2.343 1.00 0.00 24 THR A CA 19
ATOM 9736 C C . THR A 1 24 ? -6.186 1.254 1.733 1.00 0.00 24 THR A C 19
ATOM 9737 O O . THR A 1 24 ? -5.127 1.566 2.279 1.00 0.00 24 THR A O 19
ATOM 9748 N N . LEU A 1 25 ? -6.239 0.564 0.599 1.00 0.00 25 LEU A N 19
ATOM 9749 C CA . LEU A 1 25 ? -5.029 0.124 -0.086 1.00 0.00 25 LEU A CA 19
ATOM 9750 C C . LEU A 1 25 ? -4.168 1.317 -0.491 1.00 0.00 25 LEU A C 19
ATOM 9751 O O . LEU A 1 25 ? -2.957 1.326 -0.269 1.00 0.00 25 LEU A O 19
ATOM 9767 N N . LYS A 1 26 ? -4.801 2.323 -1.084 1.00 0.00 26 LYS A N 19
ATOM 9768 C CA . LYS A 1 26 ? -4.0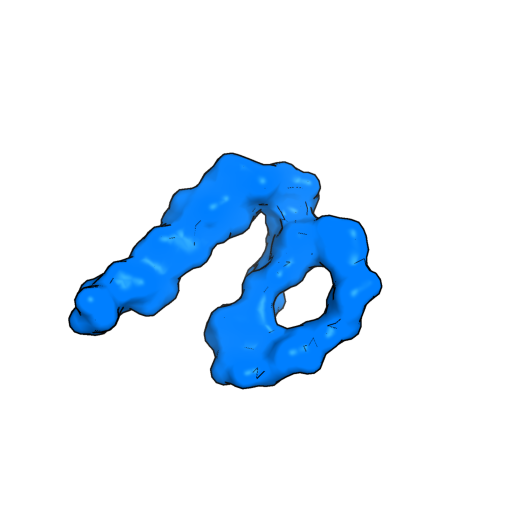95 3.523 -1.516 1.00 0.00 26 LYS A CA 19
ATOM 9769 C C . LYS A 1 26 ? -3.249 4.095 -0.383 1.00 0.00 26 LYS A C 19
ATOM 9770 O O . LYS A 1 26 ? -2.035 4.248 -0.519 1.00 0.00 26 LYS A O 19
ATOM 9789 N N . SER A 1 27 ? -3.898 4.408 0.734 1.00 0.00 27 SER A N 19
ATOM 9790 C CA . SER A 1 27 ? -3.205 4.965 1.890 1.00 0.00 27 SER A CA 19
ATOM 9791 C C . SER A 1 27 ? -1.989 4.118 2.254 1.00 0.00 27 SER A C 19
ATOM 9792 O O . SER A 1 27 ? -0.970 4.638 2.709 1.00 0.00 27 SER A O 19
ATOM 9800 N N . HIS A 1 28 ? -2.105 2.810 2.051 1.00 0.00 28 HIS A N 19
ATOM 9801 C CA . HIS A 1 28 ? -1.015 1.889 2.357 1.00 0.00 28 HIS A CA 19
ATOM 9802 C C . HIS A 1 28 ? 0.104 2.011 1.328 1.00 0.00 28 HIS A C 19
ATOM 9803 O O . HIS A 1 28 ? 1.260 2.250 1.678 1.00 0.00 28 HIS A O 19
ATOM 9817 N N . LYS A 1 29 ? -0.246 1.845 0.057 1.00 0.00 29 LYS A N 19
ATOM 9818 C CA . LYS A 1 29 ? 0.728 1.936 -1.024 1.00 0.00 29 LYS A CA 19
ATOM 9819 C C . LYS A 1 29 ? 1.670 3.117 -0.809 1.00 0.00 29 LYS A C 19
ATOM 9820 O O . LYS A 1 29 ? 2.891 2.972 -0.884 1.00 0.00 29 LYS A O 19
ATOM 9839 N N . LEU A 1 30 ? 1.095 4.284 -0.542 1.00 0.00 30 LEU A N 19
ATOM 9840 C CA . LEU A 1 30 ? 1.883 5.491 -0.315 1.00 0.00 30 LEU A CA 19
ATOM 9841 C C . LEU A 1 30 ? 3.073 5.201 0.595 1.00 0.00 30 LEU A C 19
ATOM 9842 O O . LEU A 1 30 ? 4.157 5.758 0.414 1.00 0.00 30 LEU A O 19
ATOM 9858 N N . LEU A 1 31 ? 2.865 4.324 1.571 1.00 0.00 31 LEU A N 19
ATOM 9859 C CA . LEU A 1 31 ? 3.921 3.957 2.508 1.00 0.00 31 LEU A CA 19
ATOM 9860 C C . LEU A 1 31 ? 5.156 3.454 1.767 1.00 0.00 31 LEU A C 19
ATOM 9861 O O . LEU A 1 31 ? 6.286 3.792 2.121 1.00 0.00 31 LEU A O 19
ATOM 9877 N N . HIS A 1 32 ? 4.932 2.645 0.736 1.00 0.00 32 HIS A N 19
ATOM 9878 C CA . HIS A 1 32 ? 6.027 2.098 -0.057 1.00 0.00 32 HIS A CA 19
ATOM 9879 C C . HIS A 1 32 ? 6.946 3.209 -0.556 1.00 0.00 32 HIS A C 19
ATOM 9880 O O . HIS A 1 32 ? 8.170 3.094 -0.491 1.00 0.00 32 HIS A O 19
ATOM 9894 N N . THR A 1 33 ? 6.347 4.286 -1.055 1.00 0.00 33 THR A N 19
ATOM 9895 C CA . THR A 1 33 ? 7.110 5.417 -1.567 1.00 0.00 33 THR A CA 19
ATOM 9896 C C . THR A 1 33 ? 8.361 5.660 -0.730 1.00 0.00 33 THR A C 19
ATOM 9897 O O . THR A 1 33 ? 8.273 6.001 0.449 1.00 0.00 33 THR A O 19
ATOM 9908 N N . ALA A 1 34 ? 9.524 5.483 -1.347 1.00 0.00 34 ALA A N 19
ATOM 9909 C CA . ALA A 1 34 ? 10.793 5.686 -0.659 1.00 0.00 34 ALA A CA 19
ATOM 9910 C C . ALA A 1 34 ? 11.269 7.128 -0.799 1.00 0.00 34 ALA A C 19
ATOM 9911 O O . ALA A 1 34 ? 11.386 7.648 -1.909 1.00 0.00 34 ALA A O 19
ATOM 9918 N N . ASP A 1 35 ? 11.541 7.769 0.332 1.00 0.00 35 ASP A N 19
ATOM 9919 C CA . ASP A 1 35 ? 12.004 9.152 0.336 1.00 0.00 35 ASP A CA 19
ATOM 9920 C C . ASP A 1 35 ? 13.528 9.214 0.312 1.00 0.00 35 ASP A C 19
ATOM 9921 O O . ASP A 1 35 ? 14.116 10.013 -0.416 1.00 0.00 35 ASP A O 19
ATOM 9930 N N . GLY A 1 36 ? 14.163 8.365 1.114 1.00 0.00 36 GLY A N 19
ATOM 9931 C CA . GLY A 1 36 ? 15.613 8.340 1.170 1.00 0.00 36 GLY A CA 19
ATOM 9932 C C . GLY A 1 36 ? 16.232 7.749 -0.080 1.00 0.00 36 GLY A C 19
ATOM 9933 O O . GLY A 1 36 ? 15.900 8.190 -1.179 1.00 0.00 36 GLY A O 19
ATOM 9938 N N . GLY A 1 1 ? -4.759 -13.562 -11.896 1.00 0.00 1 GLY A N 20
ATOM 9939 C CA . GLY A 1 1 ? -5.792 -14.330 -12.565 1.00 0.00 1 GLY A CA 20
ATOM 9940 C C . GLY A 1 1 ? -6.171 -15.582 -11.799 1.00 0.00 1 GLY A C 20
ATOM 9941 O O . GLY A 1 1 ? -7.341 -15.789 -11.476 1.00 0.00 1 GLY A O 20
ATOM 9945 N N . SER A 1 2 ? -5.181 -16.420 -11.510 1.00 0.00 2 SER A N 20
ATOM 9946 C CA . SER A 1 2 ? -5.418 -17.661 -10.782 1.00 0.00 2 SER A CA 20
ATOM 9947 C C . SER A 1 2 ? -5.937 -17.376 -9.376 1.00 0.00 2 SER A C 20
ATOM 9948 O O . SER A 1 2 ? -5.785 -16.269 -8.859 1.00 0.00 2 SER A O 20
ATOM 9956 N N . SER A 1 3 ? -6.552 -18.382 -8.763 1.00 0.00 3 SER A N 20
ATOM 9957 C CA . SER A 1 3 ? -7.099 -18.240 -7.419 1.00 0.00 3 SER A CA 20
ATOM 9958 C C . SER A 1 3 ? -7.681 -16.845 -7.214 1.00 0.00 3 SER A C 20
ATOM 9959 O O . SER A 1 3 ? -7.492 -16.229 -6.166 1.00 0.00 3 SER A O 20
ATOM 9967 N N . GLY A 1 4 ? -8.391 -16.352 -8.225 1.00 0.00 4 GLY A N 20
ATOM 9968 C CA . GLY A 1 4 ? -8.990 -15.034 -8.137 1.00 0.00 4 GLY A CA 20
ATOM 9969 C C . GLY A 1 4 ? -10.070 -14.817 -9.179 1.00 0.00 4 GLY A C 20
ATOM 9970 O O . GLY A 1 4 ? -10.095 -13.787 -9.852 1.00 0.00 4 GLY A O 20
ATOM 9974 N N . SER A 1 5 ? -10.964 -15.792 -9.314 1.00 0.00 5 SER A N 20
ATOM 9975 C CA . SER A 1 5 ? -12.048 -15.705 -10.286 1.00 0.00 5 SER A CA 20
ATOM 9976 C C . SER A 1 5 ? -13.295 -15.092 -9.656 1.00 0.00 5 SER A C 20
ATOM 9977 O O . SER A 1 5 ? -13.893 -14.170 -10.209 1.00 0.00 5 SER A O 20
ATOM 9985 N N . SER A 1 6 ? -13.679 -15.612 -8.494 1.00 0.00 6 SER A N 20
ATOM 9986 C CA . SER A 1 6 ? -14.857 -15.119 -7.789 1.00 0.00 6 SER A CA 20
ATOM 9987 C C . SER A 1 6 ? -14.457 -14.188 -6.649 1.00 0.00 6 SER A C 20
ATOM 9988 O O . SER A 1 6 ? -14.051 -14.638 -5.578 1.00 0.00 6 SER A O 20
ATOM 9996 N N . GLY A 1 7 ? -14.575 -12.885 -6.887 1.00 0.00 7 GLY A N 20
ATOM 9997 C CA . GLY A 1 7 ? -14.223 -11.910 -5.872 1.00 0.00 7 GLY A CA 20
ATOM 9998 C C . GLY A 1 7 ? -13.252 -10.865 -6.385 1.00 0.00 7 GLY A C 20
ATOM 9999 O O . GLY A 1 7 ? -12.273 -11.191 -7.057 1.00 0.00 7 GLY A O 20
ATOM 10003 N N . LYS A 1 8 ? -13.522 -9.603 -6.068 1.00 0.00 8 LYS A N 20
ATOM 10004 C CA . LYS A 1 8 ? -12.666 -8.505 -6.501 1.00 0.00 8 LYS A CA 20
ATOM 10005 C C . LYS A 1 8 ? -11.951 -7.871 -5.312 1.00 0.00 8 LYS A C 20
ATOM 10006 O O . LYS A 1 8 ? -12.412 -6.872 -4.758 1.00 0.00 8 LYS A O 20
ATOM 10025 N N . THR A 1 9 ? -10.823 -8.457 -4.924 1.00 0.00 9 THR A N 20
ATOM 10026 C CA . THR A 1 9 ? -10.045 -7.949 -3.801 1.00 0.00 9 THR A CA 20
ATOM 10027 C C . THR A 1 9 ? -8.866 -7.110 -4.283 1.00 0.00 9 THR A C 20
ATOM 10028 O O . THR A 1 9 ? -8.188 -7.470 -5.246 1.00 0.00 9 THR A O 20
ATOM 10039 N N . HIS A 1 10 ? -8.628 -5.990 -3.608 1.00 0.00 10 HIS A N 20
ATOM 10040 C CA . HIS A 1 10 ? -7.529 -5.101 -3.967 1.00 0.00 10 HIS A CA 20
ATOM 10041 C C . HIS A 1 10 ? -6.204 -5.626 -3.423 1.00 0.00 10 HIS A C 20
ATOM 10042 O O . HIS A 1 10 ? -5.877 -5.422 -2.253 1.00 0.00 10 HIS A O 20
ATOM 10056 N N . LEU A 1 11 ? -5.446 -6.304 -4.278 1.00 0.00 11 LEU A N 20
ATOM 10057 C CA . LEU A 1 11 ? -4.157 -6.860 -3.883 1.00 0.00 11 LEU A CA 20
ATOM 10058 C C . LEU A 1 11 ? -3.022 -5.898 -4.223 1.00 0.00 11 LEU A C 20
ATOM 10059 O O . LEU A 1 11 ? -3.051 -5.228 -5.256 1.00 0.00 11 LEU A O 20
ATOM 10075 N N . CYS A 1 12 ? -2.022 -5.838 -3.350 1.00 0.00 12 CYS A N 20
ATOM 10076 C CA . CYS A 1 12 ? -0.876 -4.961 -3.558 1.00 0.00 12 CYS A CA 20
ATOM 10077 C C . CYS A 1 12 ? 0.266 -5.711 -4.239 1.00 0.00 12 CYS A C 20
ATOM 10078 O O . CYS A 1 12 ? 0.871 -6.607 -3.651 1.00 0.00 12 CYS A O 20
ATOM 10085 N N . ASP A 1 13 ? 0.554 -5.336 -5.480 1.00 0.00 13 ASP A N 20
ATOM 10086 C CA . ASP A 1 13 ? 1.624 -5.972 -6.241 1.00 0.00 13 ASP A CA 20
ATOM 10087 C C . ASP A 1 13 ? 2.975 -5.350 -5.901 1.00 0.00 13 ASP A C 20
ATOM 10088 O O . ASP A 1 13 ? 3.837 -5.204 -6.767 1.00 0.00 13 ASP A O 20
ATOM 10097 N N . MET A 1 14 ? 3.151 -4.985 -4.635 1.00 0.00 14 MET A N 20
ATOM 10098 C CA . MET A 1 14 ? 4.398 -4.379 -4.182 1.00 0.00 14 MET A CA 20
ATOM 10099 C C . MET A 1 14 ? 4.951 -5.118 -2.967 1.00 0.00 14 MET A C 20
ATOM 10100 O O . MET A 1 14 ? 6.165 -5.251 -2.809 1.00 0.00 14 MET A O 20
ATOM 10114 N N . CYS A 1 15 ? 4.053 -5.596 -2.112 1.00 0.00 15 CYS A N 20
ATOM 10115 C CA . CYS A 1 15 ? 4.451 -6.321 -0.911 1.00 0.00 15 CYS A CA 20
ATOM 10116 C C . CYS A 1 15 ? 3.668 -7.624 -0.778 1.00 0.00 15 CYS A C 20
ATOM 10117 O O . CYS A 1 15 ? 4.174 -8.614 -0.252 1.00 0.00 15 CYS A O 20
ATOM 10124 N N . GLY A 1 16 ? 2.428 -7.615 -1.259 1.00 0.00 16 GLY A N 20
ATOM 10125 C CA . GLY A 1 16 ? 1.595 -8.801 -1.184 1.00 0.00 16 GLY A CA 20
ATOM 10126 C C . GLY A 1 16 ? 0.516 -8.685 -0.125 1.00 0.00 16 GLY A C 20
ATOM 10127 O O . GLY A 1 16 ? 0.254 -9.637 0.611 1.00 0.00 16 GLY A O 20
ATOM 10131 N N . LYS A 1 17 ? -0.111 -7.516 -0.046 1.00 0.00 17 LYS A N 20
ATOM 10132 C CA . LYS A 1 17 ? -1.167 -7.279 0.930 1.00 0.00 17 LYS A CA 20
ATOM 10133 C C . LYS A 1 17 ? -2.530 -7.204 0.250 1.00 0.00 17 LYS A C 20
ATOM 10134 O O . LYS A 1 17 ? -2.684 -6.558 -0.787 1.00 0.00 17 LYS A O 20
ATOM 10153 N N . LYS A 1 18 ? -3.518 -7.869 0.840 1.00 0.00 18 LYS A N 20
ATOM 10154 C CA . LYS A 1 18 ? -4.869 -7.877 0.293 1.00 0.00 18 LYS A CA 20
ATOM 10155 C C . LYS A 1 18 ? -5.757 -6.872 1.022 1.00 0.00 18 LYS A C 20
ATOM 10156 O O . LYS A 1 18 ? -5.752 -6.802 2.251 1.00 0.00 18 LYS A O 20
ATOM 10175 N N . PHE A 1 19 ? -6.518 -6.098 0.256 1.00 0.00 19 PHE A N 20
ATOM 10176 C CA . PHE A 1 19 ? -7.411 -5.097 0.829 1.00 0.00 19 PHE A CA 20
ATOM 10177 C C . PHE A 1 19 ? -8.829 -5.261 0.289 1.00 0.00 19 PHE A C 20
ATOM 10178 O O . PHE A 1 19 ? -9.035 -5.826 -0.785 1.00 0.00 19 PHE A O 20
ATOM 10195 N N . LYS A 1 20 ? -9.803 -4.763 1.042 1.00 0.00 20 LYS A N 20
ATOM 10196 C CA . LYS A 1 20 ? -11.203 -4.852 0.641 1.00 0.00 20 LYS A CA 20
ATOM 10197 C C . LYS A 1 20 ? -11.743 -3.482 0.245 1.00 0.00 20 LYS A C 20
ATOM 10198 O O . LYS A 1 20 ? -12.955 -3.286 0.149 1.00 0.00 20 LYS A O 20
ATOM 10217 N N . SER A 1 21 ? -10.837 -2.537 0.015 1.00 0.00 21 SER A N 20
ATOM 10218 C CA . SER A 1 21 ? -11.224 -1.184 -0.368 1.00 0.00 21 SER A CA 20
ATOM 10219 C C . SER A 1 21 ? -10.049 -0.440 -0.994 1.00 0.00 21 SER A C 20
ATOM 10220 O O . SER A 1 21 ? -8.942 -0.435 -0.453 1.00 0.00 21 SER A O 20
ATOM 10228 N N . LYS A 1 22 ? -10.296 0.190 -2.137 1.00 0.00 22 LYS A N 20
ATOM 10229 C CA . LYS A 1 22 ? -9.261 0.939 -2.839 1.00 0.00 22 LYS A CA 20
ATOM 10230 C C . LYS A 1 22 ? -8.653 2.005 -1.933 1.00 0.00 22 LYS A C 20
ATOM 10231 O O . LYS A 1 22 ? -7.433 2.145 -1.854 1.00 0.00 22 LYS A O 20
ATOM 10250 N N . GLY A 1 23 ? -9.513 2.755 -1.249 1.00 0.00 23 GLY A N 20
ATOM 10251 C CA . GLY A 1 23 ? -9.041 3.798 -0.356 1.00 0.00 23 GLY A CA 20
ATOM 10252 C C . GLY A 1 23 ? -8.072 3.275 0.686 1.00 0.00 23 GLY A C 20
ATOM 10253 O O . GLY A 1 23 ? -7.039 3.891 0.949 1.00 0.00 23 GLY A O 20
ATOM 10257 N N . THR A 1 24 ? -8.406 2.135 1.283 1.00 0.00 24 THR A N 20
ATOM 10258 C CA . THR A 1 24 ? -7.560 1.531 2.304 1.00 0.00 24 THR A CA 20
ATOM 10259 C C . THR A 1 24 ? -6.210 1.122 1.728 1.00 0.00 24 THR A C 20
ATOM 10260 O O . THR A 1 24 ? -5.165 1.370 2.331 1.00 0.00 24 THR A O 20
ATOM 10271 N N . LEU A 1 25 ? -6.236 0.495 0.557 1.00 0.00 25 LEU A N 20
ATOM 10272 C CA . LEU A 1 25 ? -5.013 0.052 -0.102 1.00 0.00 25 LEU A CA 20
ATOM 10273 C C . LEU A 1 25 ? -4.164 1.245 -0.532 1.00 0.00 25 LEU A C 20
ATOM 10274 O O . LEU A 1 25 ? -2.939 1.224 -0.414 1.00 0.00 25 LEU A O 20
ATOM 10290 N N . LYS A 1 26 ? -4.824 2.285 -1.030 1.00 0.00 26 LYS A N 20
ATOM 10291 C CA . LYS A 1 26 ? -4.132 3.489 -1.475 1.00 0.00 26 LYS A CA 20
ATOM 10292 C C . LYS A 1 26 ? -3.265 4.062 -0.359 1.00 0.00 26 LYS A C 20
ATOM 10293 O O . LYS A 1 26 ? -2.054 4.219 -0.518 1.00 0.00 26 LYS A O 20
ATOM 10312 N N . SER A 1 27 ? -3.892 4.371 0.772 1.00 0.00 27 SER A N 20
ATOM 10313 C CA . SER A 1 27 ? -3.177 4.929 1.914 1.00 0.00 27 SER A CA 20
ATOM 10314 C C . SER A 1 27 ? -1.988 4.052 2.292 1.00 0.00 27 SER A C 20
ATOM 10315 O O . SER A 1 27 ? -0.950 4.549 2.732 1.00 0.00 27 SER A O 20
ATOM 10323 N N . HIS A 1 28 ? -2.146 2.744 2.117 1.00 0.00 28 HIS A N 20
ATOM 10324 C CA . HIS A 1 28 ? -1.085 1.796 2.439 1.00 0.00 28 HIS A CA 20
ATOM 10325 C C . HIS A 1 28 ? 0.051 1.887 1.424 1.00 0.00 28 HIS A C 20
ATOM 10326 O O . HIS A 1 28 ? 1.226 1.899 1.792 1.00 0.00 28 HIS A O 20
ATOM 10340 N N . LYS A 1 29 ? -0.307 1.949 0.146 1.00 0.00 29 LYS A N 20
ATOM 10341 C CA . LYS A 1 29 ? 0.681 2.039 -0.922 1.00 0.00 29 LYS A CA 20
ATOM 10342 C C . LYS A 1 29 ? 1.616 3.224 -0.700 1.00 0.00 29 LYS A C 20
ATOM 10343 O O . LYS A 1 29 ? 2.833 3.104 -0.850 1.00 0.00 29 LYS A O 20
ATOM 10362 N N . LEU A 1 30 ? 1.041 4.366 -0.340 1.00 0.00 30 LEU A N 20
ATOM 10363 C CA . LEU A 1 30 ? 1.824 5.572 -0.095 1.00 0.00 30 LEU A CA 20
ATOM 10364 C C . LEU A 1 30 ? 3.090 5.250 0.691 1.00 0.00 30 LEU A C 20
ATOM 10365 O O . LEU A 1 30 ? 4.167 5.770 0.396 1.00 0.00 30 LEU A O 20
ATOM 10381 N N . LEU A 1 31 ? 2.955 4.387 1.692 1.00 0.00 31 LEU A N 20
ATOM 10382 C CA . LEU A 1 31 ? 4.089 3.992 2.521 1.00 0.00 31 LEU A CA 20
ATOM 10383 C C . LEU A 1 31 ? 5.250 3.505 1.659 1.00 0.00 31 LEU A C 20
ATOM 10384 O O . LEU A 1 31 ? 6.404 3.863 1.894 1.00 0.00 31 LEU A O 20
ATOM 10400 N N . HIS A 1 32 ? 4.935 2.688 0.658 1.00 0.00 32 HIS A N 20
ATOM 10401 C CA . HIS A 1 32 ? 5.952 2.155 -0.241 1.00 0.00 32 HIS A CA 20
ATOM 10402 C C . HIS A 1 32 ? 6.772 3.280 -0.863 1.00 0.00 32 HIS A C 20
ATOM 10403 O O . HIS A 1 32 ? 8.003 3.246 -0.851 1.00 0.00 32 HIS A O 20
ATOM 10417 N N . THR A 1 33 ? 6.083 4.279 -1.407 1.00 0.00 33 THR A N 20
ATOM 10418 C CA . THR A 1 33 ? 6.747 5.413 -2.035 1.00 0.00 33 THR A CA 20
ATOM 10419 C C . THR A 1 33 ? 6.010 6.715 -1.739 1.00 0.00 33 THR A C 20
ATOM 10420 O O . THR A 1 33 ? 4.781 6.768 -1.787 1.00 0.00 33 THR A O 20
ATOM 10431 N N . ALA A 1 34 ? 6.768 7.763 -1.434 1.00 0.00 34 ALA A N 20
ATOM 10432 C CA . ALA A 1 34 ? 6.186 9.065 -1.133 1.00 0.00 34 ALA A CA 20
ATOM 10433 C C . ALA A 1 34 ? 5.447 9.628 -2.342 1.00 0.00 34 ALA A C 20
ATOM 10434 O O . ALA A 1 34 ? 6.067 10.097 -3.297 1.00 0.00 34 ALA A O 20
ATOM 10441 N N . ASP A 1 35 ? 4.121 9.579 -2.295 1.00 0.00 35 ASP A N 20
ATOM 10442 C CA . ASP A 1 35 ? 3.297 10.086 -3.386 1.00 0.00 35 ASP A CA 20
ATOM 10443 C C . ASP A 1 35 ? 3.257 11.610 -3.375 1.00 0.00 35 ASP A C 20
ATOM 10444 O O . ASP A 1 35 ? 3.025 12.227 -2.336 1.00 0.00 35 ASP A O 20
ATOM 10453 N N . GLY A 1 36 ? 3.485 12.213 -4.538 1.00 0.00 36 GLY A N 20
ATOM 10454 C CA . GLY A 1 36 ? 3.471 13.660 -4.639 1.00 0.00 36 GLY A CA 20
ATOM 10455 C C . GLY A 1 36 ? 4.138 14.331 -3.454 1.00 0.00 36 GLY A C 20
ATOM 10456 O O . GLY A 1 36 ? 3.751 15.443 -3.099 1.00 0.00 36 GLY A O 20
#

Radius of gyration: 9.76 Å; Cα contacts (8 Å, |Δi|>4): 30; chains: 1; bounding box: 24×20×14 Å

Foldseek 3Di:
DPPPDPDDWDFDPPPTDTHRDPVVVVVVVCVVDPDD

Secondary structure (DSSP, 8-state):
-------SS-B-TTT--B-SSHHHHHHHHHHHSS--